Protein AF-A0A9X0BGB7-F1 (afdb_monomer_lite)

Sequence (458 aa):
MNRNYLAHVEEQLHEDITVPLLVNDNLVMGYFAPGSGRGAVDIYAIDAYPLRYDCEVSSNVSRCPTTPFAIAEFQGVSVSPAYLTATPHLGANGTYGAPSSIAVTAFLGNGTSTNFYVIGHADFTSIDNTQYTLVLPTSIGDIKIPHLGGHLTLNGRDSKFHVTDYDVGGINLIYSSAEIFTQARGSGSTRVLILYGGAAETHEFGLPSHLGKPTVIIGDHIEIKQRGCSWVYLLWRNDAYNYWVTEWPVLGPIGNYSSPSKDVVFVKAGYRIRTMYLINNQLLLTGDVNATTEIEVISTPATRLKGITLNGEVLQTSTTSNGNVWGAVRYNPPKLDIPDLSNLEWKFIDSLTESQVSYDDSVWTPCILDSTNNPRQLDTPNTLYSMGYGYHTRSLLYRGHFNSNSREPNVWLNDTFLGSWVGSSANSTLVHNMSLSSVLPQGSPYVSSVLICSHGPR

Secondary structure (DSSP, 8-state):
--HHHHHHHHHHHTTT--SPPEEEETT---TT-TTSSTT--SEEEEE--TT-S-SSS--------SS--EEEE-S-----HHHHHPEE---EET-TT--TTEEEEEEE-SSSS-EEEEEEESSTT---EEEE-EEEEETTEEEEESTTSS-EEEESS-EEEEEEEEEETTEEEEEESSEEEEEEE-STT-EEEEEE--TT--EEEEEEGGG------S-S---EEEETTEEEEEE----GGGEEEEEPP-STTTTTS--TTS-EEEEE-SSEEEEEEEETTEEEEEEE-SS-EEEEEEE-S-SS--EEEETTEEP-EEE-TTS-EEEEE-----------GGGS------S-GGGSTT---TTSPP------SSSSPPSSSS---GGGGT--SSEEEEEEEEE--TT-----BTTB--------TT-S--------SSPPPTT-EEEEEEEEE-----

Radius of gyration: 33.63 Å; chains: 1; bounding box: 83×66×89 Å

InterPro domains:
  IPR008979 Galactose-binding-like domain superfamily [SSF49785] (334-443)
  IPR018954 Beta-galactosidase, domain 2 [PF10435] (86-243)
  IPR018954 Beta-galactosidase, domain 2 [SM01029] (83-243)
  IPR025300 Beta-galactosidase jelly roll domain [PF13364] (359-433)
  IPR025972 Beta-galactosidase, domain 3 [PF13363] (259-325)
  IPR036833 Beta-galactosidase, domain 3 superfamily [G3DSA:2.60.390.10] (244-331)
  IPR036833 Beta-galactosidase, domain 3 superfamily [SSF117100] (237-331)
  IPR037110 Beta-galactosidase, domain 2 superfamily [G3DSA:2.102.20.10] (83-243)

Organism: NCBI:txid1303715

Foldseek 3Di:
DDLVVLLVVVVVCVVPDDDWDEDAAAPPPCCQDVPNDRNHTPDYAYADDQQPDDPPDGGDDDDDDDDQYHHPHDPDDDDDPQQSQWAKDDWAACPQQWHSQKIWIKTQGDVARKIKIKMAGPPLQFQAKDWTWGFDQFPVGTAIPVNVDDTFIDGGNDMFIKMAQDDQPNWGFRIKRFHWPDKFDFADRDIDTDTADDAPGKMKTKGFCVVDFDDDQDDDPWDWDDDDRIIMIIDHDDQSVQKDKAFEADDPPCGRPDDPPTGIWMKRKPDWWDDWYADPQEIETEIDDPAKMKIKTPGDNDPHHPFYHYPNRTFDWDADSVGIIMGIDHDDDDDDDDDDPVPDDDDDDDPPCVLAPPDDCVVPDDQDAQDDPPPDDDPDRGDPPCVVVPHFAFKDKDKDKDFDAPDDFDADFRNDDQDDDPDDPVDPDDDDDTGDPDHDDGRDMTMGMDIDTDPGDD

Structure (mmCIF, N/CA/C/O backbone):
data_AF-A0A9X0BGB7-F1
#
_entry.id   AF-A0A9X0BGB7-F1
#
loop_
_atom_site.group_PDB
_atom_site.id
_atom_site.type_symbol
_atom_site.label_atom_id
_atom_site.label_alt_id
_atom_site.label_comp_id
_atom_site.label_asym_id
_atom_site.label_entity_id
_atom_site.label_seq_id
_atom_site.pdbx_PDB_ins_code
_atom_site.Cartn_x
_atom_site.Cartn_y
_atom_site.Cartn_z
_atom_site.occupancy
_atom_site.B_iso_or_equiv
_atom_site.auth_seq_id
_atom_site.auth_comp_id
_atom_site.auth_asym_id
_atom_site.auth_atom_id
_atom_site.pdbx_PDB_model_num
ATOM 1 N N . MET A 1 1 ? 12.941 28.242 -9.688 1.00 76.94 1 MET A N 1
ATOM 2 C CA . MET A 1 1 ? 11.890 27.600 -10.506 1.00 76.94 1 MET A CA 1
ATOM 3 C C . MET A 1 1 ? 11.307 28.610 -11.486 1.00 76.94 1 MET A C 1
ATOM 5 O O . MET A 1 1 ? 11.218 29.782 -11.136 1.00 76.94 1 MET A O 1
ATOM 9 N N . ASN A 1 2 ? 10.971 28.194 -12.710 1.00 88.56 2 ASN A N 1
ATOM 10 C CA . ASN A 1 2 ? 10.475 29.093 -13.756 1.00 88.56 2 ASN A CA 1
ATOM 11 C C . ASN A 1 2 ? 8.942 29.225 -13.675 1.00 88.56 2 ASN A C 1
ATOM 13 O O . ASN A 1 2 ? 8.214 28.351 -14.132 1.00 88.56 2 ASN A O 1
ATOM 17 N N . ARG A 1 3 ? 8.460 30.327 -13.095 1.00 90.56 3 ARG A N 1
ATOM 18 C CA . ARG A 1 3 ? 7.023 30.594 -12.894 1.00 90.56 3 ARG A CA 1
ATOM 19 C C . ARG A 1 3 ? 6.247 30.851 -14.184 1.00 90.56 3 ARG A C 1
ATOM 21 O O . ARG A 1 3 ? 5.066 30.542 -14.251 1.00 90.56 3 ARG A O 1
ATOM 28 N N . ASN A 1 4 ? 6.902 31.402 -15.207 1.00 93.56 4 ASN A N 1
ATOM 29 C CA . ASN A 1 4 ? 6.263 31.602 -16.509 1.00 93.56 4 ASN A CA 1
ATOM 30 C C . ASN A 1 4 ? 6.032 30.264 -17.212 1.00 93.56 4 ASN A C 1
ATOM 32 O O . ASN A 1 4 ? 4.999 30.089 -17.841 1.00 93.56 4 ASN A O 1
ATOM 36 N N . TYR A 1 5 ? 6.975 29.326 -17.069 1.00 94.19 5 TYR A N 1
ATOM 37 C CA . TYR A 1 5 ? 6.797 27.964 -17.563 1.00 94.19 5 TYR A CA 1
ATOM 38 C C . TYR A 1 5 ? 5.620 27.275 -16.871 1.00 94.19 5 TYR A C 1
ATOM 40 O O . TYR A 1 5 ? 4.756 26.753 -17.561 1.00 94.19 5 TYR A O 1
ATOM 48 N N . LEU A 1 6 ? 5.543 27.318 -15.535 1.00 93.12 6 LEU A N 1
ATOM 49 C CA . LEU A 1 6 ? 4.442 26.638 -14.851 1.00 93.12 6 LEU A CA 1
ATOM 50 C C . LEU A 1 6 ? 3.081 27.263 -15.176 1.00 93.12 6 LEU A C 1
ATOM 52 O O . LEU A 1 6 ? 2.151 26.529 -15.469 1.00 93.12 6 LEU A O 1
ATOM 56 N N . ALA A 1 7 ? 2.983 28.593 -15.233 1.00 92.44 7 ALA A N 1
ATOM 57 C CA . ALA A 1 7 ? 1.747 29.242 -15.668 1.00 92.44 7 ALA A CA 1
ATOM 58 C C . ALA A 1 7 ? 1.348 28.856 -17.101 1.00 92.44 7 ALA A C 1
ATOM 60 O O . ALA A 1 7 ? 0.170 28.706 -17.384 1.00 92.44 7 ALA A O 1
ATOM 61 N N . HIS A 1 8 ? 2.316 28.656 -17.999 1.00 94.25 8 HIS A N 1
ATOM 62 C CA . HIS A 1 8 ? 2.024 28.157 -19.342 1.00 94.25 8 HIS A CA 1
ATOM 63 C C . HIS A 1 8 ? 1.486 26.716 -19.325 1.00 94.25 8 HIS A C 1
ATOM 65 O O . HIS A 1 8 ? 0.589 26.392 -20.094 1.00 94.25 8 HIS A O 1
ATOM 71 N N . VAL A 1 9 ? 1.999 25.859 -18.437 1.00 93.38 9 VAL A N 1
ATOM 72 C CA . VAL A 1 9 ? 1.467 24.499 -18.232 1.00 93.38 9 VAL A CA 1
ATOM 73 C C . VAL A 1 9 ? 0.050 24.547 -17.648 1.00 93.38 9 VAL A C 1
ATOM 75 O O . VAL A 1 9 ? -0.822 23.820 -18.111 1.00 93.38 9 VAL A O 1
ATOM 78 N N . GLU A 1 10 ? -0.202 25.417 -16.669 1.00 91.06 10 GLU A N 1
ATOM 79 C CA . GLU A 1 10 ? -1.541 25.638 -16.103 1.00 91.06 10 GLU A CA 1
ATOM 80 C C . GLU A 1 10 ? -2.532 26.114 -17.175 1.00 91.06 10 GLU A C 1
ATOM 82 O O . GLU A 1 10 ? -3.633 25.576 -17.266 1.00 91.06 10 GLU A O 1
ATOM 87 N N . GLU A 1 11 ? -2.131 27.069 -18.023 1.00 91.12 11 GLU A N 1
ATOM 88 C CA . GLU A 1 11 ? -2.934 27.558 -19.153 1.00 91.12 11 GLU A CA 1
ATOM 89 C C . GLU A 1 11 ? -3.326 26.413 -20.100 1.00 91.12 11 GLU A C 1
ATOM 91 O O . GLU A 1 11 ? -4.493 26.315 -20.465 1.00 91.12 11 GLU A O 1
ATOM 96 N N . GLN A 1 12 ? -2.389 25.518 -20.438 1.00 92.62 12 GLN A N 1
ATOM 97 C CA . GLN A 1 12 ? -2.665 24.346 -21.281 1.00 92.62 12 GLN A CA 1
ATOM 98 C C . GLN A 1 12 ? -3.647 23.362 -20.631 1.00 92.62 12 GLN A C 1
ATOM 100 O O . GLN A 1 12 ? -4.475 22.772 -21.316 1.00 92.62 12 GLN A O 1
ATOM 105 N N . LEU A 1 13 ? -3.562 23.157 -19.313 1.00 90.94 13 LEU A N 1
ATOM 106 C CA . LEU A 1 13 ? -4.453 22.234 -18.605 1.00 90.94 13 LEU A CA 1
ATOM 107 C C . LEU A 1 13 ? -5.867 22.802 -18.469 1.00 90.94 13 LEU A C 1
ATOM 109 O O . LEU A 1 13 ? -6.841 22.076 -18.655 1.00 90.94 13 LEU A O 1
ATOM 113 N N . HIS A 1 14 ? -5.996 24.094 -18.176 1.00 88.38 14 HIS A N 1
ATOM 114 C CA . HIS A 1 14 ? -7.290 24.743 -17.971 1.00 88.38 14 HIS A CA 1
ATOM 115 C C . HIS A 1 14 ? -8.128 24.924 -19.244 1.00 88.38 14 HIS A C 1
ATOM 117 O O . HIS A 1 14 ? -9.275 25.360 -19.138 1.00 88.38 14 HIS A O 1
ATOM 123 N N . GLU A 1 15 ? -7.612 24.554 -20.421 1.00 85.69 15 GLU A N 1
ATOM 124 C CA . GLU A 1 15 ? -8.434 24.435 -21.631 1.00 85.69 15 GLU A CA 1
ATOM 125 C C . GLU A 1 15 ? -9.576 23.420 -21.431 1.00 85.69 15 GLU A C 1
ATOM 127 O O . GLU A 1 15 ? -10.703 23.698 -21.836 1.00 85.69 15 GLU A O 1
ATOM 132 N N . ASP A 1 16 ? -9.318 22.314 -20.715 1.00 90.00 16 ASP A N 1
ATOM 133 C CA . ASP A 1 16 ? -10.283 21.218 -20.519 1.00 90.00 16 ASP A CA 1
ATOM 134 C C . ASP A 1 16 ? -10.389 20.705 -19.063 1.00 90.00 16 ASP A C 1
ATOM 136 O O . ASP A 1 16 ? -11.321 19.969 -18.722 1.00 90.00 16 ASP A O 1
ATOM 140 N N . ILE A 1 17 ? -9.456 21.071 -18.174 1.00 92.56 17 ILE A N 1
ATOM 141 C CA . ILE A 1 17 ? -9.400 20.597 -16.783 1.00 92.56 17 ILE A CA 1
ATOM 142 C C . ILE A 1 17 ? -9.916 21.668 -15.815 1.00 92.56 17 ILE A C 1
ATOM 144 O O . ILE A 1 17 ? -9.331 22.740 -15.652 1.00 92.56 17 ILE A O 1
ATOM 148 N N . THR A 1 18 ? -11.003 21.341 -15.110 1.00 91.75 18 THR A N 1
ATOM 149 C CA . THR A 1 18 ? -11.656 22.231 -14.129 1.00 91.75 18 THR A CA 1
ATOM 150 C C . THR A 1 18 ? -11.513 21.769 -12.677 1.00 91.75 18 THR A C 1
ATOM 152 O O . THR A 1 18 ? -12.056 22.406 -11.776 1.00 91.75 18 THR A O 1
ATOM 155 N N . VAL A 1 19 ? -10.870 20.623 -12.437 1.00 92.31 19 VAL A N 1
ATOM 156 C CA . VAL A 1 19 ? -10.590 20.134 -11.077 1.00 92.31 19 VAL A CA 1
ATOM 157 C C . VAL A 1 19 ? -9.362 20.844 -10.494 1.00 92.31 19 VAL A C 1
ATOM 159 O O . VAL A 1 19 ? -8.535 21.316 -11.275 1.00 92.31 19 VAL A O 1
ATOM 162 N N . PRO A 1 20 ? -9.215 20.908 -9.154 1.00 92.25 20 PRO A N 1
ATOM 163 C CA . PRO A 1 20 ? -8.067 21.553 -8.528 1.00 92.25 20 PRO A CA 1
ATOM 164 C C . PRO A 1 20 ? -6.737 20.959 -8.993 1.00 92.25 20 PRO A C 1
ATOM 166 O O . PRO A 1 20 ? -6.568 19.736 -9.008 1.00 92.25 20 PRO A O 1
ATOM 169 N N . LEU A 1 21 ? -5.789 21.828 -9.325 1.00 90.75 21 LEU A N 1
ATOM 170 C CA . LEU A 1 21 ? -4.427 21.448 -9.666 1.00 90.75 21 LEU A CA 1
ATOM 171 C C . LEU A 1 21 ? -3.576 21.341 -8.402 1.00 90.75 21 LEU A C 1
ATOM 173 O O . LEU A 1 21 ? -3.717 22.117 -7.452 1.00 90.75 21 LEU A O 1
ATOM 177 N N . LEU A 1 22 ? -2.659 20.378 -8.402 1.00 90.94 22 LEU A N 1
ATOM 178 C CA . LEU A 1 22 ? -1.693 20.195 -7.329 1.00 90.94 22 LEU A CA 1
ATOM 179 C C . LEU A 1 22 ? -0.290 20.000 -7.892 1.00 90.94 22 LEU A C 1
ATOM 181 O O . LEU A 1 22 ? -0.121 19.475 -8.991 1.00 90.94 22 LEU A O 1
ATOM 185 N N . VAL A 1 23 ? 0.711 20.408 -7.115 1.00 89.44 23 VAL A N 1
ATOM 186 C CA . VAL A 1 23 ? 2.127 20.129 -7.387 1.00 89.44 23 VAL A CA 1
ATOM 187 C C . VAL A 1 23 ? 2.663 19.166 -6.342 1.00 89.44 23 VAL A C 1
ATOM 189 O O . VAL A 1 23 ? 2.197 19.192 -5.206 1.00 89.44 23 VAL A O 1
ATOM 192 N N . ASN A 1 24 ? 3.661 18.368 -6.703 1.00 88.38 24 ASN A N 1
ATOM 193 C CA . ASN A 1 24 ? 4.369 17.481 -5.796 1.00 88.38 24 ASN A CA 1
ATOM 194 C C . ASN A 1 24 ? 5.824 17.964 -5.602 1.00 88.38 24 ASN A C 1
ATOM 196 O O . ASN A 1 24 ? 6.744 17.622 -6.336 1.00 88.38 24 ASN A O 1
ATOM 200 N N . ASP A 1 25 ? 6.025 18.892 -4.662 1.00 85.06 25 ASP A N 1
ATOM 201 C CA . ASP A 1 25 ? 7.330 19.524 -4.421 1.00 85.06 25 ASP A CA 1
ATOM 202 C C . ASP A 1 25 ? 8.280 18.566 -3.679 1.00 85.06 25 ASP A C 1
ATOM 204 O O . ASP A 1 25 ? 8.021 18.154 -2.545 1.00 85.06 25 ASP A O 1
ATOM 208 N N . ASN A 1 26 ? 9.418 18.248 -4.297 1.00 79.25 26 ASN A N 1
ATOM 209 C CA . ASN A 1 26 ? 10.377 17.276 -3.778 1.00 79.25 26 ASN A CA 1
ATOM 210 C C . ASN A 1 26 ? 11.235 17.783 -2.603 1.00 79.25 26 ASN A C 1
ATOM 212 O O . ASN A 1 26 ? 11.890 16.979 -1.934 1.00 79.25 26 ASN A O 1
ATOM 216 N N . LEU A 1 27 ? 11.285 19.100 -2.364 1.00 73.44 27 LEU A N 1
ATOM 217 C CA . LEU A 1 27 ? 12.147 19.718 -1.343 1.00 73.44 27 LEU A CA 1
ATOM 218 C C . LEU A 1 27 ? 11.381 20.536 -0.294 1.00 73.44 27 LEU A C 1
ATOM 220 O O . LEU A 1 27 ? 12.008 21.132 0.582 1.00 73.44 27 LEU A O 1
ATOM 224 N N . VAL A 1 28 ? 10.046 20.544 -0.342 1.00 79.38 28 VAL A N 1
ATOM 225 C CA . VAL A 1 28 ? 9.188 21.310 0.583 1.00 79.38 28 VAL A CA 1
ATOM 226 C C . VAL A 1 28 ? 9.532 22.811 0.566 1.00 79.38 28 VAL A C 1
ATOM 228 O O . VAL A 1 28 ? 9.647 23.460 1.606 1.00 79.38 28 VAL A O 1
ATOM 231 N N . MET A 1 29 ? 9.739 23.382 -0.620 1.00 83.69 29 MET A N 1
ATOM 232 C CA . MET A 1 29 ? 10.227 24.758 -0.771 1.00 83.69 29 MET A CA 1
ATOM 233 C C . MET A 1 29 ? 9.105 25.779 -0.977 1.00 83.69 29 MET A C 1
ATOM 235 O O . MET A 1 29 ? 9.357 26.985 -0.928 1.00 83.69 29 MET A O 1
ATOM 239 N N . GLY A 1 30 ? 7.869 25.323 -1.200 1.00 84.00 30 GLY A N 1
ATOM 240 C CA . GLY A 1 30 ? 6.707 26.192 -1.378 1.00 84.00 30 GLY A CA 1
ATOM 241 C C . GLY A 1 30 ? 6.715 26.916 -2.721 1.00 84.00 30 GLY A C 1
ATOM 242 O O . GLY A 1 30 ? 6.115 27.984 -2.842 1.00 84.00 30 GLY A O 1
ATOM 243 N N . TYR A 1 31 ? 7.416 26.376 -3.727 1.00 83.69 31 TYR A N 1
ATOM 244 C CA . TYR A 1 31 ? 7.729 27.103 -4.961 1.00 83.69 31 TYR A CA 1
ATOM 245 C C . TYR A 1 31 ? 6.501 27.639 -5.707 1.00 83.69 31 TYR A C 1
ATOM 247 O O . TYR A 1 31 ? 6.588 28.711 -6.318 1.00 83.69 31 TYR A O 1
ATOM 255 N N . PHE A 1 32 ? 5.387 26.914 -5.612 1.00 90.06 32 PHE A N 1
ATOM 256 C CA . PHE A 1 32 ? 4.134 27.161 -6.326 1.00 90.06 32 PHE A CA 1
ATOM 257 C C . PHE A 1 32 ? 2.915 27.066 -5.409 1.00 90.06 32 PHE A C 1
ATOM 259 O O . PHE A 1 32 ? 1.801 26.825 -5.859 1.00 90.06 32 PHE A O 1
ATOM 266 N N . ALA A 1 33 ? 3.118 27.233 -4.101 1.00 89.88 33 ALA A N 1
ATOM 267 C CA . ALA A 1 33 ? 2.026 27.155 -3.144 1.00 89.88 33 ALA A CA 1
ATOM 268 C C . ALA A 1 33 ? 0.965 28.248 -3.390 1.00 89.88 33 ALA A C 1
ATOM 270 O O . ALA A 1 33 ? 1.300 29.301 -3.955 1.00 89.88 33 ALA A O 1
ATOM 271 N N . PRO A 1 34 ? -0.286 28.054 -2.931 1.00 91.00 34 PRO A N 1
ATOM 272 C CA . PRO A 1 34 ? -1.300 29.101 -2.950 1.00 91.00 34 PRO A CA 1
ATOM 273 C C . PRO A 1 34 ? -0.758 30.419 -2.380 1.00 91.00 34 PRO A C 1
ATOM 275 O O . PRO A 1 34 ? -0.182 30.459 -1.293 1.00 91.00 34 PRO A O 1
ATOM 278 N N . GLY A 1 35 ? -0.906 31.506 -3.142 1.00 88.94 35 GLY A N 1
ATOM 279 C CA . GLY A 1 35 ? -0.391 32.832 -2.774 1.00 88.94 35 GLY A CA 1
ATOM 280 C C . GLY A 1 35 ? 1.064 33.113 -3.181 1.00 88.94 35 GLY A C 1
ATOM 281 O O . GLY A 1 35 ? 1.541 34.229 -2.986 1.00 88.94 35 GLY A O 1
ATOM 282 N N . SER A 1 36 ? 1.767 32.158 -3.799 1.00 89.44 36 SER A N 1
ATOM 283 C CA . SER A 1 36 ? 3.150 32.336 -4.275 1.00 89.44 36 SER A CA 1
ATOM 284 C C . SER A 1 36 ? 3.283 33.255 -5.504 1.00 89.44 36 SER A C 1
ATOM 286 O O . SER A 1 36 ? 4.388 33.723 -5.808 1.00 89.44 36 SER A O 1
ATOM 288 N N . GLY A 1 37 ? 2.172 33.575 -6.177 1.00 90.06 37 GLY A N 1
ATOM 289 C CA . GLY A 1 37 ? 2.091 34.428 -7.367 1.00 90.06 37 GLY A CA 1
ATOM 290 C C . GLY A 1 37 ? 1.780 33.632 -8.638 1.00 90.06 37 GLY A C 1
ATOM 291 O O . GLY A 1 37 ? 1.061 32.646 -8.587 1.00 90.06 37 GLY A O 1
ATOM 292 N N . ARG A 1 38 ? 2.290 34.081 -9.792 1.00 91.81 38 ARG A N 1
ATOM 293 C CA . ARG A 1 38 ? 2.091 33.408 -11.089 1.00 91.81 38 ARG A CA 1
ATOM 294 C C . ARG A 1 38 ? 2.602 31.959 -11.057 1.00 91.81 38 ARG A C 1
ATOM 296 O O . ARG A 1 38 ? 3.735 31.747 -10.618 1.00 91.81 38 ARG A O 1
ATOM 303 N N . GLY A 1 39 ? 1.812 31.024 -11.590 1.00 89.75 39 GLY A N 1
ATOM 304 C CA . GLY A 1 39 ? 2.108 29.592 -11.534 1.00 89.75 39 GLY A CA 1
ATOM 305 C C . GLY A 1 39 ? 1.819 28.995 -10.155 1.00 89.75 39 GLY A C 1
ATOM 306 O O . GLY A 1 39 ? 2.615 28.199 -9.675 1.00 89.75 39 GLY A O 1
ATOM 307 N N . ALA A 1 40 ? 0.822 29.505 -9.431 1.00 92.31 40 ALA A N 1
ATOM 308 C CA . ALA A 1 40 ? 0.438 28.942 -8.142 1.00 92.31 40 ALA A CA 1
ATOM 309 C C . ALA A 1 40 ? -0.688 27.935 -8.358 1.00 92.31 40 ALA A C 1
ATOM 311 O O . ALA A 1 40 ? -1.702 28.272 -8.964 1.00 92.31 40 ALA A O 1
ATOM 312 N N . VAL A 1 41 ? -0.523 26.744 -7.788 1.00 90.75 41 VAL A N 1
ATOM 313 C CA . VAL A 1 41 ? -1.531 25.682 -7.843 1.00 90.75 41 VAL A CA 1
ATOM 314 C C . VAL A 1 41 ? -2.593 25.860 -6.755 1.00 90.75 41 VAL A C 1
ATOM 316 O O . VAL A 1 41 ? -2.379 26.580 -5.775 1.00 90.75 41 VAL A O 1
ATOM 319 N N . ASP A 1 42 ? -3.721 25.160 -6.891 1.00 90.00 42 ASP A N 1
ATOM 320 C CA . ASP A 1 42 ? -4.815 25.189 -5.913 1.00 90.00 42 ASP A CA 1
ATOM 321 C C . ASP A 1 42 ? -4.442 24.470 -4.609 1.00 90.00 42 ASP A C 1
ATOM 323 O O . ASP A 1 42 ? -4.801 24.910 -3.514 1.00 90.00 42 ASP A O 1
ATOM 327 N N . ILE A 1 43 ? -3.705 23.359 -4.720 1.00 86.19 43 ILE A N 1
ATOM 328 C CA . ILE A 1 43 ? -3.279 22.531 -3.590 1.00 86.19 43 ILE A CA 1
ATOM 329 C C . ILE A 1 43 ? -1.765 22.334 -3.648 1.00 86.19 43 ILE A C 1
ATOM 331 O O . ILE A 1 43 ? -1.226 21.690 -4.543 1.00 86.19 43 ILE A O 1
ATOM 335 N N . TYR A 1 44 ? -1.059 22.858 -2.650 1.00 85.25 44 TYR A N 1
ATOM 336 C CA . TYR A 1 44 ? 0.361 22.570 -2.486 1.00 85.25 44 TYR A CA 1
ATOM 337 C C . TYR A 1 44 ? 0.547 21.207 -1.824 1.00 85.25 44 TYR A C 1
ATOM 339 O O . TYR A 1 44 ? 0.084 21.006 -0.699 1.00 85.25 44 TYR A O 1
ATOM 347 N N . ALA A 1 45 ? 1.246 20.299 -2.499 1.00 81.88 45 ALA A N 1
ATOM 348 C CA . ALA A 1 45 ? 1.634 19.018 -1.940 1.00 81.88 45 ALA A CA 1
ATOM 349 C C . ALA A 1 45 ? 3.146 18.799 -2.065 1.00 81.88 45 ALA A C 1
ATOM 351 O O . ALA A 1 45 ? 3.855 19.497 -2.796 1.00 81.88 45 ALA A O 1
ATOM 352 N N . ILE A 1 46 ? 3.641 17.839 -1.292 1.00 80.62 46 ILE A N 1
ATOM 353 C CA . ILE A 1 46 ? 5.055 17.468 -1.251 1.00 80.62 46 ILE A CA 1
ATOM 354 C C . ILE A 1 46 ? 5.239 16.004 -1.640 1.00 80.62 46 ILE A C 1
ATOM 356 O O . ILE A 1 46 ? 4.302 15.210 -1.519 1.00 80.62 46 ILE A O 1
ATOM 360 N N . ASP A 1 47 ? 6.463 15.652 -2.015 1.00 72.06 47 ASP A N 1
ATOM 361 C CA . ASP A 1 47 ? 6.922 14.264 -2.015 1.00 72.06 47 ASP A CA 1
ATOM 362 C C . ASP A 1 47 ? 7.619 13.944 -0.693 1.00 72.06 47 ASP A C 1
ATOM 364 O O . ASP A 1 47 ? 8.358 14.769 -0.143 1.00 72.06 47 ASP A O 1
ATOM 368 N N . ALA A 1 48 ? 7.440 12.722 -0.190 1.00 68.75 48 ALA A N 1
ATOM 369 C CA . ALA A 1 48 ? 8.156 12.265 0.997 1.00 68.75 48 ALA A CA 1
ATOM 370 C C . ALA A 1 48 ? 8.655 10.821 0.835 1.00 68.75 48 ALA A C 1
ATOM 372 O O . ALA A 1 48 ? 7.900 9.861 0.969 1.00 68.75 48 ALA A O 1
ATOM 373 N N . TYR A 1 49 ? 9.972 10.678 0.650 1.00 65.62 49 TYR A N 1
ATOM 374 C CA . TYR A 1 49 ? 10.683 9.394 0.563 1.00 65.62 49 TYR A CA 1
ATOM 375 C C . TYR A 1 49 ? 11.674 9.225 1.733 1.00 65.62 49 TYR A C 1
ATOM 377 O O . TYR A 1 49 ? 12.892 9.228 1.519 1.00 65.62 49 TYR A O 1
ATOM 385 N N . PRO A 1 50 ? 11.195 9.128 2.991 1.00 61.19 50 PRO A N 1
ATOM 386 C CA . PRO A 1 50 ? 12.043 9.202 4.188 1.00 61.19 50 PRO A CA 1
ATOM 387 C C . PRO A 1 50 ? 12.981 7.999 4.367 1.00 61.19 50 PRO A C 1
ATOM 389 O O . PRO A 1 50 ? 13.992 8.116 5.055 1.00 61.19 50 PRO A O 1
ATOM 392 N N . LEU A 1 51 ? 12.667 6.856 3.744 1.00 52.31 51 LEU A N 1
ATOM 393 C CA . LEU A 1 51 ? 13.522 5.662 3.725 1.00 52.31 51 LEU A CA 1
ATOM 394 C C . LEU A 1 51 ? 14.514 5.645 2.553 1.00 52.31 51 LEU A C 1
ATOM 396 O O . LEU A 1 51 ? 15.358 4.758 2.497 1.00 52.31 51 LEU A O 1
ATOM 400 N N . ARG A 1 52 ? 14.451 6.646 1.659 1.00 64.25 52 ARG A N 1
ATOM 401 C CA . ARG A 1 52 ? 15.254 6.732 0.429 1.00 64.25 52 ARG A CA 1
ATOM 402 C C . ARG A 1 52 ? 15.108 5.466 -0.432 1.00 64.25 52 ARG A C 1
ATOM 404 O O . ARG A 1 52 ? 14.106 4.765 -0.345 1.00 64.25 52 ARG A O 1
ATOM 411 N N . TYR A 1 53 ? 16.062 5.245 -1.330 1.00 56.78 53 TYR A N 1
ATOM 412 C CA . TYR A 1 53 ? 16.016 4.197 -2.357 1.00 56.78 53 TYR A CA 1
ATOM 413 C C . TYR A 1 53 ? 17.084 3.120 -2.148 1.00 56.78 53 TYR A C 1
ATOM 415 O O . TYR A 1 53 ? 17.278 2.268 -3.011 1.00 56.78 53 TYR A O 1
ATOM 423 N N . ASP A 1 54 ? 17.795 3.184 -1.022 1.00 51.56 54 ASP A N 1
ATOM 424 C CA . ASP A 1 54 ? 18.793 2.193 -0.658 1.00 51.56 54 ASP A CA 1
ATOM 425 C C . ASP A 1 54 ? 18.111 1.054 0.107 1.00 51.56 54 ASP A C 1
ATOM 427 O O . ASP A 1 54 ? 17.755 1.178 1.279 1.00 51.56 54 ASP A O 1
ATOM 431 N N . CYS A 1 55 ? 17.883 -0.060 -0.586 1.00 52.62 55 CYS A N 1
ATOM 432 C CA . CYS A 1 55 ? 17.327 -1.266 0.019 1.00 52.62 55 CYS A CA 1
ATOM 433 C C . CYS A 1 55 ? 18.358 -2.033 0.869 1.00 52.62 55 CYS A C 1
ATOM 435 O O . CYS A 1 55 ? 17.979 -3.014 1.510 1.00 52.62 55 CYS A O 1
ATOM 437 N N . GLU A 1 56 ? 19.629 -1.610 0.885 1.00 46.44 56 GLU A N 1
ATOM 438 C CA . GLU A 1 56 ? 20.703 -2.218 1.674 1.00 46.44 56 GLU A CA 1
ATOM 439 C C . GLU A 1 56 ? 20.857 -1.558 3.060 1.00 46.44 56 GLU A C 1
ATOM 441 O O . GLU A 1 56 ? 21.299 -2.230 3.994 1.00 46.44 56 GLU A O 1
ATOM 446 N N . VAL A 1 57 ? 20.426 -0.297 3.258 1.00 47.91 57 VAL A N 1
ATOM 447 C CA . VAL A 1 57 ? 20.467 0.384 4.572 1.00 47.91 57 VAL A CA 1
ATOM 448 C C . VAL A 1 57 ? 19.333 1.411 4.754 1.00 47.91 57 VAL A C 1
ATOM 450 O O . VAL A 1 57 ? 19.193 2.359 3.990 1.00 47.91 57 VAL A O 1
ATOM 453 N N . SER A 1 58 ? 18.548 1.291 5.834 1.00 41.28 58 SER A N 1
ATOM 454 C CA . SER A 1 58 ? 17.444 2.213 6.156 1.00 41.28 58 SER A CA 1
ATOM 455 C C . SER A 1 58 ? 17.870 3.353 7.100 1.00 41.28 58 SER A C 1
ATOM 457 O O . SER A 1 58 ? 18.251 3.050 8.232 1.00 41.28 58 SER A O 1
ATOM 459 N N . SER A 1 59 ? 17.742 4.638 6.717 1.00 43.84 59 SER A N 1
ATOM 460 C CA . SER A 1 59 ? 17.183 5.714 7.586 1.00 43.84 59 SER A CA 1
ATOM 461 C C . SER A 1 59 ? 17.321 7.173 7.078 1.00 43.84 59 SER A C 1
ATOM 463 O O . SER A 1 59 ? 18.324 7.558 6.483 1.00 43.84 59 SER A O 1
ATOM 465 N N . ASN A 1 60 ? 16.333 7.980 7.516 1.00 39.41 60 ASN A N 1
ATOM 466 C CA . ASN A 1 60 ? 16.301 9.424 7.844 1.00 39.41 60 ASN A CA 1
ATOM 467 C C . ASN A 1 60 ? 15.781 10.468 6.816 1.00 39.41 60 ASN A C 1
ATOM 469 O O . ASN A 1 60 ? 16.393 10.711 5.775 1.00 39.41 60 ASN A O 1
ATOM 473 N N . VAL A 1 61 ? 14.712 11.206 7.203 1.00 44.03 61 VAL A N 1
ATOM 474 C CA . VAL A 1 61 ? 14.676 12.644 7.636 1.00 44.03 61 VAL A CA 1
ATOM 475 C C . VAL A 1 61 ? 13.219 13.202 7.647 1.00 44.03 61 VAL A C 1
ATOM 477 O O . VAL A 1 61 ? 12.390 12.792 6.841 1.00 44.03 61 VAL A O 1
ATOM 480 N N . SER A 1 62 ? 12.920 14.164 8.543 1.00 34.72 62 SER A N 1
ATOM 481 C CA . SER A 1 62 ? 11.628 14.848 8.801 1.00 34.72 62 SER A CA 1
ATOM 482 C C . SER A 1 62 ? 11.679 16.388 8.631 1.00 34.72 62 SER A C 1
ATOM 484 O O . SER A 1 62 ? 12.712 16.955 8.981 1.00 34.72 62 SER A O 1
ATOM 486 N N . ARG A 1 63 ? 10.579 17.058 8.176 1.00 37.38 63 ARG A N 1
ATOM 487 C CA . ARG A 1 63 ? 10.133 18.479 8.433 1.00 37.38 63 ARG A CA 1
ATOM 488 C C . ARG A 1 63 ? 8.649 18.726 8.023 1.00 37.38 63 ARG A C 1
ATOM 490 O O . ARG A 1 63 ? 8.142 17.998 7.181 1.00 37.38 63 ARG A O 1
ATOM 497 N N . CYS A 1 64 ? 7.979 19.751 8.592 1.00 31.84 64 CYS A N 1
ATOM 498 C CA . CYS A 1 64 ? 6.531 20.072 8.462 1.00 31.84 64 CYS A CA 1
ATOM 499 C C . CYS A 1 64 ? 6.248 21.576 8.140 1.00 31.84 64 CYS A C 1
ATOM 501 O O . CYS A 1 64 ? 6.873 22.425 8.783 1.00 31.84 64 CYS A O 1
ATOM 503 N N . PRO A 1 65 ? 5.330 21.921 7.199 1.00 37.28 65 PRO A N 1
ATOM 504 C CA . PRO A 1 65 ? 4.848 23.295 6.926 1.00 37.28 65 PRO A CA 1
ATOM 505 C C . PRO A 1 65 ? 3.349 23.570 7.256 1.00 37.28 65 PRO A C 1
ATOM 507 O O . PRO A 1 65 ? 2.609 22.685 7.667 1.00 37.28 65 PRO A O 1
ATOM 510 N N . THR A 1 66 ? 2.909 24.830 7.079 1.00 37.06 66 THR A N 1
ATOM 511 C CA . THR A 1 66 ? 1.689 25.475 7.637 1.00 37.06 66 THR A CA 1
ATOM 512 C C . THR A 1 66 ? 0.449 25.548 6.715 1.00 37.06 66 THR A C 1
ATOM 514 O O . THR A 1 66 ? -0.400 26.422 6.893 1.00 37.06 66 THR A O 1
ATOM 517 N N . THR A 1 67 ? 0.330 24.675 5.717 1.00 39.09 67 THR A N 1
ATOM 518 C CA . THR A 1 67 ? -0.897 24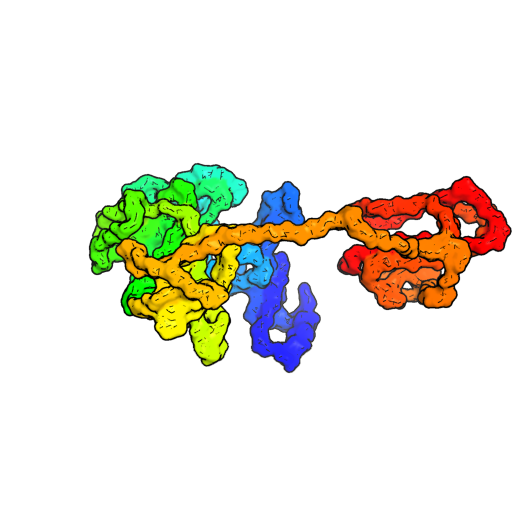.479 4.905 1.00 39.09 67 THR A CA 1
ATOM 519 C C . THR A 1 67 ? -1.515 23.113 5.238 1.00 39.09 67 THR A C 1
ATOM 521 O O . THR A 1 67 ? -0.836 22.318 5.889 1.00 39.09 67 THR A O 1
ATOM 524 N N . PRO A 1 68 ? -2.761 22.783 4.825 1.00 44.25 68 PRO A N 1
ATOM 525 C CA . PRO A 1 68 ? -3.259 21.412 4.946 1.00 44.25 68 PRO A CA 1
ATOM 526 C C . PRO A 1 68 ? -2.226 20.438 4.372 1.00 44.25 68 PRO A C 1
ATOM 528 O O . PRO A 1 68 ? -1.726 20.642 3.265 1.00 44.25 68 PRO A O 1
ATOM 531 N N . PHE A 1 69 ? -1.839 19.441 5.164 1.00 54.78 69 PHE A N 1
ATOM 532 C CA . PHE A 1 69 ? -0.738 18.548 4.830 1.00 54.78 69 PHE A CA 1
ATOM 533 C C . PHE A 1 69 ? -1.182 17.559 3.748 1.00 54.78 69 PHE A C 1
ATOM 535 O O . PHE A 1 69 ? -1.807 16.542 4.041 1.00 54.78 69 PHE A O 1
ATOM 542 N N . ALA A 1 70 ? -0.885 17.887 2.493 1.00 54.59 70 ALA A N 1
ATOM 543 C CA . ALA A 1 70 ? -1.048 16.995 1.357 1.00 54.59 70 ALA A CA 1
ATOM 544 C C . ALA A 1 70 ? 0.321 16.429 0.969 1.00 54.59 70 ALA A C 1
ATOM 546 O O . ALA A 1 70 ? 1.269 17.173 0.710 1.00 54.59 70 ALA A O 1
ATOM 547 N N . ILE A 1 71 ? 0.423 15.105 0.916 1.00 65.00 71 ILE A N 1
ATOM 548 C CA . ILE A 1 71 ? 1.559 14.423 0.309 1.00 65.00 71 ILE A CA 1
ATOM 549 C C . ILE A 1 71 ? 1.023 13.765 -0.960 1.00 65.00 71 ILE A C 1
ATOM 551 O O . ILE A 1 71 ? 0.165 12.886 -0.876 1.00 65.00 71 ILE A O 1
ATOM 555 N N . ALA A 1 72 ? 1.476 14.231 -2.123 1.00 68.12 72 ALA A N 1
ATOM 556 C CA . ALA A 1 72 ? 1.033 13.689 -3.408 1.00 68.12 72 ALA A CA 1
ATOM 557 C C . ALA A 1 72 ? 1.569 12.266 -3.605 1.00 68.12 72 ALA A C 1
ATOM 559 O O . ALA A 1 72 ? 0.865 11.388 -4.099 1.00 68.12 72 ALA A O 1
ATOM 560 N N . GLU A 1 73 ? 2.792 12.036 -3.127 1.00 66.06 73 GLU A N 1
ATOM 561 C CA . GLU A 1 73 ? 3.467 10.747 -3.145 1.00 66.06 73 GLU A CA 1
ATOM 562 C C . GLU A 1 73 ? 3.903 10.392 -1.722 1.00 66.06 73 GLU A C 1
ATOM 564 O O . GLU A 1 73 ? 4.926 10.857 -1.210 1.00 66.06 73 GLU A O 1
ATOM 569 N N . PHE A 1 74 ? 3.079 9.587 -1.051 1.00 58.56 74 PHE A N 1
ATOM 570 C CA . PHE A 1 74 ? 3.373 9.060 0.276 1.00 58.56 74 PHE A CA 1
ATOM 571 C C . PHE A 1 74 ? 3.286 7.548 0.294 1.00 58.56 74 PHE A C 1
ATOM 573 O O . PHE A 1 74 ? 2.439 6.944 -0.365 1.00 58.56 74 PHE A O 1
ATOM 580 N N . GLN A 1 75 ? 4.062 6.941 1.182 1.00 46.84 75 GLN A N 1
ATOM 581 C CA . GLN A 1 75 ? 3.910 5.541 1.542 1.00 46.84 75 GLN A CA 1
ATOM 582 C C . GLN A 1 75 ? 2.719 5.346 2.509 1.00 46.84 75 GLN A C 1
ATOM 584 O O . GLN A 1 75 ? 2.899 4.912 3.636 1.00 46.84 75 GLN A O 1
ATOM 589 N N . GLY A 1 76 ? 1.515 5.697 2.027 1.00 38.00 76 GLY A N 1
ATOM 590 C CA . GLY A 1 76 ? 0.169 5.344 2.511 1.00 38.00 76 GLY A CA 1
ATOM 591 C C . GLY A 1 76 ? -0.268 5.775 3.922 1.00 38.00 76 GLY A C 1
ATOM 592 O O . GLY A 1 76 ? 0.378 5.423 4.895 1.00 38.00 76 GLY A O 1
ATOM 593 N N . VAL A 1 77 ? -1.452 6.406 4.048 1.00 41.34 77 VAL A N 1
ATOM 594 C CA . VAL A 1 77 ? -2.354 6.293 5.226 1.00 41.34 77 VAL A CA 1
ATOM 595 C C . VAL A 1 77 ? -3.811 6.563 4.800 1.00 41.34 77 VAL A C 1
ATOM 597 O O . VAL A 1 77 ? -4.060 7.433 3.970 1.00 41.34 77 VAL A O 1
ATOM 600 N N . SER A 1 78 ? -4.776 5.862 5.404 1.00 44.16 78 SER A N 1
ATOM 601 C CA . SER A 1 78 ? -6.198 6.247 5.458 1.00 44.16 78 SER A CA 1
ATOM 602 C C . SER A 1 78 ? -6.555 6.565 6.913 1.00 44.16 78 SER A C 1
ATOM 604 O O . SER A 1 78 ? -6.149 5.822 7.804 1.00 44.16 78 SER A O 1
ATOM 606 N N . VAL A 1 79 ? -7.283 7.653 7.178 1.00 59.88 79 VAL A N 1
ATOM 607 C CA . VAL A 1 79 ? -7.450 8.208 8.538 1.00 59.88 79 VAL A CA 1
ATOM 608 C C . VAL A 1 79 ? -8.905 8.539 8.879 1.00 59.88 79 VAL A C 1
ATOM 610 O O . VAL A 1 79 ? -9.734 8.771 8.002 1.00 59.88 79 VAL A O 1
ATOM 613 N N . SER A 1 80 ? -9.210 8.583 10.180 1.00 72.19 80 SER A N 1
ATOM 614 C CA . SER A 1 80 ? -10.498 9.047 10.719 1.00 72.19 80 SER A CA 1
ATOM 615 C C . SER A 1 80 ? -10.829 10.479 10.251 1.00 72.19 80 SER A C 1
ATOM 617 O O . SER A 1 80 ? -9.924 11.314 10.239 1.00 72.19 80 SER A O 1
ATOM 619 N N . PRO A 1 81 ? -12.099 10.836 9.960 1.00 77.81 81 PRO A N 1
ATOM 620 C CA . PRO A 1 81 ? -12.466 12.199 9.558 1.00 77.81 81 PRO A CA 1
ATOM 621 C C . PRO A 1 81 ? -12.030 13.292 10.544 1.00 77.81 81 PRO A C 1
ATOM 623 O O . PRO A 1 81 ? -11.604 14.360 10.119 1.00 77.81 81 PRO A O 1
ATOM 626 N N . ALA A 1 82 ? -12.073 13.022 11.855 1.00 83.50 82 ALA A N 1
ATOM 627 C CA . ALA A 1 82 ? -11.628 13.981 12.872 1.00 83.50 82 ALA A CA 1
ATOM 628 C C . ALA A 1 82 ? -10.114 14.252 12.817 1.00 83.50 82 ALA A C 1
ATOM 630 O O . ALA A 1 82 ? -9.672 15.327 13.210 1.00 83.50 82 ALA A O 1
ATOM 631 N N . TYR A 1 83 ? -9.318 13.309 12.301 1.00 82.38 83 TYR A N 1
ATOM 632 C CA . TYR A 1 83 ? -7.883 13.508 12.101 1.00 82.38 83 TYR A CA 1
ATOM 633 C C . TYR A 1 83 ? -7.607 14.509 10.970 1.00 82.38 83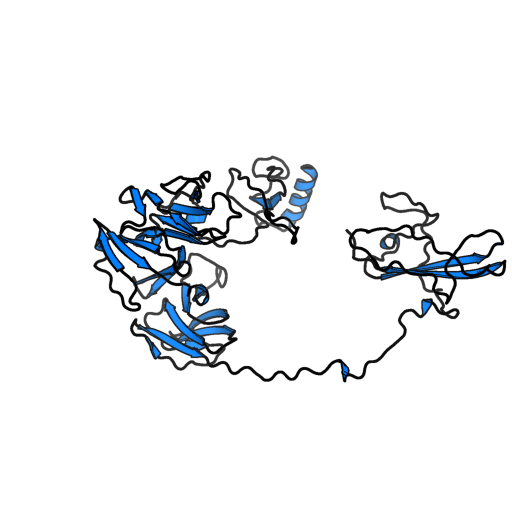 TYR A C 1
ATOM 635 O O . TYR A 1 83 ? -6.652 15.272 11.057 1.00 82.38 83 TYR A O 1
ATOM 643 N N . LEU A 1 84 ? -8.469 14.561 9.943 1.00 77.50 84 LEU A N 1
ATOM 644 C CA . LEU A 1 84 ? -8.318 15.480 8.805 1.00 77.50 84 LEU A CA 1
ATOM 645 C C . LEU A 1 84 ? -8.425 16.953 9.208 1.00 77.50 84 LEU A C 1
ATOM 647 O O . LEU A 1 84 ? -7.847 17.809 8.544 1.00 77.50 84 LEU A O 1
ATOM 651 N N . THR A 1 85 ? -9.180 17.254 10.267 1.00 81.81 85 THR A N 1
ATOM 652 C CA . THR A 1 85 ? -9.321 18.624 10.771 1.00 81.81 85 THR A CA 1
ATOM 653 C C . THR A 1 85 ? -8.460 18.896 11.996 1.00 81.81 85 THR A C 1
ATOM 655 O O . THR A 1 85 ? -8.333 20.056 12.369 1.00 81.81 85 THR A O 1
ATOM 658 N N . ALA A 1 86 ? -7.865 17.878 12.624 1.00 84.75 86 ALA A N 1
ATOM 659 C CA . ALA A 1 86 ? -7.056 18.046 13.825 1.00 84.75 86 ALA A CA 1
ATOM 660 C C . ALA A 1 86 ? -5.805 18.902 13.567 1.00 84.75 86 ALA A C 1
ATOM 662 O O . ALA A 1 86 ? -5.183 18.853 12.507 1.00 84.75 86 ALA A O 1
ATOM 663 N N . THR A 1 87 ? -5.420 19.692 14.567 1.00 85.31 87 THR A N 1
ATOM 664 C CA . THR A 1 87 ? -4.237 20.554 14.512 1.00 85.31 87 THR A CA 1
ATOM 665 C C . THR A 1 87 ? -3.020 19.787 15.026 1.00 85.31 87 THR A C 1
ATOM 667 O O . THR A 1 87 ? -3.015 19.403 16.199 1.00 85.31 87 THR A O 1
ATOM 670 N N . PRO A 1 88 ? -1.988 19.549 14.195 1.00 84.19 88 PRO A N 1
ATOM 671 C CA . PRO A 1 88 ? -0.777 18.867 14.631 1.00 84.19 88 PRO A CA 1
ATOM 672 C C . PRO A 1 88 ? 0.072 19.768 15.535 1.00 84.19 88 PRO A C 1
ATOM 674 O O . PRO A 1 88 ? 0.292 20.943 15.241 1.00 84.19 88 PRO A O 1
ATOM 677 N N . HIS A 1 89 ? 0.606 19.196 16.608 1.00 83.88 89 HIS A N 1
ATOM 678 C CA . HIS A 1 89 ? 1.608 19.814 17.473 1.00 83.88 89 HIS A CA 1
ATOM 679 C C . HIS A 1 89 ? 2.985 19.192 17.237 1.00 83.88 89 HIS A C 1
ATOM 681 O O . HIS A 1 89 ? 3.111 18.100 16.686 1.00 83.88 89 HIS A O 1
ATOM 687 N N . LEU A 1 90 ? 4.041 19.890 17.662 1.00 83.50 90 LEU A N 1
ATOM 688 C CA . LEU A 1 90 ? 5.402 19.367 17.567 1.00 83.50 90 LEU A CA 1
ATOM 689 C C . LEU A 1 90 ? 5.560 18.124 18.449 1.00 83.50 90 LEU A C 1
ATOM 691 O O . LEU A 1 90 ? 5.277 18.168 19.646 1.00 83.50 90 LEU A O 1
ATOM 695 N N . GLY A 1 91 ? 6.041 17.037 17.844 1.00 86.31 91 GLY A N 1
ATOM 696 C CA . GLY A 1 91 ? 6.391 15.820 18.562 1.00 86.31 91 GLY A CA 1
ATOM 697 C C . GLY A 1 91 ? 7.556 16.052 19.522 1.00 86.31 91 GLY A C 1
ATOM 698 O O . GLY A 1 91 ? 8.532 16.716 19.168 1.00 86.31 91 GLY A O 1
ATOM 699 N N . ALA A 1 92 ? 7.455 15.513 20.737 1.00 89.88 92 ALA A N 1
ATOM 700 C CA . ALA A 1 92 ? 8.475 15.691 21.763 1.00 89.88 92 ALA A CA 1
ATOM 701 C C . ALA A 1 92 ? 8.637 14.454 22.658 1.00 89.88 92 ALA A C 1
ATOM 703 O O . ALA A 1 92 ? 7.665 13.800 23.049 1.00 89.88 92 ALA A O 1
ATOM 704 N N . ASN A 1 93 ? 9.891 14.167 23.008 1.00 95.56 93 ASN A N 1
ATOM 705 C CA . ASN A 1 93 ? 10.285 13.012 23.812 1.00 95.56 93 ASN A CA 1
ATOM 706 C C . ASN A 1 93 ? 9.915 13.212 25.285 1.00 95.56 93 ASN A C 1
ATOM 708 O O . ASN A 1 93 ? 10.124 14.294 25.834 1.00 95.56 93 ASN A O 1
ATOM 712 N N . GLY A 1 94 ? 9.413 12.163 25.939 1.00 94.31 94 GLY A N 1
ATOM 713 C CA . GLY A 1 94 ? 9.096 12.191 27.371 1.00 94.31 94 GLY A CA 1
ATOM 714 C C . GLY A 1 94 ? 7.963 13.145 27.760 1.00 94.31 94 GLY A C 1
ATOM 715 O O . GLY A 1 94 ? 7.908 13.624 28.892 1.00 94.31 94 GLY A O 1
ATOM 716 N N . THR A 1 95 ? 7.079 13.469 26.816 1.00 95.44 95 THR A N 1
ATOM 717 C CA . THR A 1 95 ? 5.909 14.320 27.063 1.00 95.44 95 THR A CA 1
ATOM 718 C C . THR A 1 95 ? 4.687 13.495 27.458 1.00 95.44 95 THR A C 1
ATOM 720 O O . THR A 1 95 ? 4.692 12.269 27.363 1.00 95.44 95 THR A O 1
ATOM 723 N N . TYR A 1 96 ? 3.644 14.161 27.969 1.00 95.62 96 TYR A N 1
ATOM 724 C CA . TYR A 1 96 ? 2.402 13.512 28.413 1.00 95.62 96 TYR A CA 1
ATOM 725 C C . TYR A 1 96 ? 2.632 12.355 29.402 1.00 95.62 96 TYR A C 1
ATOM 727 O O . TYR A 1 96 ? 1.932 11.354 29.364 1.00 95.62 96 TYR A O 1
ATOM 735 N N . GLY A 1 97 ? 3.634 12.456 30.281 1.00 93.75 97 GLY A N 1
ATOM 736 C CA . GLY A 1 97 ? 3.939 11.423 31.281 1.00 93.75 97 GLY A CA 1
ATOM 737 C C . GLY A 1 97 ? 4.633 10.161 30.748 1.00 93.75 97 GLY A C 1
ATOM 738 O O . GLY A 1 97 ? 4.836 9.226 31.526 1.00 93.75 97 GLY A O 1
ATOM 739 N N . ALA A 1 98 ? 5.011 10.132 29.466 1.00 96.69 98 ALA A N 1
ATOM 740 C CA . ALA A 1 98 ? 5.820 9.071 28.875 1.00 96.69 98 ALA A CA 1
ATOM 741 C C . ALA A 1 98 ? 7.306 9.186 29.293 1.00 96.69 98 ALA A C 1
ATOM 743 O O . ALA A 1 98 ? 7.765 10.275 29.648 1.00 96.69 98 ALA A O 1
ATOM 744 N N . PRO A 1 99 ? 8.093 8.094 29.245 1.00 97.00 99 PRO A N 1
ATOM 745 C CA . PRO A 1 99 ? 9.545 8.166 29.416 1.00 97.00 99 PRO A CA 1
ATOM 746 C C . PRO A 1 99 ? 10.217 8.857 28.218 1.00 97.00 99 PRO A C 1
ATOM 748 O O . PRO A 1 99 ? 9.666 8.902 27.121 1.00 97.00 99 PRO A O 1
ATOM 751 N N . SER A 1 100 ? 11.447 9.352 28.394 1.00 96.75 100 SER A N 1
ATOM 752 C CA . SER A 1 100 ? 12.215 10.024 27.327 1.00 96.75 100 SER A CA 1
ATOM 753 C C . SER A 1 100 ? 12.548 9.129 26.126 1.00 96.75 100 SER A C 1
ATOM 755 O O . SER A 1 100 ? 12.896 9.646 25.068 1.00 96.75 100 SER A O 1
ATOM 757 N N . SER A 1 101 ? 12.428 7.806 26.274 1.00 96.19 101 SER A N 1
ATOM 758 C CA . SER A 1 101 ? 12.546 6.825 25.191 1.00 96.19 101 SER A CA 1
ATOM 759 C C . SER A 1 101 ? 11.319 6.765 24.276 1.00 96.19 101 SER A C 1
ATOM 761 O O . SER A 1 101 ? 11.380 6.110 23.239 1.00 96.19 101 SER A O 1
ATOM 763 N N . ILE A 1 102 ? 10.224 7.449 24.621 1.00 97.38 102 ILE A N 1
ATOM 764 C CA . ILE A 1 102 ? 9.002 7.541 23.819 1.00 97.38 102 ILE A CA 1
ATOM 765 C C . ILE A 1 102 ? 8.801 8.988 23.363 1.00 97.38 102 ILE A C 1
ATOM 767 O O . ILE A 1 102 ? 8.831 9.925 24.167 1.00 97.38 102 ILE A O 1
ATOM 771 N N . ALA A 1 103 ? 8.576 9.163 22.065 1.00 95.94 103 ALA A N 1
ATOM 772 C CA . ALA A 1 103 ? 8.131 10.412 21.467 1.00 95.94 103 ALA A CA 1
ATOM 773 C C . ALA A 1 103 ? 6.607 10.415 21.350 1.00 95.94 103 ALA A C 1
ATOM 775 O O . ALA A 1 103 ? 6.009 9.408 20.969 1.00 95.94 103 ALA A O 1
ATOM 776 N N . VAL A 1 104 ? 5.985 11.556 21.648 1.00 95.81 104 VAL A N 1
ATOM 777 C CA . VAL A 1 104 ? 4.538 11.755 21.494 1.00 95.81 104 VAL A CA 1
ATOM 778 C C . VAL A 1 104 ? 4.298 12.963 20.600 1.00 95.81 104 VAL A C 1
ATOM 780 O O . VAL A 1 104 ? 4.838 14.038 20.855 1.00 95.81 104 VAL A O 1
ATOM 783 N N . THR A 1 105 ? 3.474 12.789 19.569 1.00 94.31 105 THR A N 1
ATOM 784 C CA . THR A 1 105 ? 2.971 13.860 18.700 1.00 94.31 105 THR A CA 1
ATOM 785 C C . THR A 1 105 ? 1.465 13.975 18.892 1.00 94.31 105 THR A C 1
ATOM 787 O O . THR A 1 105 ? 0.726 13.037 18.593 1.00 94.31 105 THR A O 1
ATOM 790 N N . ALA A 1 106 ? 1.007 15.111 19.415 1.00 93.38 106 ALA A N 1
ATOM 791 C CA . ALA A 1 106 ? -0.411 15.355 19.645 1.00 93.38 106 ALA A CA 1
ATOM 792 C C . ALA A 1 106 ? -1.067 16.012 18.424 1.00 93.38 106 ALA A C 1
ATOM 794 O O . ALA A 1 106 ? -0.509 16.928 17.823 1.00 93.38 106 ALA A O 1
ATOM 795 N N . PHE A 1 107 ? -2.278 15.576 18.106 1.00 92.25 107 PHE A N 1
ATOM 796 C CA . PHE A 1 107 ? -3.164 16.181 17.123 1.00 92.25 107 PHE A CA 1
ATOM 797 C C . PHE A 1 107 ? -4.444 16.558 17.857 1.00 92.25 107 PHE A C 1
ATOM 799 O O . PHE A 1 107 ? -5.226 15.686 18.240 1.00 92.25 107 PHE A O 1
ATOM 806 N N . LEU A 1 108 ? -4.623 17.850 18.115 1.00 93.12 108 LEU A N 1
ATOM 807 C CA . LEU A 1 108 ? -5.740 18.337 18.920 1.00 93.12 108 LEU A CA 1
ATOM 808 C C . LEU A 1 108 ? -6.938 18.659 18.034 1.00 93.12 108 LEU A C 1
ATOM 810 O O . LEU A 1 108 ? -6.782 19.228 16.951 1.00 93.12 108 LEU A O 1
ATOM 814 N N . GLY A 1 109 ? -8.131 18.296 18.495 1.00 88.81 109 GLY A N 1
ATOM 815 C CA . GLY A 1 109 ? -9.364 18.503 17.750 1.00 88.81 109 GLY A CA 1
ATOM 816 C C . GLY A 1 109 ? -9.567 19.974 17.386 1.00 88.81 109 GLY A C 1
ATOM 817 O O . GLY A 1 109 ? -9.512 20.861 18.237 1.00 88.81 109 GLY A O 1
ATOM 818 N N . ASN A 1 110 ? -9.817 20.243 16.105 1.00 88.25 110 ASN A N 1
ATOM 819 C CA . ASN A 1 110 ? -10.248 21.550 15.620 1.00 88.25 110 ASN A CA 1
ATOM 820 C C . ASN A 1 110 ? -11.579 21.360 14.883 1.00 88.25 110 ASN A C 1
ATOM 822 O O . ASN A 1 110 ? -11.675 20.618 13.902 1.00 88.25 110 ASN A O 1
ATOM 826 N N . GLY A 1 111 ? -12.636 21.937 15.457 1.00 86.25 111 GLY A N 1
ATOM 827 C CA . GLY A 1 111 ? -14.027 21.657 15.089 1.00 86.25 111 GLY A CA 1
ATOM 828 C C . GLY A 1 111 ? -14.590 20.339 15.643 1.00 86.25 111 GLY A C 1
ATOM 829 O O . GLY A 1 111 ? -15.771 20.066 15.446 1.00 86.25 111 GLY A O 1
ATOM 830 N N . THR A 1 112 ? -13.790 19.539 16.357 1.00 89.81 112 THR A N 1
ATOM 831 C CA . THR A 1 112 ? -14.217 18.313 17.055 1.00 89.81 112 THR A CA 1
ATOM 832 C C . THR A 1 112 ? -13.600 18.259 18.456 1.00 89.81 112 THR A C 1
ATOM 834 O O . THR A 1 112 ? -12.618 18.949 18.722 1.00 89.81 112 THR A O 1
ATOM 837 N N . SER A 1 113 ? -14.169 17.455 19.359 1.00 93.12 113 SER A N 1
ATOM 838 C CA . SER A 1 113 ? -13.587 17.211 20.692 1.00 93.12 113 SER A CA 1
ATOM 839 C C . SER A 1 113 ? -12.488 16.146 20.687 1.00 93.12 113 SER A C 1
ATOM 841 O O . SER A 1 113 ? -11.784 15.999 21.678 1.00 93.12 113 SER A O 1
ATOM 843 N N . THR A 1 114 ? -12.343 15.412 19.584 1.00 94.75 114 THR A N 1
ATOM 844 C CA . THR A 1 114 ? -11.448 14.262 19.478 1.00 94.75 114 THR A CA 1
ATOM 845 C C . THR A 1 114 ? -9.997 14.692 19.346 1.00 94.75 114 THR A C 1
ATOM 847 O O . THR A 1 114 ? -9.653 15.464 18.452 1.00 94.75 114 THR A O 1
ATOM 850 N N . ASN A 1 115 ? -9.136 14.121 20.185 1.00 95.50 115 ASN A N 1
ATOM 851 C CA . ASN A 1 115 ? -7.691 14.303 20.115 1.00 95.50 115 ASN A CA 1
ATOM 852 C C . ASN A 1 115 ? -7.007 12.971 19.809 1.00 95.50 115 ASN A C 1
ATOM 854 O O . ASN A 1 115 ? -7.453 11.915 20.264 1.00 95.50 115 ASN A O 1
ATOM 858 N N . PHE A 1 116 ? -5.900 13.030 19.073 1.00 95.19 116 PHE A N 1
ATOM 859 C CA . PHE A 1 116 ? -5.052 11.880 18.771 1.00 95.19 116 PHE A CA 1
ATOM 860 C C . PHE A 1 116 ? -3.650 12.104 19.331 1.00 95.19 116 PHE A C 1
ATOM 862 O O . PHE A 1 116 ? -3.122 13.214 19.295 1.00 95.19 116 PHE A O 1
ATOM 869 N N . TYR A 1 117 ? -3.026 11.037 19.807 1.00 96.25 117 TYR A N 1
ATOM 870 C CA . TYR A 1 117 ? -1.660 11.037 20.311 1.00 96.25 117 TYR A CA 1
ATOM 871 C C . TYR A 1 117 ? -0.911 9.913 19.616 1.00 96.25 117 TYR A C 1
ATOM 873 O O . TYR A 1 117 ? -1.094 8.739 19.937 1.00 96.25 117 TYR A O 1
ATOM 881 N N . VAL A 1 118 ? -0.091 10.289 18.638 1.00 95.31 118 VAL A N 1
ATOM 882 C CA . VAL A 1 118 ? 0.758 9.354 17.904 1.00 95.31 118 VAL A CA 1
ATOM 883 C C . VAL A 1 118 ? 2.027 9.159 18.700 1.00 95.31 118 VAL A C 1
ATOM 885 O O . VAL A 1 118 ? 2.766 10.118 18.942 1.00 95.31 118 VAL A O 1
ATOM 888 N N . ILE A 1 119 ? 2.273 7.925 19.115 1.00 95.12 119 ILE A N 1
ATOM 889 C CA . ILE A 1 119 ? 3.474 7.573 19.863 1.00 95.12 119 ILE A CA 1
ATOM 890 C C . ILE A 1 119 ? 4.417 6.719 19.029 1.00 95.12 119 ILE A C 1
ATOM 892 O O . ILE A 1 119 ? 3.985 5.958 18.169 1.00 95.12 119 ILE A O 1
ATOM 896 N N . GLY A 1 120 ? 5.704 6.807 19.324 1.00 94.75 120 GLY A N 1
ATOM 897 C CA . GLY A 1 120 ? 6.731 5.927 18.780 1.00 94.75 120 GLY A CA 1
ATOM 898 C C . GLY A 1 120 ? 7.961 5.946 19.676 1.00 94.75 120 GLY A C 1
ATOM 899 O O . GLY A 1 120 ? 8.061 6.774 20.587 1.00 94.75 120 GLY A O 1
ATOM 900 N N . HIS A 1 121 ? 8.918 5.060 19.418 1.00 93.69 121 HIS A N 1
ATOM 901 C CA . HIS A 1 121 ? 10.226 5.180 20.052 1.00 93.69 121 HIS A CA 1
ATOM 902 C C . HIS A 1 121 ? 10.877 6.515 19.658 1.00 93.69 121 HIS A C 1
ATOM 904 O O . HIS A 1 121 ? 10.855 6.915 18.494 1.00 93.69 121 HIS A O 1
ATOM 910 N N . ALA A 1 122 ? 11.446 7.215 20.643 1.00 92.31 122 ALA A N 1
ATOM 911 C CA . ALA A 1 122 ? 12.174 8.466 20.438 1.00 92.31 122 ALA A CA 1
ATOM 912 C C . ALA A 1 122 ? 13.361 8.276 19.480 1.00 92.31 122 ALA A C 1
ATOM 914 O O . ALA A 1 122 ? 13.628 9.130 18.637 1.00 92.31 122 ALA A O 1
ATOM 915 N N . ASP A 1 123 ? 14.029 7.126 19.587 1.00 87.69 123 ASP A N 1
ATOM 916 C CA . ASP A 1 123 ? 14.824 6.560 18.505 1.00 87.69 123 ASP A CA 1
ATOM 917 C C . ASP A 1 123 ? 13.917 5.668 17.648 1.00 87.69 123 ASP A C 1
ATOM 919 O O . ASP A 1 123 ? 13.639 4.522 17.999 1.00 87.69 123 ASP A O 1
ATOM 923 N N . PHE A 1 124 ? 13.458 6.190 16.511 1.00 83.75 124 PHE A N 1
ATOM 924 C CA . PHE A 1 124 ? 12.546 5.481 15.607 1.00 83.75 124 PHE A CA 1
ATOM 925 C C . PHE A 1 124 ? 13.153 4.198 14.998 1.00 83.75 124 PHE A C 1
ATOM 927 O O . PHE A 1 124 ? 12.430 3.418 14.378 1.00 83.75 124 PHE A O 1
ATOM 934 N N . THR A 1 125 ? 14.467 3.971 15.135 1.00 81.75 125 THR A N 1
ATOM 935 C CA . THR A 1 125 ? 15.129 2.740 14.671 1.00 81.75 125 THR A CA 1
ATOM 936 C C . THR A 1 125 ? 15.085 1.608 15.695 1.00 81.75 125 THR A C 1
ATOM 938 O O . THR A 1 125 ? 15.367 0.460 15.323 1.00 81.75 125 THR A O 1
ATOM 941 N N . SER A 1 126 ? 14.708 1.921 16.942 1.00 85.00 126 SER A N 1
ATOM 942 C CA . SER A 1 126 ? 14.695 0.987 18.065 1.00 85.00 126 SER A CA 1
ATOM 943 C C . SER A 1 126 ? 13.842 -0.252 17.783 1.00 85.00 126 SER A C 1
ATOM 945 O O . SER A 1 126 ? 12.805 -0.207 17.118 1.00 85.00 126 SER A O 1
ATOM 947 N N . ILE A 1 127 ? 14.321 -1.376 18.312 1.00 89.81 127 ILE A N 1
ATOM 948 C CA . ILE A 1 127 ? 13.643 -2.674 18.319 1.00 89.81 127 ILE A CA 1
ATOM 949 C C . ILE A 1 127 ? 13.320 -3.132 19.752 1.00 89.81 127 ILE A C 1
ATOM 951 O O . ILE A 1 127 ? 12.967 -4.292 19.958 1.00 89.81 127 ILE A O 1
ATOM 955 N N . ASP A 1 128 ? 13.457 -2.236 20.731 1.00 93.94 128 ASP A N 1
ATOM 956 C CA . ASP A 1 128 ? 13.240 -2.542 22.142 1.00 93.94 128 ASP A CA 1
ATOM 957 C C . ASP A 1 128 ? 11.750 -2.662 22.477 1.00 93.94 128 ASP A C 1
ATOM 959 O O . ASP A 1 128 ? 10.880 -2.153 21.771 1.00 93.94 128 ASP A O 1
ATOM 963 N N . ASN A 1 129 ? 11.457 -3.305 23.607 1.00 94.88 129 ASN A N 1
ATOM 964 C CA . ASN A 1 129 ? 10.119 -3.317 24.190 1.00 94.88 129 ASN A CA 1
ATOM 965 C C . ASN A 1 129 ? 10.075 -2.310 25.339 1.00 94.88 129 ASN A C 1
ATOM 967 O O . ASN A 1 129 ? 10.663 -2.542 26.399 1.00 94.88 129 ASN A O 1
ATOM 971 N N . THR A 1 130 ? 9.367 -1.200 25.143 1.00 96.38 130 THR A N 1
ATOM 972 C CA . THR A 1 130 ? 9.320 -0.105 26.117 1.00 96.38 130 THR A CA 1
ATOM 973 C C . THR A 1 130 ? 7.978 -0.069 26.836 1.00 96.38 130 THR A C 1
ATOM 975 O O . THR A 1 130 ? 6.925 0.055 26.212 1.00 96.38 130 THR A O 1
ATOM 978 N N . GLN A 1 131 ? 8.012 -0.119 28.169 1.00 97.31 131 GLN A N 1
ATOM 979 C CA . GLN A 1 131 ? 6.839 0.127 29.006 1.00 97.31 131 GLN A CA 1
ATOM 980 C C . GLN A 1 131 ? 6.655 1.622 29.271 1.00 97.31 131 GLN A C 1
ATOM 982 O O . GLN A 1 131 ? 7.617 2.336 29.554 1.00 97.31 131 GLN A O 1
ATOM 987 N N . TYR A 1 132 ? 5.414 2.101 29.220 1.00 97.38 132 TYR A N 1
ATOM 988 C CA . TYR A 1 132 ? 5.104 3.512 29.436 1.00 97.38 132 TYR A CA 1
ATOM 989 C C . TYR A 1 132 ? 3.716 3.721 30.053 1.00 97.38 132 TYR A C 1
ATOM 991 O O . TYR A 1 132 ? 2.884 2.818 30.135 1.00 97.38 132 TYR A O 1
ATOM 999 N N . THR A 1 133 ? 3.483 4.944 30.519 1.00 97.75 133 THR A N 1
ATOM 1000 C CA . THR A 1 133 ? 2.160 5.463 30.884 1.00 97.75 133 THR A CA 1
ATOM 1001 C C . THR A 1 133 ? 1.947 6.784 30.168 1.00 97.75 133 THR A C 1
ATOM 1003 O O . THR A 1 133 ? 2.921 7.421 29.772 1.00 97.75 133 THR A O 1
ATOM 1006 N N . LEU A 1 134 ? 0.697 7.215 30.048 1.00 97.56 134 LEU A N 1
ATOM 1007 C CA . LEU A 1 134 ? 0.357 8.535 29.527 1.00 97.56 134 LEU A CA 1
ATOM 1008 C C . LEU A 1 134 ? -0.496 9.300 30.531 1.00 97.56 134 LEU A C 1
ATOM 1010 O O . LEU A 1 134 ? -1.210 8.696 31.320 1.00 97.56 134 LEU A O 1
ATOM 1014 N N . VAL A 1 135 ? -0.424 10.622 30.501 1.00 98.00 135 VAL A N 1
ATOM 1015 C CA . VAL A 1 135 ? -1.310 11.548 31.202 1.00 98.00 135 VAL A CA 1
ATOM 1016 C C . VAL A 1 135 ? -1.905 12.445 30.132 1.00 98.00 135 VAL A C 1
ATOM 1018 O O . VAL A 1 135 ? -1.210 13.311 29.599 1.00 98.00 135 VAL A O 1
ATOM 1021 N N . LEU A 1 136 ? -3.156 12.173 29.763 1.00 97.06 136 LEU A N 1
ATOM 1022 C CA . LEU A 1 136 ? -3.817 12.815 28.630 1.00 97.06 136 LEU A CA 1
ATOM 1023 C C . LEU A 1 136 ? -5.011 13.654 29.100 1.00 97.06 136 LEU A C 1
ATOM 1025 O O . LEU A 1 136 ? -5.764 13.187 29.961 1.00 97.06 136 LEU A O 1
ATOM 1029 N N . PRO A 1 137 ? -5.214 14.856 28.531 1.00 96.50 137 PRO A N 1
ATOM 1030 C CA . PRO A 1 137 ? -6.406 15.648 28.786 1.00 96.50 137 PRO A CA 1
ATOM 1031 C C . PRO A 1 137 ? -7.637 14.995 28.147 1.00 96.50 137 PRO A C 1
ATOM 1033 O O . PRO A 1 137 ? -7.595 14.524 27.006 1.00 96.50 137 PRO A O 1
ATOM 1036 N N . THR A 1 138 ? -8.739 14.990 28.894 1.00 95.94 138 THR A N 1
ATOM 1037 C CA . THR A 1 138 ? -10.046 14.482 28.457 1.00 95.94 138 THR A CA 1
ATOM 1038 C C . THR A 1 138 ? -11.168 15.416 28.915 1.00 95.94 138 THR A C 1
ATOM 1040 O O . THR A 1 138 ? -10.964 16.285 29.767 1.00 95.94 138 THR A O 1
ATOM 1043 N N . SER A 1 139 ? -12.390 15.187 28.436 1.00 93.44 139 SER A N 1
ATOM 1044 C CA . SER A 1 139 ? -13.602 15.883 28.889 1.00 93.44 139 SER A CA 1
ATOM 1045 C C . SER A 1 139 ? -13.894 15.758 30.389 1.00 93.44 139 SER A C 1
ATOM 1047 O O . SER A 1 139 ? -14.655 16.565 30.925 1.00 93.44 139 SER A O 1
ATOM 1049 N N . ILE A 1 140 ? -13.294 14.785 31.086 1.00 93.75 140 ILE A N 1
ATOM 1050 C CA . ILE A 1 140 ? -13.437 14.604 32.539 1.00 93.75 140 ILE A CA 1
ATOM 1051 C C . ILE A 1 140 ? -12.161 14.957 33.322 1.00 93.75 140 ILE A C 1
ATOM 1053 O O . ILE A 1 140 ? -12.035 14.594 34.492 1.00 93.75 140 ILE A O 1
ATOM 1057 N N . GLY A 1 141 ? -11.237 15.688 32.692 1.00 94.38 141 GLY A N 1
ATOM 1058 C CA . GLY A 1 141 ? -9.949 16.091 33.256 1.00 94.38 141 GLY A CA 1
ATOM 1059 C C . GLY A 1 141 ? -8.789 15.215 32.786 1.00 94.38 141 GLY A C 1
ATOM 1060 O O . GLY A 1 141 ? -8.950 14.338 31.935 1.00 94.38 141 GLY A O 1
ATOM 1061 N N . ASP A 1 142 ? -7.605 15.466 33.336 1.00 96.12 142 ASP A N 1
ATOM 1062 C CA . ASP A 1 142 ? -6.401 14.719 32.980 1.00 96.12 142 ASP A CA 1
ATOM 1063 C C . ASP A 1 142 ? -6.450 13.305 33.569 1.00 96.12 142 ASP A C 1
ATOM 1065 O O . ASP A 1 142 ? -6.599 13.117 34.781 1.00 96.12 142 ASP A O 1
ATOM 1069 N N . ILE A 1 143 ? -6.292 12.296 32.712 1.00 94.88 143 ILE A N 1
ATOM 1070 C CA . ILE A 1 143 ? -6.312 10.886 33.109 1.00 94.88 143 ILE A CA 1
ATOM 1071 C C . ILE A 1 143 ? -4.935 10.278 32.885 1.00 94.88 143 ILE A C 1
ATOM 1073 O O . ILE A 1 143 ? -4.386 10.329 31.785 1.00 94.88 143 ILE A O 1
ATOM 1077 N N . LYS A 1 144 ? -4.400 9.640 33.933 1.00 96.56 144 LYS A N 1
ATOM 1078 C CA . LYS A 1 144 ? -3.260 8.733 33.803 1.00 96.56 144 LYS A CA 1
ATOM 1079 C C . LYS A 1 144 ? -3.733 7.382 33.262 1.00 96.56 144 LYS A C 1
ATOM 1081 O O . LYS A 1 144 ? -4.583 6.757 33.889 1.00 96.56 144 LYS A O 1
ATOM 1086 N N . ILE A 1 145 ? -3.149 6.933 32.157 1.00 95.94 145 ILE A N 1
ATOM 1087 C CA . ILE A 1 145 ? -3.451 5.686 31.452 1.00 95.94 145 ILE A CA 1
ATOM 1088 C C . ILE A 1 145 ? -2.223 4.754 31.546 1.00 95.94 145 ILE A C 1
ATOM 1090 O O . ILE A 1 145 ? -1.117 5.189 31.200 1.00 95.94 145 ILE A O 1
ATOM 1094 N N . PRO A 1 146 ? -2.376 3.492 31.996 1.00 95.44 146 PRO A N 1
ATOM 1095 C CA . PRO A 1 146 ? -3.629 2.856 32.419 1.00 95.44 146 PRO A CA 1
ATOM 1096 C C . PRO A 1 146 ? -4.147 3.390 33.764 1.00 95.44 146 PRO A C 1
ATOM 1098 O O . PRO A 1 146 ? -3.404 3.498 34.744 1.00 95.44 146 PRO A O 1
ATOM 1101 N N . HIS A 1 147 ? -5.437 3.699 33.819 1.00 91.81 147 HIS A N 1
ATOM 1102 C CA . HIS A 1 147 ? -6.133 4.220 34.989 1.00 91.81 147 HIS A CA 1
ATOM 1103 C C . HIS A 1 147 ? -6.349 3.145 36.065 1.00 91.81 147 HIS A C 1
ATOM 1105 O O . HIS A 1 147 ? -6.438 3.455 37.256 1.00 91.81 147 HIS A O 1
ATOM 1111 N N . LEU A 1 148 ? -6.387 1.866 35.676 1.00 89.94 148 LEU A N 1
ATOM 1112 C CA . LEU A 1 148 ? -6.450 0.724 36.594 1.00 89.94 148 LEU A CA 1
ATOM 1113 C C . LEU A 1 148 ? -5.081 0.294 37.145 1.00 89.94 148 LEU A C 1
ATOM 1115 O O . LEU A 1 148 ? -5.030 -0.586 38.007 1.00 89.94 148 LEU A O 1
ATOM 1119 N N . GLY A 1 149 ? -4.000 0.955 36.724 1.00 89.00 149 GLY A N 1
ATOM 1120 C CA . GLY A 1 149 ? -2.625 0.618 37.084 1.00 89.00 149 GLY A CA 1
ATOM 1121 C C . GLY A 1 149 ? -1.955 -0.321 36.077 1.00 89.00 149 GLY A C 1
ATOM 1122 O O . GLY A 1 149 ? -2.599 -0.880 35.195 1.00 89.00 149 GLY A O 1
ATOM 1123 N N . GLY A 1 150 ? -0.637 -0.476 36.205 1.00 92.38 150 GLY A N 1
ATOM 1124 C CA . GLY A 1 150 ? 0.195 -1.178 35.224 1.00 92.38 150 GLY A CA 1
ATOM 1125 C C . GLY A 1 150 ? 0.799 -0.234 34.183 1.00 92.38 150 GLY A C 1
ATOM 1126 O O . GLY A 1 150 ? 0.922 0.970 34.419 1.00 92.38 150 GLY A O 1
ATOM 1127 N N . HIS A 1 151 ? 1.199 -0.800 33.045 1.00 94.81 151 HIS A N 1
ATOM 1128 C CA . HIS A 1 151 ? 1.890 -0.094 31.968 1.00 94.81 151 HIS A CA 1
ATOM 1129 C C . HIS A 1 151 ? 1.332 -0.502 30.604 1.00 94.81 151 HIS A C 1
ATOM 1131 O O . HIS A 1 151 ? 0.956 -1.655 30.398 1.00 94.81 151 HIS A O 1
ATOM 1137 N N . LEU A 1 152 ? 1.328 0.446 29.669 1.00 95.88 152 LEU A N 1
ATOM 1138 C CA . LEU A 1 152 ? 1.234 0.155 28.242 1.00 95.88 152 LEU A CA 1
ATOM 1139 C C . LEU A 1 152 ? 2.603 -0.329 27.748 1.00 95.88 152 LEU A C 1
ATOM 1141 O O . LEU A 1 152 ? 3.621 -0.063 28.389 1.00 95.88 152 LEU A O 1
ATOM 1145 N N . THR A 1 153 ? 2.640 -1.026 26.614 1.00 95.44 153 THR A N 1
ATOM 1146 C CA . THR A 1 153 ? 3.889 -1.508 26.001 1.00 95.44 153 THR A CA 1
ATOM 1147 C C . THR A 1 153 ? 3.946 -1.077 24.541 1.00 95.44 153 THR A C 1
ATOM 1149 O O . THR A 1 153 ? 2.921 -1.077 23.867 1.00 95.44 153 THR A O 1
ATOM 1152 N N . LEU A 1 154 ? 5.124 -0.659 24.078 1.00 95.19 154 LEU A N 1
ATOM 1153 C CA . LEU A 1 154 ? 5.428 -0.423 22.670 1.00 95.19 154 LEU A CA 1
ATOM 1154 C C . LEU A 1 154 ? 6.521 -1.413 22.263 1.00 95.19 154 LEU A C 1
ATOM 1156 O O . LEU A 1 154 ? 7.630 -1.339 22.795 1.00 95.19 154 LEU A O 1
ATOM 1160 N N . ASN A 1 155 ? 6.194 -2.361 21.383 1.00 92.56 155 ASN A N 1
ATOM 1161 C CA . ASN A 1 155 ? 7.086 -3.464 21.030 1.00 92.56 155 ASN A CA 1
ATOM 1162 C C . ASN A 1 155 ? 7.806 -3.209 19.703 1.00 92.56 155 ASN A C 1
ATOM 1164 O O . ASN A 1 155 ? 7.192 -3.203 18.641 1.00 92.56 155 ASN A O 1
ATOM 1168 N N . GLY A 1 156 ? 9.126 -3.065 19.744 1.00 90.25 156 GLY A N 1
ATOM 1169 C CA . GLY A 1 156 ? 9.956 -2.938 18.556 1.00 90.25 156 GLY A CA 1
ATOM 1170 C C . GLY A 1 156 ? 9.641 -1.713 17.691 1.00 90.25 156 GLY A C 1
ATOM 1171 O O . GLY A 1 156 ? 9.417 -0.607 18.188 1.00 90.25 156 GLY A O 1
ATOM 1172 N N . ARG A 1 157 ? 9.641 -1.910 16.367 1.00 87.81 157 ARG A N 1
ATOM 1173 C CA . ARG A 1 157 ? 9.342 -0.862 15.377 1.00 87.81 157 ARG A CA 1
ATOM 1174 C C . ARG A 1 157 ? 7.842 -0.690 15.205 1.00 87.81 157 ARG A C 1
ATOM 1176 O O . ARG A 1 157 ? 7.270 -1.083 14.191 1.00 87.81 157 ARG A O 1
ATOM 1183 N N . ASP A 1 158 ? 7.236 -0.109 16.222 1.00 90.19 158 ASP A N 1
ATOM 1184 C CA . ASP A 1 158 ? 5.802 0.097 16.294 1.00 90.19 158 ASP A CA 1
ATOM 1185 C C . ASP A 1 158 ? 5.481 1.556 16.632 1.00 90.19 158 ASP A C 1
ATOM 1187 O O . ASP A 1 158 ? 6.291 2.296 17.201 1.00 90.19 158 ASP A O 1
ATOM 1191 N N . SER A 1 159 ? 4.282 1.971 16.253 1.00 92.50 159 SER A N 1
ATOM 1192 C CA . SER A 1 159 ? 3.704 3.273 16.546 1.00 92.50 159 SER A CA 1
ATOM 1193 C C . SER A 1 159 ? 2.217 3.078 16.800 1.00 92.50 159 SER A C 1
ATOM 1195 O O . SER A 1 159 ? 1.596 2.207 16.197 1.00 92.50 159 SER A O 1
ATOM 1197 N N . LYS A 1 160 ? 1.649 3.859 17.719 1.00 93.12 160 LYS A N 1
ATOM 1198 C CA . LYS A 1 160 ? 0.239 3.730 18.108 1.00 93.12 160 LYS A CA 1
ATOM 1199 C C . LYS A 1 160 ? -0.470 5.065 18.031 1.00 93.12 160 LYS A C 1
ATOM 1201 O O . LYS A 1 160 ? 0.087 6.081 18.453 1.00 93.12 160 LYS A O 1
ATOM 1206 N N . PHE A 1 161 ? -1.718 5.033 17.579 1.00 93.00 161 PHE A N 1
ATOM 1207 C CA . PHE A 1 161 ? -2.663 6.134 17.736 1.00 93.00 161 PHE A CA 1
ATOM 1208 C C . PHE A 1 161 ? -3.510 5.927 18.992 1.00 93.00 161 PHE A C 1
ATOM 1210 O O . PHE A 1 161 ? -4.472 5.159 18.987 1.00 93.00 161 PHE A O 1
ATOM 1217 N N . HIS A 1 162 ? -3.192 6.667 20.053 1.00 96.19 162 HIS A N 1
ATOM 1218 C CA . HIS A 1 162 ? -4.077 6.785 21.214 1.00 96.19 162 HIS A CA 1
ATOM 1219 C C . HIS A 1 162 ? -5.068 7.918 20.994 1.00 96.19 162 HIS A C 1
ATOM 1221 O O . HIS A 1 162 ? -4.751 8.897 20.317 1.00 96.19 162 HIS A O 1
ATOM 1227 N N . VAL A 1 163 ? -6.255 7.816 21.581 1.00 96.56 163 VAL A N 1
ATOM 1228 C CA . VAL A 1 163 ? -7.302 8.830 21.405 1.00 96.56 163 VAL A CA 1
ATOM 1229 C C . VAL A 1 163 ? -7.897 9.278 22.727 1.00 96.56 163 VAL A C 1
ATOM 1231 O O . VAL A 1 163 ? -8.002 8.485 23.665 1.00 96.56 163 VAL A O 1
ATOM 1234 N N . THR A 1 164 ? -8.330 10.537 22.775 1.00 97.62 164 THR A N 1
ATOM 1235 C CA . THR A 1 164 ? -9.233 11.050 23.810 1.00 97.62 164 THR A CA 1
ATOM 1236 C C . THR A 1 164 ? -10.441 11.720 23.178 1.00 97.62 164 THR A C 1
ATOM 1238 O O . THR A 1 164 ? -10.365 12.261 22.074 1.00 97.62 164 THR A O 1
ATOM 1241 N N . ASP A 1 165 ? -11.567 11.625 23.876 1.00 96.75 165 ASP A N 1
ATOM 1242 C CA . ASP A 1 165 ? -12.867 12.163 23.479 1.00 96.75 165 ASP A CA 1
ATOM 1243 C C . ASP A 1 165 ? -13.269 11.837 22.026 1.00 96.75 165 ASP A C 1
ATOM 1245 O O . ASP A 1 165 ? -13.681 12.693 21.232 1.00 96.75 165 ASP A O 1
ATOM 1249 N N . TYR A 1 166 ? -13.087 10.570 21.648 1.00 94.62 166 TYR A N 1
ATOM 1250 C CA . TYR A 1 166 ? -13.382 10.081 20.306 1.00 94.62 166 TYR A CA 1
ATOM 1251 C C . TYR A 1 166 ? -14.886 9.832 20.136 1.00 94.62 166 TYR A C 1
ATOM 1253 O O . TYR A 1 166 ? -15.488 9.075 20.899 1.00 94.62 166 TYR A O 1
ATOM 1261 N N . ASP A 1 167 ? -15.499 10.440 19.118 1.00 91.62 167 ASP A N 1
ATOM 1262 C CA . ASP A 1 167 ? -16.931 10.272 18.857 1.00 91.62 167 ASP A CA 1
ATOM 1263 C C . ASP A 1 167 ? -17.243 8.933 18.166 1.00 91.62 167 ASP A C 1
ATOM 1265 O O . ASP A 1 167 ? -16.970 8.726 16.978 1.00 91.62 167 ASP A O 1
ATOM 1269 N N . VAL A 1 168 ? -17.879 8.029 18.912 1.00 89.81 168 VAL A N 1
ATOM 1270 C CA . VAL A 1 168 ? -18.381 6.738 18.431 1.00 89.81 168 VAL A CA 1
ATOM 1271 C C . VAL A 1 168 ? -19.867 6.864 18.085 1.00 89.81 168 VAL A C 1
ATOM 1273 O O . VAL A 1 168 ? -20.756 6.319 18.747 1.00 89.81 168 VAL A O 1
ATOM 1276 N N . GLY A 1 169 ? -20.165 7.655 17.054 1.00 84.06 169 GLY A N 1
ATOM 1277 C CA . GLY A 1 169 ? -21.526 7.861 16.556 1.00 84.06 169 GLY A CA 1
ATOM 1278 C C . GLY A 1 169 ? -22.496 8.460 17.585 1.00 84.06 169 GLY A C 1
ATOM 1279 O O . GLY A 1 169 ? -23.655 8.028 17.652 1.00 84.06 169 GLY A O 1
ATOM 1280 N N . GLY A 1 170 ? -22.034 9.433 18.366 1.00 88.12 170 GLY A N 1
ATOM 1281 C CA . GLY A 1 170 ? -22.737 10.129 19.446 1.00 88.12 170 GLY A CA 1
ATOM 1282 C C . GLY A 1 170 ? -22.351 9.658 20.851 1.00 88.12 170 GLY A C 1
ATOM 1283 O O . GLY A 1 170 ? -22.797 10.251 21.832 1.00 88.12 170 GLY A O 1
ATOM 1284 N N . ILE A 1 171 ? -21.558 8.588 20.968 1.00 90.31 171 ILE A N 1
ATOM 1285 C CA . ILE A 1 171 ? -21.048 8.088 22.248 1.00 90.31 171 ILE A CA 1
ATOM 1286 C C . ILE A 1 171 ? -19.609 8.562 22.412 1.00 90.31 171 ILE A C 1
ATOM 1288 O O . ILE A 1 171 ? -18.753 8.228 21.599 1.00 90.31 171 ILE A O 1
ATOM 1292 N N . ASN A 1 172 ? -19.336 9.291 23.492 1.00 93.94 172 ASN A N 1
ATOM 1293 C CA . ASN A 1 172 ? -17.980 9.731 23.788 1.00 93.94 172 ASN A CA 1
ATOM 1294 C C . ASN A 1 172 ? -17.115 8.562 24.291 1.00 93.94 172 ASN A C 1
ATOM 1296 O O . ASN A 1 172 ? -17.355 8.058 25.386 1.00 93.94 172 ASN A O 1
ATOM 1300 N N . LEU A 1 173 ? -16.097 8.159 23.535 1.00 94.81 173 LEU A N 1
ATOM 1301 C CA . LEU A 1 173 ? -15.005 7.322 24.026 1.00 94.81 173 LEU A CA 1
ATOM 1302 C C . LEU A 1 173 ? -13.972 8.232 24.696 1.00 94.81 173 LEU A C 1
ATOM 1304 O O . LEU A 1 173 ? -13.133 8.831 24.026 1.00 94.81 173 LEU A O 1
ATOM 1308 N N . ILE A 1 174 ? -14.059 8.335 26.026 1.00 96.50 174 ILE A N 1
ATOM 1309 C CA . ILE A 1 174 ? -13.299 9.297 26.843 1.00 96.50 174 ILE A CA 1
ATOM 1310 C C . ILE A 1 174 ? -11.799 9.158 26.572 1.00 96.50 174 ILE A C 1
ATOM 1312 O O . ILE A 1 174 ? -11.105 10.152 26.375 1.00 96.50 174 ILE A O 1
ATOM 1316 N N . TYR A 1 175 ? -11.312 7.919 26.531 1.00 96.62 175 TYR A N 1
ATOM 1317 C CA . TYR A 1 175 ? -9.972 7.594 26.064 1.00 96.62 175 TYR A CA 1
ATOM 1318 C C . TYR A 1 175 ? -9.906 6.152 25.565 1.00 96.62 175 TYR A C 1
ATOM 1320 O O . TYR A 1 175 ? -10.690 5.301 25.993 1.00 96.62 175 TYR A O 1
ATOM 1328 N N . SER A 1 176 ? -8.937 5.868 24.702 1.00 95.94 176 SER A N 1
ATOM 1329 C CA . SER A 1 176 ? -8.521 4.507 24.367 1.00 95.94 176 SER A CA 1
ATOM 1330 C C . SER A 1 176 ? -7.029 4.479 24.086 1.00 95.94 176 SER A C 1
ATOM 1332 O O . SER A 1 176 ? -6.537 5.275 23.284 1.00 95.94 176 SER A O 1
ATOM 1334 N N . SER A 1 177 ? -6.324 3.548 24.735 1.00 95.38 177 SER A N 1
ATOM 1335 C CA . SER A 1 177 ? -4.960 3.193 24.342 1.00 95.38 177 SER A CA 1
ATOM 1336 C C . SER A 1 177 ? -4.906 2.078 23.299 1.00 95.38 177 SER A C 1
ATOM 1338 O O . SER A 1 177 ? -3.840 1.805 22.757 1.00 95.38 177 SER A O 1
ATOM 1340 N N . ALA A 1 178 ? -6.020 1.379 23.057 1.00 92.25 178 ALA A N 1
ATOM 1341 C CA . ALA A 1 178 ? -6.156 0.478 21.918 1.00 92.25 178 ALA A CA 1
ATOM 1342 C C . ALA A 1 178 ? -6.453 1.297 20.661 1.00 92.25 178 ALA A C 1
ATOM 1344 O O . ALA A 1 178 ? -7.209 2.274 20.714 1.00 92.25 178 ALA A O 1
ATOM 1345 N N . GLU A 1 179 ? -5.900 0.869 19.535 1.00 90.69 179 GLU A N 1
ATOM 1346 C CA . GLU A 1 179 ? -6.104 1.530 18.255 1.00 90.69 179 GLU A CA 1
ATOM 1347 C C . GLU A 1 179 ? -7.494 1.209 17.701 1.00 90.69 179 GLU A C 1
ATOM 1349 O O . GLU A 1 179 ? -8.039 0.120 17.901 1.00 90.69 179 GLU A O 1
ATOM 1354 N N . ILE A 1 180 ? -8.086 2.170 16.996 1.00 88.88 180 ILE A N 1
ATOM 1355 C CA . ILE A 1 180 ? -9.405 2.011 16.385 1.00 88.88 180 ILE A CA 1
ATOM 1356 C C . ILE A 1 180 ? -9.218 1.459 14.976 1.00 88.88 180 ILE A C 1
ATOM 1358 O O . ILE A 1 180 ? -8.666 2.137 14.115 1.00 88.88 180 ILE A O 1
ATOM 1362 N N . PHE A 1 181 ? -9.728 0.253 14.722 1.00 84.50 181 PHE A N 1
ATOM 1363 C CA . PHE A 1 181 ? -9.779 -0.296 13.367 1.00 84.50 181 PHE A CA 1
ATOM 1364 C C . PHE A 1 181 ? -10.909 0.360 12.564 1.00 84.50 181 PHE A C 1
ATOM 1366 O O . PHE A 1 181 ? -10.704 0.849 11.457 1.00 84.50 181 PHE A O 1
ATOM 1373 N N . THR A 1 182 ? -12.123 0.378 13.125 1.00 84.00 182 THR A N 1
ATOM 1374 C CA . THR A 1 182 ? -13.303 0.966 12.476 1.00 84.00 182 THR A CA 1
ATOM 1375 C C . THR A 1 182 ? -14.463 1.173 13.459 1.00 84.00 182 THR A C 1
ATOM 1377 O O . THR A 1 182 ? -14.464 0.618 14.563 1.00 84.00 182 THR A O 1
ATOM 1380 N N . GLN A 1 183 ? -15.483 1.924 13.031 1.00 84.94 183 GLN A N 1
ATOM 1381 C CA . GLN A 1 183 ? -16.760 2.074 13.733 1.00 84.94 183 GLN A CA 1
ATOM 1382 C C . GLN A 1 183 ? -17.966 2.077 12.777 1.00 84.94 183 GLN A C 1
ATOM 1384 O O . GLN A 1 183 ? -17.890 2.623 11.679 1.00 84.94 183 GLN A O 1
ATOM 1389 N N . ALA A 1 184 ? -19.091 1.497 13.204 1.00 77.94 184 ALA A N 1
ATOM 1390 C CA . ALA A 1 184 ? -20.355 1.479 12.459 1.00 77.94 184 ALA A CA 1
ATOM 1391 C C . ALA A 1 184 ? -21.544 1.851 13.330 1.00 77.94 184 ALA A C 1
ATOM 1393 O O . ALA A 1 184 ? -21.590 1.589 14.536 1.00 77.94 184 ALA A O 1
ATOM 1394 N N . ARG A 1 185 ? -22.588 2.326 12.652 1.00 76.69 185 ARG A N 1
ATOM 1395 C CA . ARG A 1 185 ? -23.957 2.268 13.156 1.00 76.69 185 ARG A CA 1
ATOM 1396 C C . ARG A 1 185 ? -24.567 0.936 12.723 1.00 76.69 185 ARG A C 1
ATOM 1398 O O . ARG A 1 185 ? -24.594 0.621 11.539 1.00 76.69 185 ARG A O 1
ATOM 1405 N N . GLY A 1 186 ? -24.997 0.142 13.697 1.00 70.44 186 GLY A N 1
ATOM 1406 C CA . GLY A 1 186 ? -25.796 -1.053 13.435 1.00 70.44 186 GLY A CA 1
ATOM 1407 C C . GLY A 1 186 ? -27.272 -0.693 13.270 1.00 70.44 186 GLY A C 1
ATOM 1408 O O . GLY A 1 186 ? -27.648 0.481 13.277 1.00 70.44 186 GLY A O 1
ATOM 1409 N N . SER A 1 187 ? -28.136 -1.703 13.190 1.00 69.06 187 SER A N 1
ATOM 1410 C CA . SER A 1 187 ? -29.583 -1.482 13.172 1.00 69.06 187 SER A CA 1
ATOM 1411 C C . SER A 1 187 ? -30.065 -0.707 14.409 1.00 69.06 187 SER A C 1
ATOM 1413 O O . SER A 1 187 ? -29.738 -1.071 15.543 1.00 69.06 187 SER A O 1
ATOM 1415 N N . GLY A 1 188 ? -30.892 0.322 14.206 1.00 72.44 188 GLY A N 1
ATOM 1416 C CA . GLY A 1 188 ? -31.451 1.135 15.290 1.00 72.44 188 GLY A CA 1
ATOM 1417 C C . GLY A 1 188 ? -30.427 2.090 15.917 1.00 72.44 188 GLY A C 1
ATOM 1418 O O . GLY A 1 188 ? -29.771 2.862 15.221 1.00 72.44 188 GLY A O 1
ATOM 1419 N N . SER A 1 189 ? -30.311 2.078 17.248 1.00 71.81 189 SER A N 1
ATOM 1420 C CA . SER A 1 189 ? -29.354 2.911 17.996 1.00 71.81 189 SER A CA 1
ATOM 1421 C C . SER A 1 189 ? -28.027 2.204 18.299 1.00 71.81 189 SER A C 1
ATOM 1423 O O . SER A 1 189 ? -27.162 2.795 18.942 1.00 71.81 189 SER A O 1
ATOM 1425 N N . THR A 1 190 ? -27.833 0.971 17.820 1.00 81.25 190 THR A N 1
ATOM 1426 C CA . THR A 1 190 ? -26.614 0.194 18.072 1.00 81.25 190 THR A CA 1
ATOM 1427 C C . THR A 1 190 ? -25.389 0.867 17.449 1.00 81.25 190 THR A C 1
ATOM 1429 O O . THR A 1 190 ? -25.441 1.414 16.341 1.00 81.25 190 THR A O 1
ATOM 1432 N N . ARG A 1 191 ? -24.269 0.824 18.172 1.00 85.62 191 ARG A N 1
ATOM 1433 C CA . ARG A 1 191 ? -22.945 1.253 17.713 1.00 85.62 191 ARG A CA 1
ATOM 1434 C C . ARG A 1 191 ? -21.981 0.090 17.857 1.00 85.62 191 ARG A C 1
ATOM 1436 O O . ARG A 1 191 ? -22.026 -0.616 18.860 1.00 85.62 191 ARG A O 1
ATOM 1443 N N . VAL A 1 192 ? -21.128 -0.095 16.860 1.00 85.25 192 VAL A N 1
ATOM 1444 C CA . VAL A 1 192 ? -20.075 -1.110 16.868 1.00 85.25 192 VAL A CA 1
ATOM 1445 C C . VAL A 1 192 ? -18.745 -0.393 16.727 1.00 85.25 192 VAL A C 1
ATOM 1447 O O . VAL A 1 192 ? -18.566 0.380 15.790 1.00 85.25 192 VAL A O 1
ATOM 1450 N N . LEU A 1 193 ? -17.829 -0.655 17.654 1.00 87.81 193 LEU A N 1
ATOM 1451 C CA . LEU A 1 193 ? -16.460 -0.151 17.652 1.00 87.81 193 LEU A CA 1
ATOM 1452 C C . LEU A 1 193 ? -15.517 -1.349 17.707 1.00 87.81 193 LEU A C 1
ATOM 1454 O O . LEU A 1 193 ? -15.680 -2.210 18.573 1.00 87.81 193 LEU A O 1
ATOM 1458 N N . ILE A 1 194 ? -14.542 -1.400 16.800 1.00 85.38 194 ILE A N 1
ATOM 1459 C CA . ILE A 1 194 ? -13.498 -2.425 16.815 1.00 85.38 194 ILE A CA 1
ATOM 1460 C C . ILE A 1 194 ? -12.195 -1.773 17.258 1.00 85.38 194 ILE A C 1
ATOM 1462 O O . ILE A 1 194 ? -11.638 -0.930 16.554 1.00 85.38 194 ILE A O 1
ATOM 1466 N N . LEU A 1 195 ? -11.733 -2.194 18.432 1.00 88.69 195 LEU A N 1
ATOM 1467 C CA . LEU A 1 195 ? -10.442 -1.831 18.998 1.00 88.69 195 LEU A CA 1
ATOM 1468 C C . LEU A 1 195 ? -9.457 -2.985 18.809 1.00 88.69 195 LEU A C 1
ATOM 1470 O O . LEU A 1 195 ? -9.849 -4.151 18.906 1.00 88.69 195 LEU A O 1
ATOM 1474 N N . TYR A 1 196 ? -8.189 -2.670 18.567 1.00 88.06 196 TYR A N 1
ATOM 1475 C CA . TYR A 1 196 ? -7.127 -3.663 18.437 1.00 88.06 196 TYR A CA 1
ATOM 1476 C C . TYR A 1 196 ? -5.832 -3.213 19.118 1.00 88.06 196 TYR A C 1
ATOM 1478 O O . TYR A 1 196 ? -5.645 -2.041 19.446 1.00 88.06 196 TYR A O 1
ATOM 1486 N N . GLY A 1 197 ? -4.954 -4.181 19.355 1.00 88.94 197 GLY A N 1
ATOM 1487 C CA . GLY A 1 197 ? -3.654 -3.990 19.983 1.00 88.94 197 GLY A CA 1
ATOM 1488 C C . GLY A 1 197 ? -2.710 -5.128 19.619 1.00 88.94 197 GLY A C 1
ATOM 1489 O O . GLY A 1 197 ? -3.165 -6.170 19.140 1.00 88.94 197 GLY A O 1
ATOM 1490 N N . GLY A 1 198 ? -1.411 -4.937 19.838 1.00 86.62 198 GLY A N 1
ATOM 1491 C CA . GLY A 1 198 ? -0.417 -5.969 19.572 1.00 86.62 198 GLY A CA 1
ATOM 1492 C C . GLY A 1 198 ? -0.586 -7.189 20.481 1.00 86.62 198 GLY A C 1
ATOM 1493 O O . GLY A 1 198 ? -1.136 -7.125 21.587 1.00 86.62 198 GLY A O 1
ATOM 1494 N N . ALA A 1 199 ? -0.092 -8.344 20.034 1.00 84.38 199 ALA A N 1
ATOM 1495 C CA . ALA A 1 199 ? -0.061 -9.532 20.877 1.00 84.38 199 ALA A CA 1
ATOM 1496 C C . ALA A 1 199 ? 0.752 -9.262 22.152 1.00 84.38 199 ALA A C 1
ATOM 1498 O O . ALA A 1 199 ? 1.868 -8.759 22.102 1.00 84.38 199 ALA A O 1
ATOM 1499 N N . ALA A 1 200 ? 0.175 -9.657 23.286 1.00 83.44 200 ALA A N 1
ATOM 1500 C CA . ALA A 1 200 ? 0.719 -9.463 24.637 1.00 83.44 200 ALA A CA 1
ATOM 1501 C C . ALA A 1 200 ? 0.780 -7.999 25.117 1.00 83.44 200 ALA A C 1
ATOM 1503 O O . ALA A 1 200 ? 1.321 -7.736 26.190 1.00 83.44 200 ALA A O 1
ATOM 1504 N N . GLU A 1 201 ? 0.161 -7.063 24.395 1.00 89.31 201 GLU A N 1
ATOM 1505 C CA . GLU A 1 201 ? -0.053 -5.704 24.886 1.00 89.31 201 GLU A CA 1
ATOM 1506 C C . GLU A 1 201 ? -1.290 -5.645 25.784 1.00 89.31 201 GLU A C 1
ATOM 1508 O O . GLU A 1 201 ? -2.302 -6.308 25.543 1.00 89.31 201 GLU A O 1
ATOM 1513 N N . THR A 1 202 ? -1.194 -4.842 26.842 1.00 90.00 202 THR A N 1
ATOM 1514 C CA . THR A 1 202 ? -2.340 -4.474 27.673 1.00 90.00 202 THR A CA 1
ATOM 1515 C C . THR A 1 202 ? -2.842 -3.118 27.205 1.00 90.00 202 THR A C 1
ATOM 1517 O O . THR A 1 202 ? -2.083 -2.148 27.224 1.00 90.00 202 THR A O 1
ATOM 1520 N N . HIS A 1 203 ? -4.117 -3.037 26.835 1.00 92.88 203 HIS A N 1
ATOM 1521 C CA . HIS A 1 203 ? -4.765 -1.770 26.500 1.00 92.88 203 HIS A CA 1
ATOM 1522 C C . HIS A 1 203 ? -5.906 -1.460 27.439 1.00 92.88 203 HIS A C 1
ATOM 1524 O O . HIS A 1 203 ? -6.514 -2.375 27.982 1.00 92.88 203 HIS A O 1
ATOM 1530 N N . GLU A 1 204 ? -6.218 -0.175 27.570 1.00 94.50 204 GLU A N 1
ATOM 1531 C CA . GLU A 1 204 ? -7.293 0.326 28.402 1.00 94.50 204 GLU A CA 1
ATOM 1532 C C . GLU A 1 204 ? -8.134 1.355 27.643 1.00 94.50 204 GLU A C 1
ATOM 1534 O O . GLU A 1 204 ? -7.592 2.217 26.948 1.00 94.50 204 GLU A O 1
ATOM 1539 N N . PHE A 1 205 ? -9.455 1.294 27.798 1.00 94.44 205 PHE A N 1
ATOM 1540 C CA . PHE A 1 205 ? -10.354 2.331 27.298 1.00 94.44 205 PHE A CA 1
ATOM 1541 C C . PHE A 1 205 ? -11.442 2.690 28.311 1.00 94.44 205 PHE A C 1
ATOM 1543 O O . PHE A 1 205 ? -11.791 1.885 29.181 1.00 94.44 205 PHE A O 1
ATOM 1550 N N . GLY A 1 206 ? -11.968 3.909 28.186 1.00 93.62 206 GLY A N 1
ATOM 1551 C CA . GLY A 1 206 ? -12.947 4.497 29.096 1.00 93.62 206 GLY A CA 1
ATOM 1552 C C . GLY A 1 206 ? -14.236 4.931 28.396 1.00 93.62 206 GLY A C 1
ATOM 1553 O O . GLY A 1 206 ? -14.194 5.681 27.422 1.00 93.62 206 GLY A O 1
ATOM 1554 N N . LEU A 1 207 ? -15.391 4.518 28.927 1.00 93.00 207 LEU A N 1
ATOM 1555 C CA . LEU A 1 207 ? -16.722 4.947 28.473 1.00 93.00 207 LEU A CA 1
ATOM 1556 C C . LEU A 1 207 ? -17.510 5.648 29.592 1.00 93.00 207 LEU A C 1
ATOM 1558 O O . LEU A 1 207 ? -17.305 5.332 30.762 1.00 93.00 207 LEU A O 1
ATOM 1562 N N . PRO A 1 208 ? -18.453 6.554 29.281 1.00 91.06 208 PRO A N 1
ATOM 1563 C CA . PRO A 1 208 ? -19.274 7.228 30.280 1.00 91.06 208 PRO A CA 1
ATOM 1564 C C . PRO A 1 208 ? -20.106 6.258 31.128 1.00 91.06 208 PRO A C 1
ATOM 1566 O O . PRO A 1 208 ? -20.775 5.362 30.613 1.00 91.06 208 PRO A O 1
ATOM 1569 N N . SER A 1 209 ? -20.131 6.464 32.447 1.00 88.00 209 SER A N 1
ATOM 1570 C CA . SER A 1 209 ? -20.808 5.560 33.388 1.00 88.00 209 SER A CA 1
ATOM 1571 C C . SER A 1 209 ? -22.329 5.511 33.224 1.00 88.00 209 SER A C 1
ATOM 1573 O O . SER A 1 209 ? -22.946 4.488 33.533 1.00 88.00 209 SER A O 1
ATOM 1575 N N . HIS A 1 210 ? -22.933 6.585 32.703 1.00 88.19 210 HIS A N 1
ATOM 1576 C CA . HIS A 1 210 ? -24.377 6.690 32.475 1.00 88.19 210 HIS A CA 1
ATOM 1577 C C . HIS A 1 210 ? -24.904 5.725 31.398 1.00 88.19 210 HIS A C 1
ATOM 1579 O O . HIS A 1 210 ? -26.113 5.542 31.296 1.00 88.19 210 HIS A O 1
ATOM 1585 N N . LEU A 1 211 ? -24.019 5.079 30.628 1.00 87.31 211 LEU A N 1
ATOM 1586 C CA . LEU A 1 211 ? -24.376 4.036 29.659 1.00 87.31 211 LEU A CA 1
ATOM 1587 C C . LEU A 1 211 ? -24.746 2.694 30.320 1.00 87.31 211 LEU A C 1
ATOM 1589 O O . LEU A 1 211 ? -25.211 1.781 29.642 1.00 87.31 211 LEU A O 1
ATOM 1593 N N . GLY A 1 212 ? -24.575 2.574 31.641 1.00 86.00 212 GLY A N 1
ATOM 1594 C CA . GLY A 1 212 ? -24.856 1.353 32.396 1.00 86.00 212 GLY A CA 1
ATOM 1595 C C . GLY A 1 212 ? -23.664 0.396 32.463 1.00 86.00 212 GLY A C 1
ATOM 1596 O O . GLY A 1 212 ? -22.651 0.586 31.793 1.00 86.00 212 GLY A O 1
ATOM 1597 N N . LYS A 1 213 ? -23.761 -0.623 33.333 1.00 84.44 213 LYS A N 1
ATOM 1598 C CA . LYS A 1 213 ? -22.671 -1.586 33.532 1.00 84.44 213 LYS A CA 1
ATOM 1599 C C . LYS A 1 213 ? -22.494 -2.455 32.276 1.00 84.44 213 LYS A C 1
ATOM 1601 O O . LYS A 1 213 ? -23.465 -3.077 31.842 1.00 84.44 213 LYS A O 1
ATOM 1606 N N . PRO A 1 214 ? -21.272 -2.576 31.746 1.00 85.50 214 PRO A N 1
ATOM 1607 C CA . PRO A 1 214 ? -21.009 -3.390 30.568 1.00 85.50 214 PRO A CA 1
ATOM 1608 C C . PRO A 1 214 ? -21.163 -4.886 30.837 1.00 85.50 214 PRO A C 1
ATOM 1610 O O . PRO A 1 214 ? -20.950 -5.357 31.958 1.00 85.50 214 PRO A O 1
ATOM 1613 N N . THR A 1 215 ? -21.478 -5.641 29.786 1.00 85.19 215 THR A N 1
ATOM 1614 C CA . THR A 1 215 ? -21.558 -7.105 29.822 1.00 85.19 215 THR A CA 1
ATOM 1615 C C . THR A 1 215 ? -20.521 -7.706 28.879 1.00 85.19 215 THR A C 1
ATOM 1617 O O . THR A 1 215 ? -20.360 -7.253 27.748 1.00 85.19 215 THR A O 1
ATOM 1620 N N . VAL A 1 216 ? -19.791 -8.716 29.357 1.00 85.31 216 VAL A N 1
ATOM 1621 C CA . VAL A 1 216 ? -18.866 -9.493 28.524 1.00 85.31 216 VAL A CA 1
ATOM 1622 C C . VAL A 1 216 ? -19.648 -10.652 27.930 1.00 85.31 216 VAL A C 1
ATOM 1624 O O . VAL A 1 216 ? -20.170 -11.483 28.670 1.00 85.31 216 VAL A O 1
ATOM 1627 N N . ILE A 1 217 ? -19.753 -10.687 26.602 1.00 81.44 217 ILE A N 1
ATOM 1628 C CA . ILE A 1 217 ? -20.457 -11.764 25.892 1.00 81.44 217 ILE A CA 1
ATOM 1629 C C . ILE A 1 217 ? -19.480 -12.875 25.488 1.00 81.44 217 ILE A C 1
ATOM 1631 O O . ILE A 1 217 ? -19.815 -14.054 25.573 1.00 81.44 217 ILE A O 1
ATOM 1635 N N . ILE A 1 218 ? -18.272 -12.503 25.047 1.00 78.31 218 ILE A N 1
ATOM 1636 C CA . ILE A 1 218 ? -17.236 -13.422 24.559 1.00 78.31 218 ILE A CA 1
ATOM 1637 C C . ILE A 1 218 ? -15.877 -12.989 25.117 1.00 78.31 218 ILE A C 1
ATOM 1639 O O . ILE A 1 218 ? -15.548 -11.804 25.100 1.00 78.31 218 ILE A O 1
ATOM 1643 N N . GLY A 1 219 ? -15.082 -13.973 25.543 1.00 76.81 219 GLY A N 1
ATOM 1644 C CA . GLY A 1 219 ? -13.757 -13.777 26.129 1.00 76.81 219 GLY A CA 1
ATOM 1645 C C . GLY A 1 219 ? -13.788 -13.740 27.656 1.00 76.81 219 GLY A C 1
ATOM 1646 O O . GLY A 1 219 ? -14.782 -13.376 28.273 1.00 76.81 219 GLY A O 1
ATOM 1647 N N . ASP A 1 220 ? -12.680 -14.142 28.257 1.00 73.81 220 ASP A N 1
ATOM 1648 C CA . ASP A 1 220 ? -12.461 -14.266 29.701 1.00 73.81 220 ASP A CA 1
ATOM 1649 C C . ASP A 1 220 ? -11.354 -13.328 30.217 1.00 73.81 220 ASP A C 1
ATOM 1651 O O . ASP A 1 220 ? -11.189 -13.159 31.423 1.00 73.81 220 ASP A O 1
ATOM 1655 N N . HIS A 1 221 ? -10.639 -12.656 29.313 1.00 76.44 221 HIS A N 1
ATOM 1656 C CA . HIS A 1 221 ? -9.520 -11.758 29.621 1.00 76.44 221 HIS A CA 1
ATOM 1657 C C . HIS A 1 221 ? -9.888 -10.264 29.570 1.00 76.44 221 HIS A C 1
ATOM 1659 O O . HIS A 1 221 ? -9.045 -9.433 29.243 1.00 76.44 221 HIS A O 1
ATOM 1665 N N . ILE A 1 222 ? -11.145 -9.916 29.873 1.00 82.62 222 ILE A N 1
ATOM 1666 C CA . ILE A 1 222 ? -11.606 -8.521 29.967 1.00 82.62 222 ILE A CA 1
ATOM 1667 C C . ILE A 1 222 ? -11.910 -8.193 31.426 1.00 82.62 222 ILE A C 1
ATOM 1669 O O . ILE A 1 222 ? -12.811 -8.774 32.033 1.00 82.62 222 ILE A O 1
ATOM 1673 N N . GLU A 1 223 ? -11.195 -7.217 31.979 1.00 81.81 223 GLU A N 1
ATOM 1674 C CA . GLU A 1 223 ? -11.485 -6.667 33.301 1.00 81.81 223 GLU A CA 1
ATOM 1675 C C . GLU A 1 223 ? -12.325 -5.391 33.171 1.00 81.81 223 GLU A C 1
ATOM 1677 O O . GLU A 1 223 ? -11.949 -4.480 32.438 1.00 81.81 223 GLU A O 1
ATOM 1682 N N . ILE A 1 224 ? -13.454 -5.320 33.889 1.00 84.31 224 ILE A N 1
ATOM 1683 C CA . ILE A 1 224 ? -14.353 -4.155 33.899 1.00 84.31 224 ILE A CA 1
ATOM 1684 C C . ILE A 1 224 ? -14.399 -3.560 35.305 1.00 84.31 224 ILE A C 1
ATOM 1686 O O . ILE A 1 224 ? -14.864 -4.207 36.249 1.00 84.31 224 ILE A O 1
ATOM 1690 N N . LYS A 1 225 ? -13.988 -2.296 35.444 1.00 80.94 225 LYS A N 1
ATOM 1691 C CA . LYS A 1 225 ? -14.032 -1.548 36.711 1.00 80.94 225 LYS A CA 1
ATOM 1692 C C . LYS A 1 225 ? -14.642 -0.163 36.510 1.00 80.94 225 LYS A C 1
ATOM 1694 O O . LYS A 1 225 ? -14.380 0.499 35.514 1.00 80.94 225 LYS A O 1
ATOM 1699 N N . GLN A 1 226 ? -15.440 0.296 37.475 1.00 79.19 226 GLN A N 1
ATOM 1700 C CA . GLN A 1 226 ? -15.943 1.672 37.486 1.00 79.19 226 GLN A CA 1
ATOM 1701 C C . GLN A 1 226 ? -14.956 2.591 38.211 1.00 79.19 226 GLN A C 1
ATOM 1703 O O . GLN A 1 226 ? -14.503 2.277 39.319 1.00 79.19 226 GLN A O 1
ATOM 1708 N N . ARG A 1 227 ? -14.657 3.747 37.617 1.00 74.75 227 ARG A N 1
ATOM 1709 C CA . ARG A 1 227 ? -13.853 4.812 38.226 1.00 74.75 227 ARG A CA 1
ATOM 1710 C C . ARG A 1 227 ? -14.511 6.164 37.965 1.00 74.75 227 ARG A C 1
ATOM 1712 O O . ARG A 1 227 ? -14.611 6.615 36.825 1.00 74.75 227 ARG A O 1
ATOM 1719 N N . GLY A 1 228 ? -15.009 6.786 39.036 1.00 76.69 228 GLY A N 1
ATOM 1720 C CA . GLY A 1 228 ? -15.770 8.033 38.952 1.00 76.69 228 GLY A CA 1
ATOM 1721 C C . GLY A 1 228 ? -16.948 7.917 37.977 1.00 76.69 228 GLY A C 1
ATOM 1722 O O . GLY A 1 228 ? -17.798 7.033 38.110 1.00 76.69 228 GLY A O 1
ATOM 1723 N N . CYS A 1 229 ? -16.961 8.794 36.973 1.00 69.12 229 CYS A N 1
ATOM 1724 C CA . CYS A 1 229 ? -17.992 8.862 35.937 1.00 69.12 229 CYS A CA 1
ATOM 1725 C C . CYS A 1 229 ? -17.689 8.002 34.694 1.00 69.12 229 CYS A C 1
ATOM 1727 O O . CYS A 1 229 ? -18.287 8.237 33.646 1.00 69.12 229 CYS A O 1
ATOM 1729 N N . SER A 1 230 ? -16.786 7.018 34.787 1.00 52.94 230 SER A N 1
ATOM 1730 C CA . SER A 1 230 ? -16.411 6.158 33.658 1.00 52.94 230 SER A CA 1
ATOM 1731 C C . SER A 1 230 ? -16.359 4.662 34.000 1.00 52.94 230 SER A C 1
ATOM 1733 O O . SER A 1 230 ? -16.071 4.270 35.137 1.00 52.94 230 SER A O 1
ATOM 1735 N N . TRP A 1 231 ? -16.654 3.829 33.003 1.00 63.97 231 TRP A N 1
ATOM 1736 C CA . TRP A 1 231 ? -16.342 2.402 32.962 1.00 63.97 231 TRP A CA 1
ATOM 1737 C C . TRP A 1 231 ? -15.025 2.196 32.231 1.00 63.97 231 TRP A C 1
ATOM 1739 O O . TRP A 1 231 ? -14.856 2.717 31.132 1.00 63.97 231 TRP A O 1
ATOM 1749 N N . VAL A 1 232 ? -14.130 1.418 32.833 1.00 55.69 232 VAL A N 1
ATOM 1750 C CA . VAL A 1 232 ? -12.784 1.148 32.331 1.00 55.69 232 VAL A CA 1
ATOM 1751 C C . VAL A 1 232 ? -12.647 -0.329 31.974 1.00 55.69 232 VAL A C 1
ATOM 1753 O O . VAL A 1 232 ? -13.098 -1.183 32.744 1.00 55.69 232 VAL A O 1
ATOM 1756 N N . TYR A 1 233 ? -12.027 -0.613 30.828 1.00 69.94 233 TYR A N 1
ATOM 1757 C CA . TYR A 1 233 ? -11.932 -1.948 30.235 1.00 69.94 233 TYR A CA 1
ATOM 1758 C C . TYR A 1 233 ? -10.510 -2.273 29.795 1.00 69.94 233 TYR A C 1
ATOM 1760 O O . TYR A 1 233 ? -9.894 -1.444 29.129 1.00 69.94 233 TYR A O 1
ATOM 1768 N N . LEU A 1 234 ? -10.043 -3.495 30.071 1.00 53.59 234 LEU A N 1
ATOM 1769 C CA . LEU A 1 234 ? -8.772 -4.019 29.557 1.00 53.59 234 LEU A CA 1
ATOM 1770 C C . LEU A 1 234 ? -8.980 -5.015 28.403 1.00 53.59 234 LEU A C 1
ATOM 1772 O O . LEU A 1 234 ? -9.854 -5.876 28.498 1.00 53.59 234 LEU A O 1
ATOM 1776 N N . LEU A 1 235 ? -8.194 -4.902 27.324 1.00 57.81 235 LEU A N 1
ATOM 1777 C CA . LEU A 1 235 ? -8.317 -5.730 26.109 1.00 57.81 235 LEU A CA 1
ATOM 1778 C C . LEU A 1 235 ? -6.996 -6.387 25.679 1.00 57.81 235 LEU A C 1
ATOM 1780 O O . LEU A 1 235 ? -5.921 -5.833 25.901 1.00 57.81 235 LEU A O 1
ATOM 1784 N N . TRP A 1 236 ? -7.116 -7.522 24.972 1.00 56.78 236 TRP A N 1
ATOM 1785 C CA . TRP A 1 236 ? -6.020 -8.264 24.331 1.00 56.78 236 TRP A CA 1
ATOM 1786 C C . TRP A 1 236 ? -6.502 -8.947 23.036 1.00 56.78 236 TRP A C 1
ATOM 1788 O O . TRP A 1 236 ? -7.316 -9.871 23.138 1.00 56.78 236 TRP A O 1
ATOM 1798 N N . ARG A 1 237 ? -6.041 -8.535 21.830 1.00 56.41 237 ARG A N 1
ATOM 1799 C CA . ARG A 1 237 ? -6.163 -9.365 20.600 1.00 56.41 237 ARG A CA 1
ATOM 1800 C C . ARG A 1 237 ? -5.477 -8.844 19.316 1.00 56.41 237 ARG A C 1
ATOM 1802 O O . ARG A 1 237 ? -5.704 -7.712 18.910 1.00 56.41 237 ARG A O 1
ATOM 1809 N N . ASN A 1 238 ? -4.873 -9.788 18.577 1.00 62.16 238 ASN A N 1
ATOM 1810 C CA . ASN A 1 238 ? -4.249 -9.671 17.242 1.00 62.16 238 ASN A CA 1
ATOM 1811 C C . ASN A 1 238 ? -5.147 -10.131 16.047 1.00 62.16 238 ASN A C 1
ATOM 1813 O O . ASN A 1 238 ? -4.647 -10.662 15.059 1.00 62.16 238 ASN A O 1
ATOM 1817 N N . ASP A 1 239 ? -6.479 -10.009 16.122 1.00 77.56 239 ASP A N 1
ATOM 1818 C CA . ASP A 1 239 ? -7.420 -10.632 15.147 1.00 77.56 239 ASP A CA 1
ATOM 1819 C C . ASP A 1 239 ? -7.976 -9.648 14.093 1.00 77.56 239 ASP A C 1
ATOM 1821 O O . ASP A 1 239 ? -8.751 -10.035 13.222 1.00 77.56 239 ASP A O 1
ATOM 1825 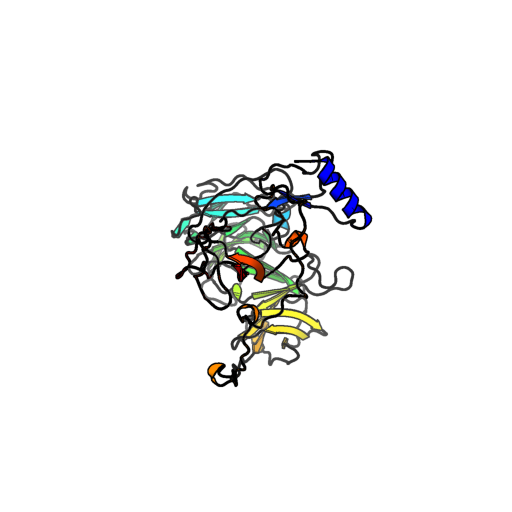N N . ALA A 1 240 ? -7.582 -8.369 14.148 1.00 81.75 240 ALA A N 1
ATOM 1826 C CA . ALA A 1 240 ? -8.131 -7.305 13.298 1.00 81.75 240 ALA A CA 1
ATOM 1827 C C . ALA A 1 240 ? -7.880 -7.515 11.791 1.00 81.75 240 ALA A C 1
ATOM 1829 O O . ALA A 1 240 ? -8.694 -7.092 10.976 1.00 81.75 240 ALA A O 1
ATOM 1830 N N . TYR A 1 241 ? -6.812 -8.222 11.408 1.00 84.88 241 TYR A N 1
ATOM 1831 C CA . TYR A 1 241 ? -6.462 -8.455 9.997 1.00 84.88 241 TYR A CA 1
ATOM 1832 C C . TYR A 1 241 ? -7.484 -9.285 9.215 1.00 84.88 241 TYR A C 1
ATOM 1834 O O . TYR A 1 241 ? -7.483 -9.260 7.989 1.00 84.88 241 TYR A O 1
ATOM 1842 N N . ASN A 1 242 ? -8.367 -9.996 9.914 1.00 88.88 242 ASN A N 1
ATOM 1843 C CA . ASN A 1 242 ? -9.421 -10.806 9.308 1.00 88.88 242 ASN A CA 1
ATOM 1844 C C . ASN A 1 242 ? -10.747 -10.040 9.157 1.00 88.88 242 ASN A C 1
ATOM 1846 O O . ASN A 1 242 ? -11.754 -10.625 8.757 1.00 88.88 242 ASN A O 1
ATOM 1850 N N . TYR A 1 243 ? -10.788 -8.752 9.505 1.00 88.56 243 TYR A N 1
ATOM 1851 C CA . TYR A 1 243 ? -11.991 -7.932 9.397 1.00 88.56 243 TYR A CA 1
ATOM 1852 C C . TYR A 1 243 ? -11.987 -7.122 8.106 1.00 88.56 243 TYR A C 1
ATOM 1854 O O . TYR A 1 243 ? -10.983 -6.541 7.703 1.00 88.56 243 TYR A O 1
ATOM 1862 N N . TRP A 1 244 ? -13.159 -7.046 7.487 1.00 91.06 244 TRP A N 1
ATOM 1863 C CA . TRP A 1 244 ? -13.401 -6.298 6.266 1.00 91.06 244 TRP A CA 1
ATOM 1864 C C . TRP A 1 244 ? -14.524 -5.299 6.485 1.00 91.06 244 TRP A C 1
ATOM 1866 O O . TRP A 1 244 ? -15.558 -5.601 7.090 1.00 91.06 244 TRP A O 1
ATOM 1876 N N . VAL A 1 245 ? -14.301 -4.103 5.954 1.00 88.19 245 VAL A N 1
ATOM 1877 C CA . VAL A 1 245 ? -15.240 -2.991 5.985 1.00 88.19 245 VAL A CA 1
ATOM 1878 C C . VAL A 1 245 ? -15.560 -2.614 4.556 1.00 88.19 245 VAL A C 1
ATOM 1880 O O . VAL A 1 245 ? -14.657 -2.310 3.779 1.00 88.19 245 VAL A O 1
ATOM 1883 N N . THR A 1 246 ? -16.843 -2.594 4.215 1.00 86.69 246 THR A N 1
ATOM 1884 C CA . THR A 1 246 ? -17.284 -2.026 2.942 1.00 86.69 246 THR A CA 1
ATOM 1885 C C . THR A 1 246 ? -18.411 -1.048 3.171 1.00 86.69 246 THR A C 1
ATOM 1887 O O . THR A 1 246 ? -19.332 -1.312 3.948 1.00 86.69 246 THR A O 1
ATOM 1890 N N . GLU A 1 247 ? -18.365 0.054 2.443 1.00 85.94 247 GLU A N 1
ATOM 1891 C CA . GLU A 1 247 ? -19.467 0.992 2.405 1.00 85.94 247 GLU A CA 1
ATOM 1892 C C . GLU A 1 247 ? -20.634 0.437 1.596 1.00 85.94 247 GLU A C 1
ATOM 1894 O O . GLU A 1 247 ? -20.476 -0.188 0.546 1.00 85.94 247 GLU A O 1
ATOM 1899 N N . TRP A 1 248 ? -21.821 0.725 2.095 1.00 80.19 248 TRP A N 1
ATOM 1900 C CA . TRP A 1 248 ? -23.083 0.427 1.469 1.00 80.19 248 TRP A CA 1
ATOM 1901 C C . TRP A 1 248 ? -23.269 1.270 0.196 1.00 80.19 248 TRP A C 1
ATOM 1903 O O . TRP A 1 248 ? -23.303 2.501 0.283 1.00 80.19 248 TRP A O 1
ATOM 1913 N N . PRO A 1 249 ? -23.417 0.663 -0.995 1.00 78.69 249 PRO A N 1
ATOM 1914 C CA . PRO A 1 249 ? -23.646 1.423 -2.217 1.00 78.69 249 PRO A CA 1
ATOM 1915 C C . PRO A 1 249 ? -24.970 2.192 -2.152 1.00 78.69 249 PRO A C 1
ATOM 1917 O O . PRO A 1 249 ? -26.011 1.641 -1.795 1.00 78.69 249 PRO A O 1
ATOM 1920 N N . VAL A 1 250 ? -24.938 3.466 -2.538 1.00 82.00 250 VAL A N 1
ATOM 1921 C CA . VAL A 1 250 ? -26.128 4.329 -2.622 1.00 82.00 250 VAL A CA 1
ATOM 1922 C C . VAL A 1 250 ? -26.378 4.729 -4.074 1.00 82.00 250 VAL A C 1
ATOM 1924 O O . VAL A 1 250 ? -25.545 4.487 -4.945 1.00 82.00 250 VAL A O 1
ATOM 1927 N N . LEU A 1 251 ? -27.536 5.324 -4.363 1.00 85.25 251 LEU A N 1
ATOM 1928 C CA . LEU A 1 251 ? -27.829 5.834 -5.704 1.00 85.25 251 LEU A CA 1
ATOM 1929 C C . LEU A 1 251 ? -26.875 6.981 -6.092 1.00 85.25 251 LEU A C 1
ATOM 1931 O O . LEU A 1 251 ? -26.181 7.565 -5.255 1.00 85.25 251 LEU A O 1
ATOM 1935 N N . GLY A 1 252 ? -26.822 7.290 -7.389 1.00 84.50 252 GLY A N 1
ATOM 1936 C CA . GLY A 1 252 ? -26.037 8.416 -7.898 1.00 84.50 252 GLY A CA 1
ATOM 1937 C C . GLY A 1 252 ? -26.426 9.746 -7.226 1.00 84.50 252 GLY A C 1
ATOM 1938 O O . GLY A 1 252 ? -27.575 9.901 -6.809 1.00 84.50 252 GLY A O 1
ATOM 1939 N N . PRO A 1 253 ? -25.493 10.709 -7.109 1.00 86.75 253 PRO A N 1
ATOM 1940 C CA . PRO A 1 253 ? -24.181 10.739 -7.766 1.00 86.75 253 PRO A CA 1
ATOM 1941 C C . PRO A 1 253 ? -23.058 10.000 -7.014 1.00 86.75 253 PRO A C 1
ATOM 1943 O O . PRO A 1 253 ? -22.023 9.732 -7.611 1.00 86.75 253 PRO A O 1
ATOM 1946 N N . ILE A 1 254 ? -23.247 9.639 -5.738 1.00 86.06 254 ILE A N 1
ATOM 1947 C CA . ILE A 1 254 ? -22.189 9.019 -4.917 1.00 86.06 254 ILE A CA 1
ATOM 1948 C C . ILE A 1 254 ? -21.920 7.571 -5.353 1.00 86.06 254 ILE A C 1
ATOM 1950 O O . ILE A 1 254 ? -20.767 7.154 -5.437 1.00 86.06 254 ILE A O 1
ATOM 1954 N N . GLY A 1 255 ? -22.961 6.785 -5.646 1.00 86.94 255 GLY A N 1
ATOM 1955 C CA . GLY A 1 255 ? -22.781 5.453 -6.229 1.00 86.94 255 GLY A CA 1
ATOM 1956 C C . GLY A 1 255 ? -21.861 4.545 -5.400 1.00 86.94 255 GLY A C 1
ATOM 1957 O O . GLY A 1 255 ? -22.094 4.283 -4.215 1.00 86.94 255 GLY A O 1
ATOM 1958 N N . ASN A 1 256 ? -20.779 4.089 -6.038 1.00 84.62 256 ASN A N 1
ATOM 1959 C CA . ASN A 1 256 ? -19.765 3.206 -5.454 1.00 84.62 256 ASN A CA 1
ATOM 1960 C C . ASN A 1 256 ? -18.526 3.943 -4.896 1.00 84.62 256 ASN A C 1
ATOM 1962 O O . ASN A 1 256 ? -17.592 3.291 -4.445 1.00 84.62 256 ASN A O 1
ATOM 1966 N N . TYR A 1 257 ? -18.490 5.279 -4.920 1.00 87.06 257 TYR A N 1
ATOM 1967 C CA . TYR A 1 257 ? -17.344 6.065 -4.437 1.00 87.06 257 TYR A CA 1
ATOM 1968 C C . TYR A 1 257 ? -17.353 6.238 -2.922 1.00 87.06 257 TYR A C 1
ATOM 1970 O O . TYR A 1 257 ? -18.433 6.371 -2.345 1.00 87.06 257 TYR A O 1
ATOM 1978 N N . SER A 1 258 ? -16.174 6.290 -2.297 1.00 85.38 258 SER A N 1
ATOM 1979 C CA . SER A 1 258 ? -16.068 6.441 -0.846 1.00 85.38 258 SER A CA 1
ATOM 1980 C C . SER A 1 258 ? -16.758 7.696 -0.325 1.00 85.38 258 SER A C 1
ATOM 1982 O O . SER A 1 258 ? -16.586 8.781 -0.882 1.00 85.38 258 SER A O 1
ATOM 1984 N N . SER A 1 259 ? -17.553 7.566 0.737 1.00 83.12 259 SER A N 1
ATOM 1985 C CA . SER A 1 259 ? -18.222 8.714 1.347 1.00 83.12 259 SER A CA 1
ATOM 1986 C C . SER A 1 259 ? -18.549 8.477 2.822 1.00 83.12 259 SER A C 1
ATOM 1988 O O . SER A 1 259 ? -19.239 7.507 3.134 1.00 83.12 259 SER A O 1
ATOM 1990 N N . PRO A 1 260 ? -18.220 9.432 3.717 1.00 77.06 260 PRO A N 1
ATOM 1991 C CA . PRO A 1 260 ? -18.618 9.377 5.128 1.00 77.06 260 PRO A CA 1
ATOM 1992 C C . PRO A 1 260 ? -20.136 9.334 5.360 1.00 77.06 260 PRO A C 1
ATOM 1994 O O . PRO A 1 260 ? -20.582 9.070 6.471 1.00 77.06 260 PRO A O 1
ATOM 1997 N N . SER A 1 261 ? -20.934 9.647 4.334 1.00 79.88 261 SER A N 1
ATOM 1998 C CA . SER A 1 261 ? -22.399 9.627 4.403 1.00 79.88 261 SER A CA 1
ATOM 1999 C C . SER A 1 261 ? -23.010 8.230 4.274 1.00 79.88 261 SER A C 1
ATOM 2001 O O . SER A 1 261 ? -24.206 8.072 4.520 1.00 79.88 261 SER A O 1
ATOM 2003 N N . LYS A 1 262 ? -22.227 7.227 3.866 1.00 83.12 262 LYS A N 1
ATOM 2004 C CA . LYS A 1 262 ? -22.724 5.871 3.654 1.00 83.12 262 LYS A CA 1
ATOM 2005 C C . LYS A 1 262 ? -22.701 5.062 4.938 1.00 83.12 262 LYS A C 1
ATOM 2007 O O . LYS A 1 262 ? -21.769 5.147 5.735 1.00 83.12 262 LYS A O 1
ATOM 2012 N N . ASP A 1 263 ? -23.701 4.202 5.074 1.00 81.12 263 ASP A N 1
ATOM 2013 C CA . ASP A 1 263 ? -23.634 3.117 6.039 1.00 81.12 263 ASP A CA 1
ATOM 2014 C C . ASP A 1 263 ? -22.508 2.153 5.663 1.00 81.12 263 ASP A C 1
ATOM 2016 O O . ASP A 1 263 ? -22.125 2.025 4.501 1.00 81.12 263 ASP A O 1
ATOM 2020 N N . VAL A 1 264 ? -21.982 1.445 6.650 1.00 83.31 264 VAL A N 1
ATOM 2021 C CA . VAL A 1 264 ? -20.904 0.476 6.463 1.00 83.31 264 VAL A CA 1
ATOM 2022 C C . VAL A 1 264 ? -21.357 -0.889 6.959 1.00 83.31 264 VAL A C 1
ATOM 2024 O O . VAL A 1 264 ? -22.081 -1.007 7.950 1.00 83.31 264 VAL A O 1
ATOM 2027 N N . VAL A 1 265 ? -20.941 -1.933 6.252 1.00 86.06 265 VAL A N 1
ATOM 2028 C CA . VAL A 1 265 ? -21.176 -3.322 6.642 1.00 86.06 265 VAL A CA 1
ATOM 2029 C C . VAL A 1 265 ? -19.843 -3.941 7.016 1.00 86.06 265 VAL A C 1
ATOM 2031 O O . VAL A 1 265 ? -18.849 -3.776 6.305 1.00 86.06 265 VAL A O 1
ATOM 2034 N N . PHE A 1 266 ? -19.838 -4.643 8.146 1.00 86.75 266 PHE A N 1
ATOM 2035 C CA . PHE A 1 266 ? -18.642 -5.225 8.735 1.00 86.75 266 PHE A CA 1
ATOM 2036 C C . PHE A 1 266 ? -18.759 -6.732 8.786 1.00 86.75 266 PHE A C 1
ATOM 2038 O O . PHE A 1 266 ? -19.725 -7.271 9.337 1.00 86.75 266 PHE A O 1
ATOM 2045 N N . VAL A 1 267 ? -17.742 -7.405 8.266 1.00 91.06 267 VAL A N 1
ATOM 2046 C CA . VAL A 1 267 ? -17.630 -8.857 8.348 1.00 91.06 267 VAL A CA 1
ATOM 2047 C C . VAL A 1 267 ? -16.253 -9.250 8.840 1.00 91.06 267 VAL A C 1
ATOM 2049 O O . VAL A 1 267 ? -15.251 -8.653 8.457 1.00 91.06 267 VAL A O 1
ATOM 2052 N N . LYS A 1 268 ? -16.203 -10.290 9.661 1.00 91.69 268 LYS A N 1
ATOM 2053 C CA . LYS A 1 268 ? -14.996 -11.084 9.845 1.00 91.69 268 LYS A CA 1
ATOM 2054 C C . LYS A 1 268 ? -14.994 -12.165 8.766 1.00 91.69 268 LYS A C 1
ATOM 2056 O O . LYS A 1 268 ? -16.018 -12.808 8.555 1.00 91.69 268 LYS A O 1
ATOM 2061 N N . ALA A 1 269 ? -13.885 -12.324 8.058 1.00 93.69 269 ALA A N 1
ATOM 2062 C CA . ALA A 1 269 ? -13.728 -13.295 6.982 1.00 93.69 269 ALA A CA 1
ATOM 2063 C C . ALA A 1 269 ? -12.265 -13.762 6.883 1.00 93.69 269 ALA A C 1
ATOM 2065 O O . ALA A 1 269 ? -11.483 -13.606 7.817 1.00 93.69 269 ALA A O 1
ATOM 2066 N N . GLY A 1 270 ? -11.900 -14.354 5.746 1.00 91.69 270 GLY A N 1
ATOM 2067 C CA . GLY A 1 270 ? -10.530 -14.747 5.431 1.00 91.69 270 GLY A CA 1
ATOM 2068 C C . GLY A 1 270 ? -9.840 -13.753 4.500 1.00 91.69 270 GLY A C 1
ATOM 2069 O O . GLY A 1 270 ? -9.798 -12.552 4.750 1.00 91.69 270 GLY A O 1
ATOM 2070 N N . TYR A 1 271 ? -9.308 -14.287 3.403 1.00 94.94 271 TYR A N 1
ATOM 2071 C CA . TYR A 1 271 ? -8.321 -13.631 2.547 1.00 94.94 271 TYR A CA 1
ATOM 2072 C C . TYR A 1 271 ? -8.743 -12.301 1.916 1.00 94.94 271 TYR A C 1
ATOM 2074 O O . TYR A 1 271 ? -7.939 -11.371 1.912 1.00 94.94 271 TYR A O 1
ATOM 2082 N N . ARG A 1 272 ? -9.949 -12.200 1.339 1.00 95.38 272 ARG A N 1
ATOM 2083 C CA . ARG A 1 272 ? -10.413 -10.939 0.746 1.00 95.38 272 ARG A CA 1
ATOM 2084 C C . ARG A 1 272 ? -11.921 -10.879 0.585 1.00 95.38 272 ARG A C 1
ATOM 2086 O O . ARG A 1 272 ? -12.509 -11.747 -0.052 1.00 95.38 272 ARG A O 1
ATOM 2093 N N . ILE A 1 273 ? -12.521 -9.778 1.025 1.00 94.62 273 ILE A N 1
ATOM 2094 C CA . ILE A 1 273 ? -13.863 -9.368 0.603 1.00 94.62 273 ILE A CA 1
ATOM 2095 C C . ILE A 1 273 ? -13.722 -8.191 -0.364 1.00 94.62 273 ILE A C 1
ATOM 2097 O O . ILE A 1 273 ? -12.952 -7.264 -0.127 1.00 94.62 273 ILE A O 1
ATOM 2101 N N . ARG A 1 274 ? -14.414 -8.266 -1.502 1.00 92.94 274 ARG A N 1
ATOM 2102 C CA . ARG A 1 274 ? -14.336 -7.290 -2.598 1.00 92.94 274 ARG A CA 1
ATOM 2103 C C . ARG A 1 274 ? -15.532 -6.351 -2.590 1.00 92.94 274 ARG A C 1
ATOM 2105 O O . ARG A 1 274 ? -15.350 -5.142 -2.660 1.00 92.94 274 ARG A O 1
ATOM 2112 N N . THR A 1 275 ? -16.742 -6.899 -2.508 1.00 90.44 275 THR A N 1
ATOM 2113 C CA . THR A 1 275 ? -17.985 -6.116 -2.485 1.00 90.44 275 THR A CA 1
ATOM 2114 C C . THR A 1 275 ? -18.996 -6.733 -1.535 1.00 90.44 275 THR A C 1
ATOM 2116 O O . THR A 1 275 ? -19.003 -7.951 -1.340 1.00 90.44 275 THR A O 1
ATOM 2119 N N . MET A 1 276 ? -19.903 -5.909 -1.008 1.00 89.44 276 MET A N 1
ATOM 2120 C CA . MET A 1 276 ? -20.999 -6.360 -0.155 1.00 89.44 276 MET A CA 1
ATOM 2121 C C . MET A 1 276 ? -22.290 -5.625 -0.525 1.00 89.44 276 MET A C 1
ATOM 2123 O O . MET A 1 276 ? -22.318 -4.401 -0.618 1.00 89.44 276 MET A O 1
ATOM 2127 N N . TYR A 1 277 ? -23.364 -6.385 -0.721 1.00 87.31 277 TYR A N 1
ATOM 2128 C CA . TYR A 1 277 ? -24.713 -5.890 -0.978 1.00 87.31 277 TYR A CA 1
ATOM 2129 C C . TYR A 1 277 ? -25.703 -6.587 -0.042 1.00 87.31 277 TYR A C 1
ATOM 2131 O O . TYR A 1 277 ? -25.490 -7.695 0.414 1.00 87.31 277 TYR A O 1
ATOM 2139 N N . LEU A 1 278 ? -26.818 -5.940 0.227 1.00 85.25 278 LEU A N 1
ATOM 2140 C CA . LEU A 1 278 ? -27.916 -6.342 1.105 1.00 85.25 278 LEU A CA 1
ATOM 2141 C C . LEU A 1 278 ? -29.205 -6.153 0.315 1.00 85.25 278 LEU A C 1
ATOM 2143 O O . LEU A 1 278 ? -29.747 -5.055 0.199 1.00 85.25 278 LEU A O 1
ATOM 2147 N N . ILE A 1 279 ? -29.704 -7.237 -0.251 1.00 86.56 279 ILE A N 1
ATOM 2148 C CA . ILE A 1 279 ? -30.922 -7.211 -1.053 1.00 86.56 279 ILE A CA 1
ATOM 2149 C C . ILE A 1 279 ? -31.965 -8.017 -0.299 1.00 86.56 279 ILE A C 1
ATOM 2151 O O . ILE A 1 279 ? -31.732 -9.173 0.038 1.00 86.56 279 ILE A O 1
ATOM 2155 N N . ASN A 1 280 ? -33.114 -7.410 0.009 1.00 87.31 280 ASN A N 1
ATOM 2156 C CA . ASN A 1 280 ? -34.212 -8.076 0.721 1.00 87.31 280 ASN A CA 1
ATOM 2157 C C . ASN A 1 280 ? -33.780 -8.764 2.036 1.00 87.31 280 ASN A C 1
ATOM 2159 O O . ASN A 1 280 ? -34.309 -9.830 2.374 1.00 87.31 280 ASN A O 1
ATOM 2163 N N . ASN A 1 281 ? -32.846 -8.148 2.772 1.00 88.44 281 ASN A N 1
ATOM 2164 C CA . ASN A 1 281 ? -32.193 -8.657 3.986 1.00 88.44 281 ASN A CA 1
ATOM 2165 C C . ASN A 1 281 ? -31.263 -9.874 3.796 1.00 88.44 281 ASN A C 1
ATOM 2167 O O . ASN A 1 281 ? -30.933 -10.549 4.769 1.00 88.44 281 ASN A O 1
ATOM 2171 N N . GLN A 1 282 ? -30.833 -10.176 2.575 1.00 91.25 282 GLN A N 1
ATOM 2172 C CA . GLN A 1 282 ? -29.802 -11.175 2.291 1.00 91.25 282 GLN A CA 1
ATOM 2173 C C . GLN A 1 282 ? -28.480 -10.472 1.997 1.00 91.25 282 GLN A C 1
ATOM 2175 O O . GLN A 1 282 ? -28.456 -9.561 1.171 1.00 91.25 282 GLN A O 1
ATOM 2180 N N . LEU A 1 283 ? -27.400 -10.877 2.669 1.00 93.00 283 LEU A N 1
ATOM 2181 C CA . LEU A 1 283 ? -26.073 -10.301 2.464 1.00 93.00 283 LEU A CA 1
ATOM 2182 C C . LEU A 1 283 ? -25.353 -11.044 1.332 1.00 93.00 283 LEU A C 1
ATOM 2184 O O . LEU A 1 283 ? -25.014 -12.214 1.469 1.00 93.00 283 LEU A O 1
ATOM 2188 N N . LEU A 1 284 ? -25.132 -10.366 0.215 1.00 94.31 284 LEU A N 1
ATOM 2189 C CA . LEU A 1 284 ? -24.434 -10.844 -0.969 1.00 94.31 284 LEU A CA 1
ATOM 2190 C C . LEU A 1 284 ? -23.004 -10.310 -0.944 1.00 94.31 284 LEU A C 1
ATOM 2192 O O . LEU A 1 284 ? -22.771 -9.109 -1.059 1.00 94.31 284 LEU A O 1
ATOM 2196 N N . LEU A 1 285 ? -22.051 -11.217 -0.818 1.00 94.94 285 LEU A N 1
ATOM 2197 C CA . LEU A 1 285 ? -20.626 -10.945 -0.778 1.00 94.94 285 LEU A CA 1
ATOM 2198 C C . LEU A 1 285 ? -19.986 -11.403 -2.086 1.00 94.94 285 LEU A C 1
ATOM 2200 O O . LEU A 1 285 ? -20.339 -12.452 -2.631 1.00 94.94 285 LEU A O 1
ATOM 2204 N N . THR A 1 286 ? -18.995 -10.652 -2.552 1.00 95.75 286 THR A N 1
ATOM 2205 C CA . THR A 1 286 ? -18.003 -11.170 -3.499 1.00 95.75 286 THR A CA 1
ATOM 2206 C C . THR A 1 286 ? -16.627 -11.105 -2.862 1.00 95.75 286 THR A C 1
ATOM 2208 O O . THR A 1 286 ? -16.337 -10.182 -2.096 1.00 95.75 286 THR A O 1
ATOM 2211 N N . GLY A 1 287 ? -15.780 -12.089 -3.133 1.00 95.50 287 GLY A N 1
ATOM 2212 C CA . GLY A 1 287 ? -14.491 -12.190 -2.463 1.00 95.50 287 GLY A CA 1
ATOM 2213 C C . GLY A 1 287 ? -13.676 -13.399 -2.884 1.00 95.50 287 GLY A C 1
ATOM 2214 O O . GLY A 1 287 ? -14.124 -14.232 -3.671 1.00 95.50 287 GLY A O 1
ATOM 2215 N N . ASP A 1 288 ? -12.484 -13.490 -2.313 1.00 96.50 288 ASP A N 1
ATOM 2216 C CA . ASP A 1 288 ? -11.529 -14.555 -2.578 1.00 96.50 288 ASP A CA 1
ATOM 2217 C C . ASP A 1 288 ? -11.270 -15.342 -1.295 1.00 96.50 288 ASP A C 1
ATOM 2219 O O . ASP A 1 288 ? -11.194 -14.788 -0.194 1.00 96.50 288 ASP A O 1
ATOM 2223 N N . VAL A 1 289 ? -11.081 -16.648 -1.453 1.00 95.31 289 VAL A N 1
ATOM 2224 C CA . VAL A 1 289 ? -10.816 -17.579 -0.358 1.00 95.31 289 VAL A CA 1
ATOM 2225 C C . VAL A 1 289 ? -9.588 -18.403 -0.725 1.00 95.31 289 VAL A C 1
ATOM 2227 O O . VAL A 1 289 ? -9.553 -19.013 -1.789 1.00 95.31 289 VAL A O 1
ATOM 2230 N N . ASN A 1 290 ? -8.582 -18.419 0.149 1.00 95.19 290 ASN A N 1
ATOM 2231 C CA . ASN A 1 290 ? -7.344 -19.191 -0.026 1.00 95.19 290 ASN A CA 1
ATOM 2232 C C . ASN A 1 290 ? -7.199 -20.348 0.985 1.00 95.19 290 ASN A C 1
ATOM 2234 O O . ASN A 1 290 ? -6.255 -21.130 0.900 1.00 95.19 290 ASN A O 1
ATOM 2238 N N . ALA A 1 291 ? -8.112 -20.436 1.951 1.00 95.12 291 ALA A N 1
ATOM 2239 C CA . ALA A 1 291 ? -8.184 -21.451 2.992 1.00 95.12 291 ALA A CA 1
ATOM 2240 C C . ALA A 1 291 ? -9.626 -21.537 3.502 1.00 95.12 291 ALA A C 1
ATOM 2242 O O . ALA A 1 291 ? -10.394 -20.589 3.355 1.00 95.12 291 ALA A O 1
ATOM 2243 N N . THR A 1 292 ? -10.004 -22.665 4.109 1.00 96.25 292 THR A N 1
ATOM 2244 C CA . THR A 1 292 ? -11.339 -22.789 4.712 1.00 96.25 292 THR A CA 1
ATOM 2245 C C . THR A 1 292 ? -11.503 -21.697 5.766 1.00 96.25 292 THR A C 1
ATOM 2247 O O . THR A 1 292 ? -10.636 -21.541 6.624 1.00 96.25 292 THR A O 1
ATOM 2250 N N . THR A 1 293 ? -12.581 -20.921 5.676 1.00 94.12 293 THR A N 1
ATOM 2251 C CA . THR A 1 293 ? -12.771 -19.715 6.487 1.00 94.12 293 THR A CA 1
ATOM 2252 C C . THR A 1 293 ? -14.216 -19.574 6.943 1.00 94.12 293 THR A C 1
ATOM 2254 O O . THR A 1 293 ? -15.135 -20.097 6.311 1.00 94.12 293 THR A O 1
ATOM 2257 N N . GLU A 1 294 ? -14.417 -18.865 8.044 1.00 95.00 294 GLU A N 1
ATOM 2258 C CA . GLU A 1 294 ? -15.734 -18.498 8.548 1.00 95.00 294 GLU A CA 1
ATOM 2259 C C . GLU A 1 294 ? -16.011 -17.045 8.186 1.00 95.00 294 GLU A C 1
ATOM 2261 O O . GLU A 1 294 ? -15.151 -16.180 8.345 1.00 95.00 294 GLU A O 1
ATOM 2266 N N . ILE A 1 295 ? -17.217 -16.786 7.689 1.00 95.88 295 ILE A N 1
ATOM 2267 C CA . ILE A 1 295 ? -17.717 -15.438 7.453 1.00 95.88 295 ILE A CA 1
ATOM 2268 C C . ILE A 1 295 ? -18.738 -15.136 8.537 1.00 95.88 295 ILE A C 1
ATOM 2270 O O . ILE A 1 295 ? -19.786 -15.776 8.581 1.00 95.88 295 ILE A O 1
ATOM 2274 N N . GLU A 1 296 ? -18.450 -14.151 9.381 1.00 93.38 296 GLU A N 1
ATOM 2275 C CA . GLU A 1 296 ? -19.333 -13.665 10.442 1.00 93.38 296 GLU A CA 1
ATOM 2276 C C . GLU A 1 296 ? -19.697 -12.202 10.180 1.00 93.38 296 GLU A C 1
ATOM 2278 O O . GLU A 1 296 ? -18.825 -11.359 9.971 1.00 93.38 296 GLU A O 1
ATOM 2283 N N . VAL A 1 297 ? -20.991 -11.885 10.201 1.00 91.75 297 VAL A N 1
ATOM 2284 C CA . VAL A 1 297 ? -21.482 -10.514 10.039 1.00 91.75 297 VAL A CA 1
ATOM 2285 C C . VAL A 1 297 ? -21.538 -9.831 11.393 1.00 91.75 297 VAL A C 1
ATOM 2287 O O . VAL A 1 297 ? -22.372 -10.166 12.229 1.00 91.75 297 VAL A O 1
ATOM 2290 N N . ILE A 1 298 ? -20.659 -8.852 11.580 1.00 87.50 298 ILE A N 1
ATOM 2291 C CA . ILE A 1 298 ? -20.467 -8.143 12.847 1.00 87.50 298 ILE A CA 1
ATOM 2292 C C . ILE A 1 298 ? -21.418 -6.950 12.956 1.00 87.50 298 ILE A C 1
ATOM 2294 O O . ILE A 1 298 ? -21.948 -6.665 14.025 1.00 87.50 298 ILE A O 1
ATOM 2298 N N . SER A 1 299 ? -21.634 -6.235 11.849 1.00 86.88 299 SER A N 1
ATOM 2299 C CA . SER A 1 299 ? -22.551 -5.096 11.798 1.00 86.88 299 SER A CA 1
ATOM 2300 C C . SER A 1 299 ? -23.176 -4.955 10.420 1.00 86.88 299 SER A C 1
ATOM 2302 O O . SER A 1 299 ? -22.509 -5.111 9.397 1.00 86.88 299 SER A O 1
ATOM 2304 N N . THR A 1 300 ? -24.463 -4.620 10.401 1.00 86.56 300 THR A N 1
ATOM 2305 C CA . THR A 1 300 ? -25.237 -4.326 9.196 1.00 86.56 300 THR A CA 1
ATOM 2306 C C . THR A 1 300 ? -26.354 -3.330 9.533 1.00 86.56 300 THR A C 1
ATOM 2308 O O . THR A 1 300 ? -26.865 -3.351 10.658 1.00 86.56 300 THR A O 1
ATOM 2311 N N . PRO A 1 301 ? -26.782 -2.481 8.579 1.00 81.00 301 PRO A N 1
ATOM 2312 C CA . PRO A 1 301 ? -27.980 -1.660 8.753 1.00 81.00 301 PRO A CA 1
ATOM 2313 C C . PRO A 1 301 ? -29.276 -2.495 8.795 1.00 81.00 301 PRO A C 1
ATOM 2315 O O . PRO A 1 301 ? -30.316 -2.000 9.232 1.00 81.00 301 PRO A O 1
ATOM 2318 N N . ALA A 1 302 ? -29.246 -3.767 8.372 1.00 83.12 302 ALA A N 1
ATOM 2319 C CA . ALA A 1 302 ? -30.409 -4.652 8.421 1.00 83.12 302 ALA A CA 1
ATOM 2320 C C . ALA A 1 302 ? -30.827 -4.957 9.868 1.00 83.12 302 ALA A C 1
ATOM 2322 O O . ALA A 1 302 ? -30.018 -5.415 10.667 1.00 83.12 302 ALA A O 1
ATOM 2323 N N . THR A 1 303 ? -32.117 -4.827 10.188 1.00 80.38 303 THR A N 1
ATOM 2324 C CA . THR A 1 303 ? -32.656 -5.236 11.502 1.00 80.38 303 THR A CA 1
ATOM 2325 C C . THR A 1 303 ? -32.615 -6.748 11.725 1.00 80.38 303 THR A C 1
ATOM 2327 O O . THR A 1 303 ? -32.545 -7.209 12.860 1.00 80.38 303 THR A O 1
ATOM 2330 N N . ARG A 1 304 ? -32.678 -7.536 10.645 1.00 85.69 304 ARG A N 1
ATOM 2331 C CA . ARG A 1 304 ? -32.536 -8.994 10.674 1.00 85.69 304 ARG A CA 1
ATOM 2332 C C . ARG A 1 304 ? -32.032 -9.497 9.333 1.00 85.69 304 ARG A C 1
ATOM 2334 O O . ARG A 1 304 ? -32.697 -9.275 8.323 1.00 85.69 304 ARG A O 1
ATOM 2341 N N . LEU A 1 305 ? -30.927 -10.237 9.339 1.00 90.25 305 LEU A N 1
ATOM 2342 C CA . LEU A 1 305 ? -30.412 -10.928 8.157 1.00 90.25 305 LEU A CA 1
ATOM 2343 C C . LEU A 1 305 ? -31.146 -12.253 7.921 1.00 90.25 305 LEU A C 1
ATOM 2345 O O . LEU A 1 305 ? -31.472 -12.977 8.862 1.00 90.25 305 LEU A O 1
ATOM 2349 N N . LYS A 1 306 ? -31.399 -12.568 6.650 1.00 91.56 306 LYS A N 1
ATOM 2350 C CA . LYS A 1 306 ? -31.979 -13.844 6.203 1.00 91.56 306 LYS A CA 1
ATOM 2351 C C . LYS A 1 306 ? -30.922 -14.898 5.880 1.00 91.56 306 LYS A C 1
ATOM 2353 O O . LYS A 1 306 ? -31.240 -16.079 5.899 1.00 91.56 306 LYS A O 1
ATOM 2358 N N . GLY A 1 307 ? -29.702 -14.475 5.564 1.00 93.56 307 GLY A N 1
ATOM 2359 C CA . GLY A 1 307 ? -28.610 -15.361 5.187 1.00 93.56 307 GLY A CA 1
ATOM 2360 C C . GLY A 1 307 ? -27.469 -14.606 4.517 1.00 93.56 307 GLY A C 1
ATOM 2361 O O . GLY A 1 307 ? -27.541 -13.387 4.321 1.00 93.56 307 GLY A O 1
ATOM 2362 N N . ILE A 1 308 ? -26.432 -15.360 4.167 1.00 96.19 308 ILE A N 1
ATOM 2363 C CA . ILE A 1 308 ? -25.216 -14.875 3.517 1.00 96.19 308 ILE A CA 1
ATOM 2364 C C . ILE A 1 308 ? -25.042 -15.639 2.203 1.00 96.19 308 ILE A C 1
ATOM 2366 O O . ILE A 1 308 ? -25.315 -16.836 2.119 1.00 96.19 308 ILE A O 1
ATOM 2370 N N . THR A 1 309 ? -24.574 -14.952 1.174 1.00 96.00 309 THR A N 1
ATOM 2371 C CA . THR A 1 309 ? -24.197 -15.524 -0.116 1.00 96.00 309 THR A CA 1
ATOM 2372 C C . THR A 1 309 ? -22.790 -15.055 -0.443 1.00 96.00 309 THR A C 1
ATOM 2374 O O . THR A 1 309 ? -22.504 -13.876 -0.270 1.00 96.00 309 THR A O 1
ATOM 2377 N N . LEU A 1 310 ? -21.918 -15.945 -0.911 1.00 96.75 310 LEU A N 1
ATOM 2378 C CA . LEU A 1 310 ? -20.572 -15.604 -1.371 1.00 96.75 310 LEU A CA 1
ATOM 2379 C C . LEU A 1 310 ? -20.414 -16.031 -2.830 1.00 96.75 310 LEU A C 1
ATOM 2381 O O . LEU A 1 310 ? -20.620 -17.195 -3.151 1.00 96.75 310 LEU A O 1
ATOM 2385 N N . ASN A 1 311 ? -20.034 -15.103 -3.710 1.00 96.25 311 ASN A N 1
ATOM 2386 C CA . ASN A 1 311 ? -19.810 -15.361 -5.141 1.00 96.25 311 ASN A CA 1
ATOM 2387 C C . ASN A 1 311 ? -21.005 -16.048 -5.839 1.00 96.25 311 ASN A C 1
ATOM 2389 O O . ASN A 1 311 ? -20.825 -16.853 -6.745 1.00 96.25 311 ASN A O 1
ATOM 2393 N N . GLY A 1 312 ? -22.231 -15.728 -5.407 1.00 94.88 312 GLY A N 1
ATOM 2394 C CA . GLY A 1 312 ? -23.473 -16.324 -5.915 1.00 94.88 312 GLY A CA 1
ATOM 2395 C C . GLY A 1 312 ? -23.944 -17.581 -5.171 1.00 94.88 312 GLY A C 1
ATOM 2396 O O . GLY A 1 312 ? -25.114 -17.933 -5.284 1.00 94.88 312 GLY A O 1
ATOM 2397 N N . GLU A 1 313 ? -23.097 -18.197 -4.343 1.00 94.44 313 GLU A N 1
ATOM 2398 C CA . GLU A 1 313 ? -23.419 -19.414 -3.589 1.00 94.44 313 GLU A CA 1
ATOM 2399 C C . GLU A 1 313 ? -23.990 -19.094 -2.203 1.00 94.44 313 GLU A C 1
ATOM 2401 O O . GLU A 1 313 ? -23.407 -18.329 -1.429 1.00 94.44 313 GLU A O 1
ATOM 2406 N N . VAL A 1 314 ? -25.147 -19.670 -1.864 1.00 95.62 314 VAL A N 1
ATOM 2407 C CA . VAL A 1 314 ? -25.804 -19.453 -0.564 1.00 95.62 314 VAL A CA 1
ATOM 2408 C C . VAL A 1 314 ? -25.099 -20.264 0.521 1.00 95.62 314 VAL A C 1
ATOM 2410 O O . VAL A 1 314 ? -24.969 -21.483 0.417 1.00 95.62 314 VAL A O 1
ATOM 2413 N N . LEU A 1 315 ? -24.681 -19.594 1.593 1.00 96.31 315 LEU A N 1
ATOM 2414 C CA . LEU A 1 315 ? -24.030 -20.244 2.723 1.00 96.31 315 LEU A CA 1
ATOM 2415 C C . LEU A 1 315 ? -25.062 -20.827 3.689 1.00 96.31 315 LEU A C 1
ATOM 2417 O O . LEU A 1 315 ? -26.108 -20.233 3.952 1.00 96.31 315 LEU A O 1
ATOM 2421 N N . GLN A 1 316 ? -24.724 -21.973 4.276 1.00 96.50 316 GLN A N 1
ATOM 2422 C CA . GLN A 1 316 ? -25.431 -22.483 5.447 1.00 96.50 316 GLN A CA 1
ATOM 2423 C C . GLN A 1 316 ? -25.042 -21.629 6.651 1.00 96.50 316 GLN A C 1
ATOM 2425 O O . GLN A 1 316 ? -23.881 -21.632 7.064 1.00 96.50 316 GLN A O 1
ATOM 2430 N N . THR A 1 317 ? -26.004 -20.877 7.186 1.00 96.19 317 THR A N 1
ATOM 2431 C CA . THR A 1 317 ? -25.748 -19.908 8.254 1.00 96.19 317 THR A CA 1
ATOM 2432 C C . THR A 1 317 ? -26.303 -20.348 9.598 1.00 96.19 317 THR A C 1
ATOM 2434 O O . THR A 1 317 ? -27.399 -20.899 9.675 1.00 96.19 317 THR A O 1
ATOM 2437 N N . SER A 1 318 ? -25.578 -20.026 10.662 1.00 95.19 318 SER A N 1
ATOM 2438 C CA . SER A 1 318 ? -26.007 -20.146 12.055 1.00 95.19 318 SER A CA 1
ATOM 2439 C C . SER A 1 318 ? -25.913 -18.791 12.755 1.00 95.19 318 SER A C 1
ATOM 2441 O O . SER A 1 318 ? -25.435 -17.809 12.184 1.00 95.19 318 SER A O 1
ATOM 2443 N N . THR A 1 319 ? -26.384 -18.730 13.997 1.00 91.88 319 THR A N 1
ATOM 2444 C CA . THR A 1 319 ? -26.276 -17.536 14.838 1.00 91.88 319 THR A CA 1
ATOM 2445 C C . THR A 1 319 ? -25.331 -17.822 15.997 1.00 91.88 319 THR A C 1
ATOM 2447 O O . THR A 1 319 ? -25.432 -18.866 16.641 1.00 91.88 319 THR A O 1
ATOM 2450 N N . THR A 1 320 ? -24.385 -16.925 16.240 1.00 85.56 320 THR A N 1
ATOM 2451 C CA . THR A 1 320 ? -23.481 -16.970 17.396 1.00 85.56 320 THR A CA 1
ATOM 2452 C C . THR A 1 320 ? -24.221 -16.600 18.691 1.00 85.56 320 THR A C 1
ATOM 2454 O O . THR A 1 320 ? -25.353 -16.113 18.678 1.00 85.56 320 THR A O 1
ATOM 2457 N N . SER A 1 321 ? -23.569 -16.777 19.844 1.00 82.62 321 SER A N 1
ATOM 2458 C CA . SER A 1 321 ? -24.132 -16.411 21.154 1.00 82.62 321 SER A CA 1
ATOM 2459 C C . SER A 1 321 ? -24.433 -14.915 21.312 1.00 82.62 321 SER A C 1
ATOM 2461 O O . SER A 1 321 ? -25.322 -14.555 22.080 1.00 82.62 321 SER A O 1
ATOM 2463 N N . ASN A 1 322 ? -23.725 -14.045 20.584 1.00 76.75 322 ASN A N 1
ATOM 2464 C CA . ASN A 1 322 ? -23.959 -12.597 20.554 1.00 76.75 322 ASN A CA 1
ATOM 2465 C C . ASN A 1 322 ? -24.969 -12.160 19.473 1.00 76.75 322 ASN A C 1
ATOM 2467 O O . ASN A 1 322 ? -25.208 -10.965 19.327 1.00 76.75 322 ASN A O 1
ATOM 2471 N N . GLY A 1 323 ? -25.585 -13.099 18.744 1.00 82.88 323 GLY A N 1
ATOM 2472 C CA . GLY A 1 323 ? -26.628 -12.801 17.758 1.00 82.88 323 GLY A CA 1
ATOM 2473 C C . GLY A 1 323 ? -26.131 -12.550 16.331 1.00 82.88 323 GLY A C 1
ATOM 2474 O O . GLY A 1 323 ? -26.953 -12.298 15.448 1.00 82.88 323 GLY A O 1
ATOM 2475 N N . ASN A 1 324 ? -24.825 -12.649 16.076 1.00 87.69 324 ASN A N 1
ATOM 2476 C CA . ASN A 1 324 ? -24.257 -12.466 14.743 1.00 87.69 324 ASN A CA 1
ATOM 2477 C C . ASN A 1 324 ? -24.584 -13.655 13.838 1.00 87.69 324 ASN A C 1
ATOM 2479 O O . ASN A 1 324 ? -24.556 -14.815 14.254 1.00 87.69 324 ASN A O 1
ATOM 2483 N N . VAL A 1 325 ? -24.880 -13.370 12.570 1.00 93.50 325 VAL A N 1
ATOM 2484 C CA . VAL A 1 325 ? -25.065 -14.412 11.554 1.00 93.50 325 VAL A CA 1
ATOM 2485 C C . VAL A 1 325 ? -23.705 -14.790 10.996 1.00 93.50 325 VAL A C 1
ATOM 2487 O O . VAL A 1 325 ? -22.948 -13.916 10.577 1.00 93.50 325 VAL A O 1
ATOM 2490 N N . TRP A 1 326 ? -23.412 -16.085 10.949 1.00 95.44 326 TRP A N 1
ATOM 2491 C CA . TRP A 1 326 ? -22.152 -16.589 10.419 1.00 95.44 326 TRP A CA 1
ATOM 2492 C C . TRP A 1 326 ? -22.343 -17.853 9.583 1.00 95.44 326 TRP A C 1
ATOM 2494 O O . TRP A 1 326 ? -23.344 -18.552 9.736 1.00 95.44 326 TRP A O 1
ATOM 2504 N N . GLY A 1 327 ? -21.390 -18.158 8.705 1.00 96.31 327 GLY A N 1
ATOM 2505 C CA . GLY A 1 327 ? -21.357 -19.391 7.921 1.00 96.31 327 GLY A CA 1
ATOM 2506 C C . GLY A 1 327 ? -19.940 -19.764 7.488 1.00 96.31 327 GLY A C 1
ATOM 2507 O O . GLY A 1 327 ? -19.086 -18.898 7.308 1.00 96.31 327 GLY A O 1
ATOM 2508 N N . ALA A 1 328 ? -19.686 -21.061 7.314 1.00 96.44 328 ALA A N 1
ATOM 2509 C CA . ALA A 1 328 ? -18.384 -21.570 6.892 1.00 96.44 328 ALA A CA 1
ATOM 2510 C C . ALA A 1 328 ? -18.291 -21.700 5.365 1.00 96.44 328 ALA A C 1
ATOM 2512 O O . ALA A 1 328 ? -19.198 -22.221 4.712 1.00 96.44 328 ALA A O 1
ATOM 2513 N N . VAL A 1 329 ? -17.151 -21.298 4.809 1.00 96.25 329 VAL A N 1
ATOM 2514 C CA . VAL A 1 329 ? -16.791 -21.473 3.403 1.00 96.25 329 VAL A CA 1
ATOM 2515 C C . VAL A 1 329 ? -15.652 -22.475 3.324 1.00 96.25 329 VAL A C 1
ATOM 2517 O O . VAL A 1 329 ? -14.530 -22.207 3.761 1.00 96.25 329 VAL A O 1
ATOM 2520 N N . ARG A 1 330 ? -15.941 -23.654 2.772 1.00 95.00 330 ARG A N 1
ATOM 2521 C CA . ARG A 1 330 ? -14.930 -24.696 2.579 1.00 95.00 330 ARG A CA 1
ATOM 2522 C C . ARG A 1 330 ? -14.075 -24.378 1.364 1.00 95.00 330 ARG A C 1
ATOM 2524 O O . ARG A 1 330 ? -14.599 -24.132 0.283 1.00 95.00 330 ARG A O 1
ATOM 2531 N N . TYR A 1 331 ? -12.765 -24.459 1.546 1.00 95.44 331 TYR A N 1
ATOM 2532 C CA . TYR A 1 331 ? -11.796 -24.350 0.468 1.00 95.44 331 TYR A CA 1
ATOM 2533 C C . TYR A 1 331 ? -11.117 -25.696 0.253 1.00 95.44 331 TYR A C 1
ATOM 2535 O O . TYR A 1 331 ? -10.476 -26.225 1.162 1.00 95.44 331 TYR A O 1
ATOM 2543 N N . ASN A 1 332 ? -11.245 -26.217 -0.963 1.00 94.81 332 ASN A N 1
ATOM 2544 C CA . ASN A 1 332 ? -10.528 -27.397 -1.421 1.00 94.81 332 ASN A CA 1
ATOM 2545 C C . ASN A 1 332 ? -9.513 -26.931 -2.473 1.00 94.81 332 ASN A C 1
ATOM 2547 O O . ASN A 1 332 ? -9.939 -26.579 -3.577 1.00 94.81 332 ASN A O 1
ATOM 2551 N N . PRO A 1 333 ? -8.206 -26.885 -2.152 1.00 93.75 333 PRO A N 1
ATOM 2552 C CA . PRO A 1 333 ? -7.193 -26.455 -3.107 1.00 93.75 333 PRO A CA 1
ATOM 2553 C C . PRO A 1 333 ? -7.265 -27.310 -4.384 1.00 93.75 333 PRO A C 1
ATOM 2555 O O . PRO A 1 333 ? -7.215 -28.541 -4.283 1.00 93.75 333 PRO A O 1
ATOM 2558 N N . PRO A 1 334 ? -7.395 -26.708 -5.581 1.00 93.75 334 PRO A N 1
ATOM 2559 C CA . PRO A 1 334 ? -7.405 -27.473 -6.817 1.00 93.75 334 PRO A CA 1
ATOM 2560 C C . PRO A 1 334 ? -6.019 -28.061 -7.085 1.00 93.75 334 PRO A C 1
ATOM 2562 O O . PRO A 1 334 ? -4.991 -27.470 -6.745 1.00 93.75 334 PRO A O 1
ATOM 2565 N N . LYS A 1 335 ? -5.979 -29.212 -7.759 1.00 95.31 335 LYS A N 1
ATOM 2566 C CA . LYS A 1 335 ? -4.736 -29.713 -8.343 1.00 95.31 335 LYS A CA 1
ATOM 2567 C C . LYS A 1 335 ? -4.451 -28.910 -9.613 1.00 95.31 335 LYS A C 1
ATOM 2569 O O . LYS A 1 335 ? -5.221 -28.992 -10.566 1.00 95.31 335 LYS A O 1
ATOM 2574 N N . LEU A 1 336 ? -3.367 -28.140 -9.614 1.00 94.94 336 LEU A N 1
ATOM 2575 C CA . LEU A 1 336 ? -2.892 -27.429 -10.799 1.00 94.94 336 LEU A CA 1
ATOM 2576 C C . LEU A 1 336 ? -1.990 -28.362 -11.612 1.00 94.94 336 LEU A C 1
ATOM 2578 O O . LEU A 1 336 ? -1.041 -28.925 -11.069 1.00 94.94 336 LEU A O 1
ATOM 2582 N N . ASP A 1 337 ? -2.302 -28.528 -12.893 1.00 94.31 337 ASP A N 1
ATOM 2583 C CA . ASP A 1 337 ? -1.480 -29.277 -13.844 1.00 94.31 337 ASP A CA 1
ATOM 2584 C C . ASP A 1 337 ? -0.678 -28.274 -14.682 1.00 94.31 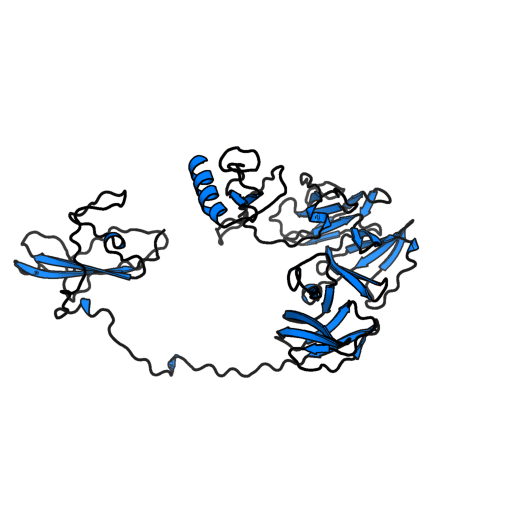337 ASP A C 1
ATOM 2586 O O . ASP A 1 337 ? -1.205 -27.650 -15.603 1.00 94.31 337 ASP A O 1
ATOM 2590 N N . ILE A 1 338 ? 0.566 -28.021 -14.271 1.00 95.62 338 ILE A N 1
ATOM 2591 C CA . ILE A 1 338 ? 1.460 -27.059 -14.923 1.00 95.62 338 ILE A CA 1
ATOM 2592 C C . ILE A 1 338 ? 2.410 -27.857 -15.825 1.00 95.62 338 ILE A C 1
ATOM 2594 O O . ILE A 1 338 ? 3.092 -28.748 -15.314 1.00 95.62 338 ILE A O 1
ATOM 2598 N N . PRO A 1 339 ? 2.479 -27.566 -17.139 1.00 94.69 339 PRO A N 1
ATOM 2599 C CA . PRO A 1 339 ? 3.333 -28.316 -18.048 1.00 94.69 339 PRO A CA 1
ATOM 2600 C C . PRO A 1 339 ? 4.808 -28.123 -17.697 1.00 94.69 339 PRO A C 1
ATOM 2602 O O . PRO A 1 339 ? 5.256 -27.019 -17.382 1.00 94.69 339 PRO A O 1
ATOM 2605 N N . ASP A 1 340 ? 5.576 -29.202 -17.806 1.00 95.38 340 ASP A N 1
ATOM 2606 C CA . ASP A 1 340 ? 7.027 -29.141 -17.702 1.00 95.38 340 ASP A CA 1
ATOM 2607 C C . ASP A 1 340 ? 7.596 -28.474 -18.959 1.00 95.38 340 ASP A C 1
ATOM 2609 O O . ASP A 1 340 ? 7.576 -29.047 -20.052 1.00 95.38 340 ASP A O 1
ATOM 2613 N N . LEU A 1 341 ? 8.107 -27.251 -18.793 1.00 96.88 341 LEU A N 1
ATOM 2614 C CA . LEU A 1 341 ? 8.669 -26.455 -19.882 1.00 96.88 341 LEU A CA 1
ATOM 2615 C C . LEU A 1 341 ? 9.839 -27.161 -20.588 1.00 96.88 341 LEU A C 1
ATOM 2617 O O . LEU A 1 341 ? 10.090 -26.883 -21.759 1.00 96.88 341 LEU A O 1
ATOM 2621 N N . SER A 1 342 ? 10.541 -28.081 -19.915 1.00 95.12 342 SER A N 1
ATOM 2622 C CA . SER A 1 342 ? 11.647 -28.840 -20.512 1.00 95.12 342 SER A CA 1
ATOM 2623 C C . SER A 1 342 ? 11.185 -29.909 -21.509 1.00 95.12 342 SER A C 1
ATOM 2625 O O . SER A 1 342 ? 11.937 -30.259 -22.415 1.00 95.12 342 SER A O 1
ATOM 2627 N N . ASN A 1 343 ? 9.934 -30.369 -21.395 1.00 95.88 343 ASN A N 1
ATOM 2628 C CA . ASN A 1 343 ? 9.340 -31.377 -22.279 1.00 95.88 343 ASN A CA 1
ATOM 2629 C C . ASN A 1 343 ? 8.623 -30.769 -23.492 1.00 95.88 343 ASN A C 1
ATOM 2631 O O . ASN A 1 343 ? 8.075 -31.501 -24.318 1.00 95.88 343 ASN A O 1
ATOM 2635 N N . LEU A 1 344 ? 8.586 -29.439 -23.597 1.00 96.56 344 LEU A N 1
ATOM 2636 C CA . LEU A 1 344 ? 8.018 -28.762 -24.755 1.00 96.56 344 LEU A CA 1
ATOM 2637 C C . LEU A 1 344 ? 8.934 -28.919 -25.974 1.00 96.56 344 LEU A C 1
ATOM 2639 O O . LEU A 1 344 ? 10.160 -28.948 -25.866 1.00 96.56 344 LEU A O 1
ATOM 2643 N N . GLU A 1 345 ? 8.335 -28.972 -27.161 1.00 97.19 345 GLU A N 1
ATOM 2644 C CA . GLU A 1 345 ? 9.088 -28.959 -28.412 1.00 97.19 345 GLU A CA 1
ATOM 2645 C C . GLU A 1 345 ? 9.564 -27.532 -28.725 1.00 97.19 345 GLU A C 1
ATOM 2647 O O . GLU A 1 345 ? 8.863 -26.737 -29.357 1.00 97.19 345 GLU A O 1
ATOM 2652 N N . TRP A 1 346 ? 10.770 -27.195 -28.271 1.00 97.12 346 TRP A N 1
ATOM 2653 C CA . TRP A 1 346 ? 11.382 -25.896 -28.537 1.00 97.12 346 TRP A CA 1
ATOM 2654 C C . TRP A 1 346 ? 11.818 -25.770 -30.000 1.00 97.12 346 TRP A C 1
ATOM 2656 O O . TRP A 1 346 ? 12.519 -26.625 -30.542 1.00 97.12 346 TRP A O 1
ATOM 2666 N N . LYS A 1 347 ? 11.430 -24.666 -30.643 1.00 96.94 347 LYS A N 1
ATOM 2667 C CA . LYS A 1 347 ? 11.936 -24.266 -31.962 1.00 96.94 347 LYS A CA 1
ATOM 2668 C C . LYS A 1 347 ? 13.027 -23.213 -31.796 1.00 96.94 347 LYS A C 1
ATOM 2670 O O . LYS A 1 347 ? 12.962 -22.387 -30.890 1.00 96.94 347 LYS A O 1
ATOM 2675 N N . PHE A 1 348 ? 14.006 -23.236 -32.693 1.00 96.12 348 PHE A N 1
ATOM 2676 C CA . PHE A 1 348 ? 15.137 -22.315 -32.696 1.00 96.12 348 PHE A CA 1
ATOM 2677 C C . PHE A 1 348 ? 15.345 -21.732 -34.095 1.00 96.12 348 PHE A C 1
ATOM 2679 O O . PHE A 1 348 ? 15.208 -22.439 -35.094 1.00 96.12 348 PHE A O 1
ATOM 2686 N N . ILE A 1 349 ? 15.698 -20.450 -34.141 1.00 96.00 349 ILE A N 1
ATOM 2687 C CA . ILE A 1 349 ? 16.195 -19.754 -35.325 1.00 96.00 349 ILE A CA 1
ATOM 2688 C C . ILE A 1 349 ? 17.336 -18.832 -34.888 1.00 96.00 349 ILE A C 1
ATOM 2690 O O . ILE A 1 349 ? 17.257 -18.215 -33.824 1.00 96.00 349 ILE A O 1
ATOM 2694 N N . ASP A 1 350 ? 18.394 -18.763 -35.694 1.00 91.25 350 ASP A N 1
ATOM 2695 C CA . ASP A 1 350 ? 19.476 -17.805 -35.478 1.00 91.25 350 ASP A CA 1
ATOM 2696 C C . ASP A 1 350 ? 18.941 -16.377 -35.658 1.00 91.25 350 ASP A C 1
ATOM 2698 O O . ASP A 1 350 ? 18.339 -16.053 -36.681 1.00 91.25 350 ASP A O 1
ATOM 2702 N N . SER A 1 351 ? 19.136 -15.539 -34.641 1.00 92.06 351 SER A N 1
ATOM 2703 C CA . SER A 1 351 ? 18.663 -14.153 -34.603 1.00 92.06 351 SER A CA 1
ATOM 2704 C C . SER A 1 351 ? 19.800 -13.137 -34.783 1.00 92.06 351 SER A C 1
ATOM 2706 O O . SER A 1 351 ? 19.597 -11.959 -34.490 1.00 92.06 351 SER A O 1
ATOM 2708 N N . LEU A 1 352 ? 20.985 -13.581 -35.226 1.00 90.06 352 LEU A N 1
ATOM 2709 C CA . LEU A 1 352 ? 22.122 -12.725 -35.582 1.00 90.06 352 LEU A CA 1
ATOM 2710 C C . LEU A 1 352 ? 22.693 -13.104 -36.960 1.00 90.06 352 LEU A C 1
ATOM 2712 O O . LEU A 1 352 ? 23.903 -13.278 -37.149 1.00 90.06 352 LEU A O 1
ATOM 2716 N N . THR A 1 353 ? 21.804 -13.219 -37.948 1.00 91.25 353 THR A N 1
ATOM 2717 C CA . THR A 1 353 ? 22.169 -13.522 -39.342 1.00 91.25 353 THR A CA 1
ATOM 2718 C C . THR A 1 353 ? 23.105 -12.478 -39.960 1.00 91.25 353 THR A C 1
ATOM 2720 O O . THR A 1 353 ? 23.845 -12.786 -40.887 1.00 91.25 353 THR A O 1
ATOM 2723 N N . GLU A 1 354 ? 23.142 -11.271 -39.397 1.00 89.50 354 GLU A N 1
ATOM 2724 C CA . GLU A 1 354 ? 24.009 -10.150 -39.760 1.00 89.50 354 GLU A CA 1
ATOM 2725 C C . GLU A 1 354 ? 25.501 -10.477 -39.664 1.00 89.50 354 GLU A C 1
ATOM 2727 O O . GLU A 1 354 ? 26.317 -9.870 -40.357 1.00 89.50 354 GLU A O 1
ATOM 2732 N N . SER A 1 355 ? 25.878 -11.431 -38.814 1.00 83.25 355 SER A N 1
ATOM 2733 C CA . SER A 1 355 ? 27.270 -11.878 -38.692 1.00 83.25 355 SER A CA 1
ATOM 2734 C C . SER A 1 355 ? 27.757 -12.680 -39.907 1.00 83.25 355 SER A C 1
ATOM 2736 O O . SER A 1 355 ? 28.960 -12.839 -40.104 1.00 83.25 355 SER A O 1
ATOM 2738 N N . GLN A 1 356 ? 26.845 -13.174 -40.747 1.00 87.19 356 GLN A N 1
ATOM 2739 C CA . GLN A 1 356 ? 27.192 -13.991 -41.903 1.00 87.19 356 GLN A CA 1
ATOM 2740 C C . GLN A 1 356 ? 27.727 -13.129 -43.052 1.00 87.19 356 GLN A C 1
ATOM 2742 O O . GLN A 1 356 ? 27.185 -12.073 -43.372 1.00 87.19 356 GLN A O 1
ATOM 2747 N N . VAL A 1 357 ? 28.755 -13.627 -43.747 1.00 85.06 357 VAL A N 1
ATOM 2748 C CA . VAL A 1 357 ? 29.371 -12.949 -44.907 1.00 85.06 357 VAL A CA 1
ATOM 2749 C C . VAL A 1 357 ? 28.365 -12.696 -46.038 1.00 85.06 357 VAL A C 1
ATOM 2751 O O . VAL A 1 357 ? 28.505 -11.734 -46.785 1.00 85.06 357 VAL A O 1
ATOM 2754 N N . SER A 1 358 ? 27.345 -13.547 -46.168 1.00 90.12 358 SER A N 1
ATOM 2755 C CA . SER A 1 358 ? 26.293 -13.432 -47.183 1.00 90.12 358 SER A CA 1
ATOM 2756 C C . SER A 1 358 ? 25.157 -12.472 -46.816 1.00 90.12 358 SER A C 1
ATOM 2758 O O . SER A 1 358 ? 24.209 -12.363 -47.590 1.00 90.12 358 SER A O 1
ATOM 2760 N N . TYR A 1 359 ? 25.193 -11.835 -45.642 1.00 93.50 359 TYR A N 1
ATOM 2761 C CA . TYR A 1 359 ? 24.121 -10.946 -45.206 1.00 93.50 359 TYR A CA 1
ATOM 2762 C C . TYR A 1 359 ? 24.086 -9.653 -46.031 1.00 93.50 359 TYR A C 1
ATOM 2764 O O . TYR A 1 359 ? 25.103 -8.972 -46.172 1.00 93.50 359 TYR A O 1
ATOM 2772 N N . ASP A 1 360 ? 22.901 -9.302 -46.529 1.00 95.25 360 ASP A N 1
ATOM 2773 C CA . ASP A 1 360 ? 22.651 -8.082 -47.297 1.00 95.25 360 ASP A CA 1
ATOM 2774 C C . ASP A 1 360 ? 21.969 -7.030 -46.409 1.00 95.25 360 ASP A C 1
ATOM 2776 O O . ASP A 1 360 ? 20.817 -7.186 -46.000 1.00 95.25 360 ASP A O 1
ATOM 2780 N N . ASP A 1 361 ? 22.694 -5.953 -46.106 1.00 96.19 361 ASP A N 1
ATOM 2781 C CA . ASP A 1 361 ? 22.209 -4.812 -45.332 1.00 96.19 361 ASP A CA 1
ATOM 2782 C C . ASP A 1 361 ? 21.781 -3.619 -46.208 1.00 96.19 361 ASP A C 1
ATOM 2784 O O . ASP A 1 361 ? 21.578 -2.523 -45.692 1.00 96.19 361 ASP A O 1
ATOM 2788 N N . SER A 1 362 ? 21.573 -3.808 -47.518 1.00 96.56 362 SER A N 1
ATOM 2789 C CA . SER A 1 362 ? 21.215 -2.730 -48.461 1.00 96.56 362 SER A CA 1
ATOM 2790 C C . SER A 1 362 ? 19.925 -1.975 -48.122 1.00 96.56 362 SER A C 1
ATOM 2792 O O . SER A 1 362 ? 19.751 -0.826 -48.528 1.00 96.56 362 SER A O 1
ATOM 2794 N N . VAL A 1 363 ? 19.023 -2.602 -47.366 1.00 97.38 363 VAL A N 1
ATOM 2795 C CA . VAL A 1 363 ? 17.760 -2.002 -46.905 1.00 97.38 363 VAL A CA 1
ATOM 2796 C C . VAL A 1 363 ? 17.882 -1.286 -45.555 1.00 97.38 363 VAL A C 1
ATOM 2798 O O . VAL A 1 363 ? 16.883 -0.785 -45.037 1.00 97.38 363 VAL A O 1
ATOM 2801 N N . TRP A 1 364 ? 19.072 -1.254 -44.950 1.00 97.69 364 TRP A N 1
ATOM 2802 C CA . TRP A 1 364 ? 19.287 -0.619 -43.652 1.00 97.69 364 TRP A CA 1
ATOM 2803 C C . TRP A 1 364 ? 19.321 0.901 -43.766 1.00 97.69 364 TRP A C 1
ATOM 2805 O O . TRP A 1 364 ? 19.758 1.470 -44.765 1.00 97.69 364 TRP A O 1
ATOM 2815 N N . THR A 1 365 ? 18.899 1.572 -42.695 1.00 97.69 365 THR A N 1
ATOM 2816 C CA . THR A 1 365 ? 18.966 3.031 -42.599 1.00 97.69 365 THR A CA 1
ATOM 2817 C C . THR A 1 365 ? 20.426 3.488 -42.571 1.00 97.69 365 THR A C 1
ATOM 2819 O O . THR A 1 365 ? 21.147 3.147 -41.629 1.00 97.69 365 THR A O 1
ATOM 2822 N N . PRO A 1 366 ? 20.885 4.278 -43.557 1.00 96.81 366 PRO A N 1
ATOM 2823 C CA . PRO A 1 366 ? 22.272 4.711 -43.607 1.00 96.81 366 PRO A CA 1
ATOM 2824 C C . PRO A 1 366 ? 22.546 5.818 -42.577 1.00 96.81 366 PRO A C 1
ATOM 2826 O O . PRO A 1 366 ? 21.814 6.807 -42.492 1.00 96.81 366 PRO A O 1
ATOM 2829 N N . CYS A 1 367 ? 23.640 5.690 -41.819 1.00 95.88 367 CYS A N 1
ATOM 2830 C CA . CYS A 1 367 ? 24.061 6.700 -40.843 1.00 95.88 367 CYS A CA 1
ATOM 2831 C C . CYS A 1 367 ? 24.847 7.854 -41.501 1.00 95.88 367 CYS A C 1
ATOM 2833 O O . CYS A 1 367 ? 26.073 7.932 -41.390 1.00 95.88 367 CYS A O 1
ATOM 2835 N N . ILE A 1 368 ? 24.137 8.730 -42.219 1.00 95.06 368 ILE A N 1
ATOM 2836 C CA . ILE A 1 368 ? 24.714 9.806 -43.054 1.00 95.06 368 ILE A CA 1
ATOM 2837 C C . ILE A 1 368 ? 24.447 11.230 -42.549 1.00 95.06 368 ILE A C 1
ATOM 2839 O O . ILE A 1 368 ? 24.847 12.185 -43.206 1.00 95.06 368 ILE A O 1
ATOM 2843 N N . LEU A 1 369 ? 23.749 11.397 -41.422 1.00 94.19 369 LEU A N 1
ATOM 2844 C CA . LEU A 1 369 ? 23.462 12.729 -40.885 1.00 94.19 369 LEU A CA 1
ATOM 2845 C C . LEU A 1 369 ? 24.738 13.321 -40.263 1.00 94.19 369 LEU A C 1
ATOM 2847 O O . LEU A 1 369 ? 25.286 12.753 -39.320 1.00 94.19 369 LEU A O 1
ATOM 2851 N N . ASP A 1 370 ? 25.188 14.467 -40.766 1.00 93.62 370 ASP A N 1
ATOM 2852 C CA . ASP A 1 370 ? 26.419 15.170 -40.356 1.00 93.62 370 ASP A CA 1
ATOM 2853 C C . ASP A 1 370 ? 26.221 16.131 -39.167 1.00 93.62 370 ASP A C 1
ATOM 2855 O O . ASP A 1 370 ? 27.152 16.781 -38.690 1.00 93.62 370 ASP A O 1
ATOM 2859 N N . SER A 1 371 ? 24.989 16.226 -38.670 1.00 92.25 371 SER A N 1
ATOM 2860 C CA . SER A 1 371 ? 24.581 17.133 -37.603 1.00 92.25 371 SER A CA 1
ATOM 2861 C C . SER A 1 371 ? 23.588 16.462 -36.652 1.00 92.25 371 SER A C 1
ATOM 2863 O O . SER A 1 371 ? 23.003 15.415 -36.942 1.00 92.25 371 SER A O 1
ATOM 2865 N N . THR A 1 372 ? 23.430 17.035 -35.457 1.00 91.88 372 THR A N 1
ATOM 2866 C CA . THR A 1 372 ? 22.544 16.512 -34.413 1.00 91.88 372 THR A CA 1
ATOM 2867 C C . THR A 1 372 ? 21.891 17.645 -33.631 1.00 91.88 372 THR A C 1
ATOM 2869 O O . THR A 1 372 ? 22.532 18.647 -33.326 1.00 91.88 372 THR A O 1
ATOM 2872 N N . ASN A 1 373 ? 20.626 17.452 -33.254 1.00 91.19 373 ASN A N 1
ATOM 2873 C CA . ASN A 1 373 ? 19.924 18.329 -32.310 1.00 91.19 373 ASN A CA 1
ATOM 2874 C C . ASN A 1 373 ? 20.266 18.002 -30.846 1.00 91.19 373 ASN A C 1
ATOM 2876 O O . ASN A 1 373 ? 19.798 18.678 -29.932 1.00 91.19 373 ASN A O 1
ATOM 2880 N N . ASN A 1 374 ? 21.050 16.946 -30.603 1.00 88.88 374 ASN A N 1
ATOM 2881 C CA . ASN A 1 374 ? 21.541 16.634 -29.269 1.00 88.88 374 ASN A CA 1
ATOM 2882 C C . ASN A 1 374 ? 22.552 17.717 -28.833 1.00 88.88 374 ASN A C 1
ATOM 2884 O O . ASN A 1 374 ? 23.493 17.979 -29.581 1.00 88.88 374 ASN A O 1
ATOM 2888 N N . PRO A 1 375 ? 22.423 18.308 -27.629 1.00 88.44 375 PRO A N 1
ATOM 2889 C CA . PRO A 1 375 ? 23.374 19.303 -27.125 1.00 88.44 375 PRO A CA 1
ATOM 2890 C C . PRO A 1 375 ? 24.830 18.814 -27.060 1.00 88.44 375 PRO A C 1
ATOM 2892 O O . PRO A 1 375 ? 25.756 19.625 -27.020 1.00 88.44 375 PRO A O 1
ATOM 2895 N N . ARG A 1 376 ? 25.051 17.492 -27.036 1.00 85.50 376 ARG A N 1
ATOM 2896 C CA . ARG A 1 376 ? 26.380 16.882 -27.106 1.00 85.50 376 ARG A CA 1
ATOM 2897 C C . ARG A 1 376 ? 26.919 16.921 -28.539 1.00 85.50 376 ARG A C 1
ATOM 2899 O O . ARG A 1 376 ? 26.384 16.243 -29.419 1.00 85.50 376 ARG A O 1
ATOM 2906 N N . GLN A 1 377 ? 28.031 17.636 -28.726 1.00 85.00 377 GLN A N 1
ATOM 2907 C CA . GLN A 1 377 ? 28.768 17.684 -29.994 1.00 85.00 377 GLN A CA 1
ATOM 2908 C C . GLN A 1 377 ? 29.174 16.282 -30.480 1.00 85.00 377 GLN A C 1
ATOM 2910 O O . GLN A 1 377 ? 29.351 15.353 -29.686 1.00 85.00 377 GLN A O 1
ATOM 2915 N N . LEU A 1 378 ? 29.274 16.126 -31.801 1.00 90.12 378 LEU A N 1
ATOM 2916 C CA . LEU A 1 378 ? 29.658 14.867 -32.430 1.00 90.12 378 LEU A CA 1
ATOM 2917 C C . LEU A 1 378 ? 31.176 14.669 -32.348 1.00 90.12 378 LEU A C 1
ATOM 2919 O O . LEU A 1 378 ? 31.936 15.529 -32.778 1.00 90.12 378 LEU A O 1
ATOM 2923 N N . ASP A 1 379 ? 31.597 13.497 -31.871 1.00 89.75 379 ASP A N 1
ATOM 2924 C CA . ASP A 1 379 ? 32.998 13.037 -31.947 1.00 89.75 379 ASP A CA 1
ATOM 2925 C C . ASP A 1 379 ? 33.252 12.165 -33.190 1.00 89.75 379 ASP A C 1
ATOM 2927 O O . ASP A 1 379 ? 34.313 11.567 -33.353 1.00 89.75 379 ASP A O 1
ATOM 2931 N N . THR A 1 380 ? 32.240 12.037 -34.047 1.00 91.19 380 THR A N 1
ATOM 2932 C CA . THR A 1 380 ? 32.231 11.210 -35.257 1.00 91.19 380 THR A CA 1
ATOM 2933 C C . THR A 1 380 ? 31.807 12.074 -36.445 1.00 91.19 380 THR A C 1
ATOM 2935 O O . THR A 1 380 ? 31.080 13.045 -36.240 1.00 91.19 380 THR A O 1
ATOM 2938 N N . PRO A 1 381 ? 32.234 11.751 -37.682 1.00 92.31 381 PRO A N 1
ATOM 2939 C CA . PRO A 1 381 ? 31.872 12.543 -38.860 1.00 92.31 381 PRO A CA 1
ATOM 2940 C C . PRO A 1 381 ? 30.359 12.622 -39.106 1.00 92.31 381 PRO A C 1
ATOM 2942 O O . PRO A 1 381 ? 29.861 13.671 -39.495 1.00 92.31 381 PRO A O 1
ATOM 2945 N N . ASN A 1 382 ? 29.644 11.527 -38.830 1.00 94.06 382 ASN A N 1
ATOM 2946 C CA . ASN A 1 382 ? 28.188 11.441 -38.895 1.00 94.06 382 ASN A CA 1
ATOM 2947 C C . ASN A 1 382 ? 27.649 10.993 -37.536 1.00 94.06 382 ASN A C 1
ATOM 2949 O O . ASN A 1 382 ? 28.277 10.180 -36.857 1.00 94.06 382 ASN A O 1
ATOM 2953 N N . THR A 1 383 ? 26.460 11.456 -37.155 1.00 93.94 383 THR A N 1
ATOM 2954 C CA . THR A 1 383 ? 25.799 11.009 -35.927 1.00 93.94 383 THR A CA 1
ATOM 2955 C C . THR A 1 383 ? 25.515 9.511 -35.971 1.00 93.94 383 THR A C 1
ATOM 2957 O O . THR A 1 383 ? 24.924 8.988 -36.918 1.00 93.94 383 THR A O 1
ATOM 2960 N N . LEU A 1 384 ? 25.894 8.830 -34.892 1.00 94.12 384 LEU A N 1
ATOM 2961 C CA . LEU A 1 384 ? 25.506 7.449 -34.609 1.00 94.12 384 LEU A CA 1
ATOM 2962 C C . LEU A 1 384 ? 24.407 7.382 -33.537 1.00 94.12 384 LEU A C 1
ATOM 2964 O O . LEU A 1 384 ? 24.068 6.301 -33.062 1.00 94.12 384 LEU A O 1
ATOM 2968 N N . TYR A 1 385 ? 23.824 8.517 -33.133 1.00 93.00 385 TYR A N 1
ATOM 2969 C CA . TYR A 1 385 ? 22.738 8.531 -32.154 1.00 93.00 385 TYR A CA 1
ATOM 2970 C C . TYR A 1 385 ? 21.461 7.950 -32.764 1.00 93.00 385 TYR A C 1
ATOM 2972 O O . TYR A 1 385 ? 20.879 8.532 -33.678 1.00 93.00 385 TYR A O 1
ATOM 2980 N N . SER A 1 386 ? 20.985 6.833 -32.213 1.00 93.00 386 SER A N 1
ATOM 2981 C CA . SER A 1 386 ? 19.826 6.090 -32.725 1.00 93.00 386 SER A CA 1
ATOM 2982 C C . SER A 1 386 ? 18.559 6.946 -32.851 1.00 93.00 386 SER A C 1
ATOM 2984 O O . SER A 1 386 ? 17.807 6.814 -33.815 1.00 93.00 386 SER A O 1
ATOM 2986 N N . MET A 1 387 ? 18.351 7.878 -31.914 1.00 90.94 387 MET A N 1
ATOM 2987 C CA . MET A 1 387 ? 17.181 8.761 -31.888 1.00 90.94 387 MET A CA 1
ATOM 2988 C C . MET A 1 387 ? 17.149 9.753 -33.052 1.00 90.94 387 MET A C 1
ATOM 2990 O O . MET A 1 387 ? 16.066 10.169 -33.448 1.00 90.94 387 MET A O 1
ATOM 2994 N N . GLY A 1 388 ? 18.308 10.101 -33.625 1.00 90.56 388 GLY A N 1
ATOM 2995 C CA . GLY A 1 388 ? 18.371 10.918 -34.841 1.00 90.56 388 GLY A CA 1
ATOM 2996 C C . GLY A 1 388 ? 17.780 10.207 -36.062 1.00 90.56 388 GLY A C 1
ATOM 2997 O O . GLY A 1 388 ? 17.363 10.863 -37.008 1.00 90.56 388 GLY A O 1
ATOM 2998 N N . TYR A 1 389 ? 17.687 8.877 -36.004 1.00 94.38 389 TYR A N 1
ATOM 2999 C CA . TYR A 1 389 ? 17.135 8.019 -37.050 1.00 94.38 389 TYR A CA 1
ATOM 3000 C C . TYR A 1 389 ? 15.778 7.403 -36.660 1.00 94.38 389 TYR A C 1
ATOM 3002 O O . TYR A 1 389 ? 15.296 6.504 -37.341 1.00 94.38 389 TYR A O 1
ATOM 3010 N N . GLY A 1 390 ? 15.152 7.861 -35.567 1.00 93.44 390 GLY A N 1
ATOM 3011 C CA . GLY A 1 390 ? 13.839 7.373 -35.119 1.00 93.44 390 GLY A CA 1
ATOM 3012 C C . GLY A 1 390 ? 13.857 6.051 -34.336 1.00 93.44 390 GLY A C 1
ATOM 3013 O O . GLY A 1 390 ? 12.804 5.455 -34.113 1.00 93.44 390 GLY A O 1
ATOM 3014 N N . TYR A 1 391 ? 15.029 5.578 -33.896 1.00 94.56 391 TYR A N 1
ATOM 3015 C CA . TYR A 1 391 ? 15.159 4.352 -33.101 1.00 94.56 391 TYR A CA 1
ATOM 3016 C C . TYR A 1 391 ? 15.364 4.675 -31.613 1.00 94.56 391 TYR A C 1
ATOM 3018 O O . TYR A 1 391 ? 16.399 5.220 -31.218 1.00 94.56 391 TYR A O 1
ATOM 3026 N N . HIS A 1 392 ? 14.387 4.326 -30.768 1.00 92.19 392 HIS A N 1
ATOM 3027 C CA . HIS A 1 392 ? 14.310 4.812 -29.377 1.00 92.19 392 HIS A CA 1
ATOM 3028 C C . HIS A 1 392 ? 14.364 3.727 -28.290 1.00 92.19 392 HIS A C 1
ATOM 3030 O O . HIS A 1 392 ? 14.372 4.056 -27.106 1.00 92.19 392 HIS A O 1
ATOM 3036 N N . THR A 1 393 ? 14.362 2.440 -28.643 1.00 90.94 393 THR A N 1
ATOM 3037 C CA . THR A 1 393 ? 14.185 1.365 -27.656 1.00 90.94 393 THR A CA 1
ATOM 3038 C C . THR A 1 393 ? 14.949 0.096 -28.021 1.00 90.94 393 THR A C 1
ATOM 3040 O O . THR A 1 393 ? 15.187 -0.166 -29.197 1.00 90.94 393 THR A O 1
ATOM 3043 N N . ARG A 1 394 ? 15.256 -0.711 -26.997 1.00 88.94 394 ARG A N 1
ATOM 3044 C CA . ARG A 1 394 ? 15.828 -2.064 -27.092 1.00 88.94 394 ARG A CA 1
ATOM 3045 C C . ARG A 1 394 ? 17.195 -2.120 -27.785 1.00 88.94 394 ARG A C 1
ATOM 3047 O O . ARG A 1 394 ? 17.967 -1.166 -27.765 1.00 88.94 394 ARG A O 1
ATOM 3054 N N . SER A 1 395 ? 17.540 -3.293 -28.299 1.00 91.19 395 SER A N 1
ATOM 3055 C CA . SER A 1 395 ? 18.809 -3.554 -28.954 1.00 91.19 395 SER A CA 1
ATOM 3056 C C . SER A 1 395 ? 18.932 -2.779 -30.264 1.00 91.19 395 SER A C 1
ATOM 3058 O O . SER A 1 395 ? 18.020 -2.784 -31.087 1.00 91.19 395 SER A O 1
ATOM 3060 N N . LEU A 1 396 ? 20.081 -2.143 -30.454 1.00 93.44 396 LEU A N 1
ATOM 3061 C CA . LEU A 1 396 ? 20.465 -1.409 -31.650 1.00 93.44 396 LEU A CA 1
ATOM 3062 C C . LEU A 1 396 ? 21.637 -2.137 -32.299 1.00 93.44 396 LEU A C 1
ATOM 3064 O O . LEU A 1 396 ? 22.584 -2.504 -31.605 1.00 93.44 396 LEU A O 1
ATOM 3068 N N . LEU A 1 397 ? 21.588 -2.330 -33.611 1.00 94.12 397 LEU A N 1
ATOM 3069 C CA . LEU A 1 397 ? 22.661 -2.965 -34.362 1.00 94.12 397 LEU A CA 1
ATOM 3070 C C . LEU A 1 397 ? 23.216 -1.970 -35.377 1.00 94.12 397 LEU A C 1
ATOM 3072 O O . LEU A 1 397 ? 22.471 -1.401 -36.169 1.00 94.12 397 LEU A O 1
ATOM 3076 N N . TYR A 1 398 ? 24.525 -1.753 -35.326 1.00 94.12 398 TYR A N 1
ATOM 3077 C CA . TYR A 1 398 ? 25.244 -0.870 -36.239 1.00 94.12 398 TYR A CA 1
ATOM 3078 C C . TYR A 1 398 ? 26.168 -1.690 -37.124 1.00 94.12 398 TYR A C 1
ATOM 3080 O O . TYR A 1 398 ? 26.803 -2.632 -36.643 1.00 94.12 398 TYR A O 1
ATOM 3088 N N . ARG A 1 399 ? 26.268 -1.306 -38.399 1.00 93.69 399 ARG A N 1
ATOM 3089 C CA . ARG A 1 399 ? 27.176 -1.925 -39.364 1.00 93.69 399 ARG A CA 1
ATOM 3090 C C . ARG A 1 399 ? 28.109 -0.890 -39.979 1.00 93.69 399 ARG A C 1
ATOM 3092 O O . ARG A 1 399 ? 27.659 0.049 -40.629 1.00 93.69 399 ARG A O 1
ATOM 3099 N N . GLY A 1 400 ? 29.408 -1.044 -39.736 1.00 91.50 400 GLY A N 1
ATOM 3100 C CA . GLY A 1 400 ? 30.453 -0.166 -40.260 1.00 91.50 400 GLY A CA 1
ATOM 3101 C C . GLY A 1 400 ? 31.232 -0.850 -41.376 1.00 91.50 400 GLY A C 1
ATOM 3102 O O . GLY A 1 400 ? 31.947 -1.817 -41.109 1.00 91.50 400 GLY A O 1
ATOM 3103 N N . HIS A 1 401 ? 31.102 -0.341 -42.602 1.00 91.00 401 HIS A N 1
ATOM 3104 C CA . HIS A 1 401 ? 31.797 -0.833 -43.796 1.00 91.00 401 HIS A CA 1
ATOM 3105 C C . HIS A 1 401 ? 33.128 -0.106 -43.988 1.00 91.00 401 HIS A C 1
ATOM 3107 O O . HIS A 1 401 ? 33.174 1.124 -43.938 1.00 91.00 401 HIS A O 1
ATOM 3113 N N . PHE A 1 402 ? 34.210 -0.845 -44.233 1.00 86.44 402 PHE A N 1
ATOM 3114 C CA . PHE A 1 402 ? 35.535 -0.269 -44.473 1.00 86.44 402 PHE A CA 1
ATOM 3115 C C . PHE A 1 402 ? 36.396 -1.162 -45.375 1.00 86.44 402 PHE A C 1
ATOM 3117 O O . PHE A 1 402 ? 36.202 -2.372 -45.444 1.00 86.44 402 PHE A O 1
ATOM 3124 N 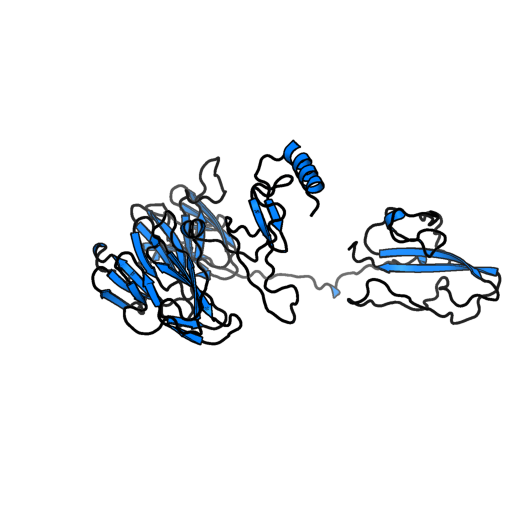N . ASN A 1 403 ? 37.384 -0.562 -46.045 1.00 85.31 403 ASN A N 1
ATOM 3125 C CA . ASN A 1 403 ? 38.437 -1.293 -46.752 1.00 85.31 403 ASN A CA 1
ATOM 3126 C C . ASN A 1 403 ? 39.709 -1.281 -45.902 1.00 85.31 403 ASN A C 1
ATOM 3128 O O . ASN A 1 403 ? 40.123 -0.223 -45.424 1.00 85.31 403 ASN A O 1
ATOM 3132 N N . SER A 1 404 ? 40.352 -2.433 -45.730 1.00 79.94 404 SER A N 1
ATOM 3133 C CA . SER A 1 404 ? 41.607 -2.524 -44.975 1.00 79.94 404 SER A CA 1
ATOM 3134 C C . SER A 1 404 ? 42.737 -1.718 -45.639 1.00 79.94 404 SER A C 1
ATOM 3136 O O . SER A 1 404 ? 42.918 -1.736 -46.860 1.00 79.94 404 SER A O 1
ATOM 3138 N N . ASN A 1 405 ? 43.560 -1.039 -44.835 1.00 70.19 405 ASN A N 1
ATOM 3139 C CA . ASN A 1 405 ? 44.798 -0.402 -45.291 1.00 70.19 405 ASN A CA 1
ATOM 3140 C C . ASN A 1 405 ? 46.009 -0.954 -44.508 1.00 70.19 405 ASN A C 1
ATOM 3142 O O . ASN A 1 405 ? 45.850 -1.592 -43.469 1.00 70.19 405 ASN A O 1
ATOM 3146 N N . SER A 1 406 ? 47.233 -0.732 -44.998 1.00 55.34 406 SER A N 1
ATOM 3147 C CA . SER A 1 406 ? 48.463 -1.290 -44.409 1.00 55.34 406 SER A CA 1
ATOM 3148 C C . SER A 1 406 ? 48.904 -0.630 -43.083 1.00 55.34 406 SER A C 1
ATOM 3150 O O . SER A 1 406 ? 50.061 -0.793 -42.692 1.00 55.34 406 SER A O 1
ATOM 3152 N N . ARG A 1 407 ? 48.051 0.176 -42.429 1.00 56.84 407 ARG A N 1
ATOM 3153 C CA . ARG A 1 407 ? 48.369 0.961 -41.220 1.00 56.84 407 ARG A CA 1
ATOM 3154 C C . ARG A 1 407 ? 47.268 1.018 -40.141 1.00 56.84 407 ARG A C 1
ATOM 3156 O O . ARG A 1 407 ? 47.496 1.695 -39.143 1.00 56.84 407 ARG A O 1
ATOM 3163 N N . GLU A 1 408 ? 46.137 0.323 -40.260 1.00 54.28 408 GLU A N 1
ATOM 3164 C CA . GLU A 1 408 ? 45.085 0.383 -39.221 1.00 54.28 408 GLU A CA 1
ATOM 3165 C C . GLU A 1 408 ? 45.324 -0.598 -38.054 1.00 54.28 408 GLU A C 1
ATOM 3167 O O . GLU A 1 408 ? 45.547 -1.791 -38.289 1.00 54.28 408 GLU A O 1
ATOM 3172 N N . PRO A 1 409 ? 45.184 -0.145 -36.793 1.00 42.91 409 PRO A N 1
ATOM 3173 C CA . PRO A 1 409 ? 44.983 -1.008 -35.642 1.00 42.91 409 PRO A CA 1
ATOM 3174 C C . PRO A 1 409 ? 43.480 -1.279 -35.424 1.00 42.91 409 PRO A C 1
ATOM 3176 O O . PRO A 1 409 ? 42.735 -0.404 -35.005 1.00 42.91 409 PRO A O 1
ATOM 3179 N N . ASN A 1 410 ? 43.094 -2.542 -35.617 1.00 48.44 410 ASN A N 1
ATOM 3180 C CA . ASN A 1 410 ? 41.968 -3.239 -34.974 1.00 48.44 410 ASN A CA 1
ATOM 3181 C C . ASN A 1 410 ? 40.511 -2.803 -35.268 1.00 48.44 410 ASN A C 1
ATOM 3183 O O . ASN A 1 410 ? 40.020 -1.816 -34.730 1.00 48.44 410 ASN A O 1
ATOM 3187 N N . VAL A 1 411 ? 39.757 -3.649 -35.990 1.00 45.12 411 VAL A N 1
ATOM 3188 C CA . VAL A 1 411 ? 38.289 -3.558 -36.174 1.00 45.12 411 VAL A CA 1
ATOM 3189 C C . VAL A 1 411 ? 37.674 -4.966 -36.270 1.00 45.12 411 VAL A C 1
ATOM 3191 O O . VAL A 1 411 ? 38.318 -5.871 -36.782 1.00 45.12 411 VAL A O 1
ATOM 3194 N N . TRP A 1 412 ? 36.436 -5.159 -35.803 1.00 49.22 412 TRP A N 1
ATOM 3195 C CA . TRP A 1 412 ? 35.642 -6.391 -35.975 1.00 49.22 412 TRP A CA 1
ATOM 3196 C C . TRP A 1 412 ? 35.323 -6.734 -37.418 1.00 49.22 412 TRP A C 1
ATOM 3198 O O . TRP A 1 412 ? 35.119 -5.845 -38.239 1.00 49.22 412 TRP A O 1
ATOM 3208 N N . LEU A 1 413 ? 35.268 -8.034 -37.703 1.00 61.44 413 LEU A N 1
ATOM 3209 C CA . LEU A 1 413 ? 35.505 -8.539 -39.043 1.00 61.44 413 LEU A CA 1
ATOM 3210 C C . LEU A 1 413 ? 34.541 -9.672 -39.400 1.00 61.44 413 LEU A C 1
ATOM 3212 O O . LEU A 1 413 ? 34.789 -10.825 -39.053 1.00 61.44 413 LEU A O 1
ATOM 3216 N N . ASN A 1 414 ? 33.478 -9.354 -40.134 1.00 75.00 414 ASN A N 1
ATOM 3217 C CA . ASN A 1 414 ? 32.577 -10.347 -40.721 1.00 75.00 414 ASN A CA 1
ATOM 3218 C C . ASN A 1 414 ? 32.030 -11.345 -39.668 1.00 75.00 414 ASN A C 1
ATOM 3220 O O . ASN A 1 414 ? 31.304 -10.933 -38.766 1.00 75.00 414 ASN A O 1
ATOM 3224 N N . ASP A 1 415 ? 32.401 -12.626 -39.762 1.00 79.19 415 ASP A N 1
ATOM 3225 C CA . ASP A 1 415 ? 31.958 -13.732 -38.902 1.00 79.19 415 ASP A CA 1
ATOM 3226 C C . ASP A 1 415 ? 32.854 -13.972 -37.668 1.00 79.19 415 ASP A C 1
ATOM 3228 O O . ASP A 1 415 ? 32.607 -14.881 -36.873 1.00 79.19 415 ASP A O 1
ATOM 3232 N N . THR A 1 416 ? 33.901 -13.163 -37.474 1.00 83.12 416 THR A N 1
ATOM 3233 C CA . THR A 1 416 ? 34.859 -13.346 -36.377 1.00 83.12 416 THR A CA 1
ATOM 3234 C C . THR A 1 416 ? 34.437 -12.589 -35.118 1.00 83.12 416 THR A C 1
ATOM 3236 O O . THR A 1 416 ? 34.363 -11.358 -35.113 1.00 83.12 416 THR A O 1
ATOM 3239 N N . PHE A 1 417 ? 34.252 -13.316 -34.009 1.00 86.00 417 PHE A N 1
ATOM 3240 C CA . PHE A 1 417 ? 33.976 -12.718 -32.703 1.00 86.00 417 PHE A CA 1
ATOM 3241 C C . PHE A 1 417 ? 35.255 -12.214 -32.001 1.00 86.00 417 PHE A C 1
ATOM 3243 O O . PHE A 1 417 ? 36.083 -13.023 -31.596 1.00 86.00 417 PHE A O 1
ATOM 3250 N N . LEU A 1 418 ? 35.420 -10.902 -31.798 1.00 84.38 418 LEU A N 1
ATOM 3251 C CA . LEU A 1 418 ? 36.517 -10.282 -31.035 1.00 84.38 418 LEU A CA 1
ATOM 3252 C C . LEU A 1 418 ? 36.233 -9.954 -29.536 1.00 84.38 418 LEU A C 1
ATOM 3254 O O . LEU A 1 418 ? 37.088 -9.330 -28.911 1.00 84.38 418 LEU A O 1
ATOM 3258 N N . GLY A 1 419 ? 35.082 -10.310 -28.929 1.00 85.8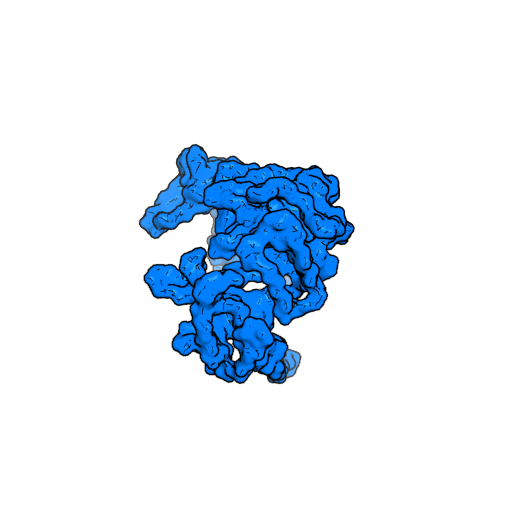8 419 GLY A N 1
ATOM 3259 C CA . GLY A 1 419 ? 34.702 -9.915 -27.550 1.00 85.88 419 GLY A CA 1
ATOM 3260 C C . GLY A 1 419 ? 33.349 -9.199 -27.296 1.00 85.88 419 GLY A C 1
ATOM 3261 O O . GLY A 1 419 ? 32.591 -8.807 -28.173 1.00 85.88 419 GLY A O 1
ATOM 3262 N N . SER A 1 420 ? 33.015 -9.008 -26.025 1.00 89.44 420 SER A N 1
ATOM 3263 C CA . SER A 1 420 ? 31.774 -8.341 -25.617 1.00 89.44 420 SER A CA 1
ATOM 3264 C C . SER A 1 420 ? 31.957 -7.636 -24.289 1.00 89.44 420 SER A C 1
ATOM 3266 O O . SER A 1 420 ? 32.655 -8.145 -23.409 1.00 89.44 420 SER A O 1
ATOM 3268 N N . TRP A 1 421 ? 31.233 -6.539 -24.094 1.00 89.88 421 TRP A N 1
ATOM 3269 C CA . TRP A 1 421 ? 31.008 -6.028 -22.753 1.00 89.88 421 TRP A CA 1
ATOM 3270 C C . TRP A 1 421 ? 29.767 -6.697 -22.140 1.00 89.88 421 TRP A C 1
ATOM 3272 O O . TRP A 1 421 ? 28.655 -6.480 -22.608 1.00 89.88 421 TRP A O 1
ATOM 3282 N N . VAL A 1 422 ? 29.958 -7.510 -21.096 1.00 89.31 422 VAL A N 1
ATOM 3283 C CA . VAL A 1 422 ? 28.891 -8.237 -20.383 1.00 89.31 422 VAL A CA 1
ATOM 3284 C C . VAL A 1 422 ? 27.962 -7.359 -19.525 1.00 89.31 422 VAL A C 1
ATOM 3286 O O . VAL A 1 422 ? 26.894 -7.820 -19.139 1.00 89.31 422 VAL A O 1
ATOM 3289 N N . GLY A 1 423 ? 28.321 -6.099 -19.262 1.00 86.31 423 GLY A N 1
ATOM 3290 C CA . GLY A 1 423 ? 27.484 -5.124 -18.554 1.00 86.31 423 GLY A CA 1
ATOM 3291 C C . GLY A 1 423 ? 27.801 -4.964 -17.059 1.00 86.31 423 GLY A C 1
ATOM 3292 O O . GLY A 1 423 ? 28.259 -5.883 -16.387 1.00 86.31 423 GLY A O 1
ATOM 3293 N N . SER A 1 424 ? 27.573 -3.752 -16.542 1.00 86.56 424 SER A N 1
ATOM 3294 C CA . SER A 1 424 ? 27.683 -3.381 -15.122 1.00 86.56 424 SER A CA 1
ATOM 3295 C C . SER A 1 424 ? 26.645 -2.312 -14.820 1.00 86.56 424 SER A C 1
ATOM 3297 O O . SER A 1 424 ? 26.430 -1.415 -15.638 1.00 86.56 424 SER A O 1
ATOM 3299 N N . SER A 1 425 ? 26.052 -2.360 -13.628 1.00 81.88 425 SER A N 1
ATOM 3300 C CA . SER A 1 425 ? 25.117 -1.335 -13.151 1.00 81.88 425 SER A CA 1
ATOM 3301 C C . SER A 1 425 ? 25.757 0.056 -13.050 1.00 81.88 425 SER A C 1
ATOM 3303 O O . SER A 1 425 ? 25.063 1.064 -13.171 1.00 81.88 425 SER A O 1
ATOM 3305 N N . ALA A 1 426 ? 27.081 0.126 -12.879 1.00 86.62 426 ALA A N 1
ATOM 3306 C CA . ALA A 1 426 ? 27.813 1.380 -12.720 1.00 86.62 426 ALA A CA 1
ATOM 3307 C C . ALA A 1 426 ? 28.066 2.132 -14.040 1.00 86.62 426 ALA A C 1
ATOM 3309 O O . ALA A 1 426 ? 28.418 3.311 -14.016 1.00 86.62 426 ALA A O 1
ATOM 3310 N N . ASN A 1 427 ? 27.913 1.478 -15.197 1.00 86.56 427 ASN A N 1
ATOM 3311 C CA . ASN A 1 427 ? 28.342 2.030 -16.481 1.00 86.56 427 ASN A CA 1
ATOM 3312 C C . ASN A 1 427 ? 27.161 2.220 -17.438 1.00 86.56 427 ASN A C 1
ATOM 3314 O O . ASN A 1 427 ? 26.553 1.255 -17.887 1.00 86.56 427 ASN A O 1
ATOM 3318 N N . SER A 1 428 ? 26.888 3.470 -17.819 1.00 85.19 428 SER A N 1
ATOM 3319 C CA . SER A 1 428 ? 25.994 3.804 -18.941 1.00 85.19 428 SER A CA 1
ATOM 3320 C C . SER A 1 428 ? 26.726 3.905 -20.283 1.00 85.19 428 SER A C 1
ATOM 3322 O O . SER A 1 428 ? 26.104 3.770 -21.331 1.00 85.19 428 SER A O 1
ATOM 3324 N N . THR A 1 429 ? 28.042 4.133 -20.257 1.00 86.88 429 THR A N 1
ATOM 3325 C CA . THR A 1 429 ? 28.926 4.210 -21.429 1.00 86.88 429 THR A CA 1
ATOM 3326 C C . THR A 1 429 ? 30.265 3.549 -21.114 1.00 86.88 429 THR A C 1
ATOM 3328 O O . THR A 1 429 ? 30.738 3.633 -19.978 1.00 86.88 429 THR A O 1
ATOM 3331 N N . LEU A 1 430 ? 30.902 2.936 -22.113 1.00 87.69 430 LEU A N 1
ATOM 3332 C CA . LEU A 1 430 ? 32.218 2.309 -21.986 1.00 87.69 430 LEU A CA 1
ATOM 3333 C C . LEU A 1 430 ? 33.054 2.591 -23.240 1.00 87.69 430 LEU A C 1
ATOM 3335 O O . LEU A 1 430 ? 32.551 2.478 -24.354 1.00 87.69 430 LEU A O 1
ATOM 3339 N N . VAL A 1 431 ? 34.339 2.892 -23.049 1.00 89.19 431 VAL A N 1
ATOM 3340 C CA . VAL A 1 431 ? 35.342 2.808 -24.118 1.00 89.19 431 VAL A CA 1
ATOM 3341 C C . VAL A 1 431 ? 35.900 1.393 -24.116 1.00 89.19 431 VAL A C 1
ATOM 3343 O O . VAL A 1 431 ? 36.441 0.944 -23.105 1.00 89.19 431 VAL A O 1
ATOM 3346 N N . HIS A 1 432 ? 35.757 0.685 -25.231 1.00 84.38 432 HIS A N 1
ATOM 3347 C CA . HIS A 1 432 ? 36.205 -0.693 -25.349 1.00 84.38 432 HIS A CA 1
ATOM 3348 C C . HIS A 1 432 ? 37.155 -0.841 -26.534 1.00 84.38 432 HIS A C 1
ATOM 3350 O O . HIS A 1 432 ? 36.776 -0.622 -27.681 1.00 84.38 432 HIS A O 1
ATOM 3356 N N . ASN A 1 433 ? 38.401 -1.205 -26.231 1.00 85.00 433 ASN A N 1
ATOM 3357 C CA . ASN A 1 433 ? 39.429 -1.448 -27.231 1.00 85.00 433 ASN A CA 1
ATOM 3358 C C . ASN A 1 433 ? 39.459 -2.945 -27.541 1.00 85.00 433 ASN A C 1
ATOM 3360 O O . ASN A 1 433 ? 39.713 -3.752 -26.646 1.00 85.00 433 ASN A O 1
ATOM 3364 N N . MET A 1 434 ? 39.225 -3.305 -28.799 1.00 78.94 434 MET A N 1
ATOM 3365 C CA . MET A 1 434 ? 39.382 -4.672 -29.293 1.00 78.94 434 MET A CA 1
ATOM 3366 C C . MET A 1 434 ? 40.643 -4.768 -30.151 1.00 78.94 434 MET A C 1
ATOM 3368 O O . MET A 1 434 ? 41.065 -3.772 -30.734 1.00 78.94 434 MET A O 1
ATOM 3372 N N . SER A 1 435 ? 41.235 -5.962 -30.221 1.00 74.31 435 SER A N 1
ATOM 3373 C CA . SER A 1 435 ? 42.396 -6.252 -31.066 1.00 74.31 435 SER A CA 1
ATOM 3374 C C . SER A 1 435 ? 42.073 -7.331 -32.086 1.00 74.31 435 SER A C 1
ATOM 3376 O O . SER A 1 435 ? 41.359 -8.283 -31.777 1.00 74.31 435 SER A O 1
ATOM 3378 N N . LEU A 1 436 ? 42.621 -7.199 -33.291 1.00 72.38 436 LEU A N 1
ATOM 3379 C CA . LEU A 1 436 ? 42.530 -8.233 -34.317 1.00 72.38 436 LEU A CA 1
ATOM 3380 C C . LEU A 1 436 ? 43.581 -9.322 -34.086 1.00 72.38 436 LEU A C 1
ATOM 3382 O O . LEU A 1 436 ? 44.729 -9.032 -33.756 1.00 72.38 436 LEU A O 1
ATOM 3386 N N . SER A 1 437 ? 43.201 -10.582 -34.301 1.00 66.81 437 SER A N 1
ATOM 3387 C CA . SER A 1 437 ? 44.102 -11.736 -34.173 1.00 66.81 437 SER A CA 1
ATOM 3388 C C . SER A 1 437 ? 45.069 -11.896 -35.353 1.00 66.81 437 SER A C 1
ATOM 3390 O O . SER A 1 437 ? 46.040 -12.644 -35.248 1.00 66.81 437 SER A O 1
ATOM 3392 N N . SER A 1 438 ? 44.821 -11.218 -36.479 1.00 69.81 438 SER A N 1
ATOM 3393 C CA . SER A 1 438 ? 45.628 -11.316 -37.701 1.00 69.81 438 SER A CA 1
ATOM 3394 C C . SER A 1 438 ? 45.571 -10.042 -38.544 1.00 69.81 438 SER A C 1
ATOM 3396 O O . SER A 1 438 ? 44.582 -9.311 -38.520 1.00 69.81 438 SER A O 1
ATOM 3398 N N . VAL A 1 439 ? 46.622 -9.808 -39.337 1.00 72.62 439 VAL A N 1
ATOM 3399 C CA . VAL A 1 439 ? 46.681 -8.703 -40.307 1.00 72.62 439 VAL A CA 1
ATOM 3400 C C . VAL A 1 439 ? 45.667 -8.942 -41.425 1.00 72.62 439 VAL A C 1
ATOM 3402 O O . VAL A 1 439 ? 45.624 -10.025 -42.007 1.00 72.62 439 VAL A O 1
ATOM 3405 N N . LEU A 1 440 ? 44.871 -7.921 -41.738 1.00 76.75 440 LEU A N 1
ATOM 3406 C CA . LEU A 1 440 ? 43.884 -7.982 -42.810 1.00 76.75 440 LEU A CA 1
ATOM 3407 C C . LEU A 1 440 ? 44.558 -7.828 -44.182 1.00 76.75 440 LEU A C 1
ATOM 3409 O O . LEU A 1 440 ? 45.337 -6.886 -44.360 1.00 76.75 440 LEU A O 1
ATOM 3413 N N . PRO A 1 441 ? 44.256 -8.696 -45.166 1.00 80.31 441 PRO A N 1
ATOM 3414 C CA . PRO A 1 441 ? 44.646 -8.501 -46.557 1.00 80.31 441 PRO A CA 1
ATOM 3415 C C . PRO A 1 441 ? 44.317 -7.092 -47.041 1.00 80.31 441 PRO A C 1
ATOM 3417 O O . PRO A 1 441 ? 43.162 -6.681 -46.979 1.00 80.31 441 PRO A O 1
ATOM 3420 N N . GLN A 1 442 ? 45.324 -6.352 -47.506 1.00 80.62 442 GLN A N 1
ATOM 3421 C CA . GLN A 1 442 ? 45.192 -4.949 -47.900 1.00 80.62 442 GLN A CA 1
ATOM 3422 C C . GLN A 1 442 ? 44.155 -4.758 -49.018 1.00 80.62 442 GLN A C 1
ATOM 3424 O O . GLN A 1 442 ? 44.151 -5.497 -50.001 1.00 80.62 442 GLN A O 1
ATOM 3429 N N . GLY A 1 443 ? 43.311 -3.733 -48.885 1.00 80.31 443 GLY A N 1
ATOM 3430 C CA . GLY A 1 443 ? 42.306 -3.352 -49.878 1.00 80.31 443 GLY A CA 1
ATOM 3431 C C . GLY A 1 443 ? 41.064 -4.244 -49.905 1.00 80.31 443 GLY A C 1
ATOM 3432 O O . GLY A 1 443 ? 40.225 -4.063 -50.782 1.00 80.31 443 GLY A O 1
ATOM 3433 N N . SER A 1 444 ? 40.938 -5.193 -48.973 1.00 85.06 444 SER A N 1
ATOM 3434 C CA . SER A 1 444 ? 39.767 -6.072 -48.892 1.00 85.06 444 SER A CA 1
ATOM 3435 C C . SER A 1 444 ? 38.620 -5.396 -48.127 1.00 85.06 444 SER A C 1
ATOM 3437 O O . SER A 1 444 ? 38.896 -4.698 -47.143 1.00 85.06 444 SER A O 1
ATOM 3439 N N . PRO A 1 445 ? 37.357 -5.587 -48.558 1.00 86.69 445 PRO A N 1
ATOM 3440 C CA . PRO A 1 445 ? 36.192 -5.029 -47.883 1.00 86.69 445 PRO A CA 1
ATOM 3441 C C . PRO A 1 445 ? 35.840 -5.832 -46.629 1.00 86.69 445 PRO A C 1
ATOM 3443 O O . PRO A 1 445 ? 35.880 -7.065 -46.630 1.00 86.69 445 PRO A O 1
ATOM 3446 N N . TYR A 1 446 ? 35.452 -5.120 -45.576 1.00 85.94 446 TYR A N 1
ATOM 3447 C CA . TYR A 1 446 ? 35.060 -5.686 -44.293 1.00 85.94 446 TYR A CA 1
ATOM 3448 C C . TYR A 1 446 ? 33.862 -4.962 -43.702 1.00 85.94 446 TYR A C 1
ATOM 3450 O O . TYR A 1 446 ? 33.689 -3.755 -43.897 1.00 85.94 446 TYR A O 1
ATOM 3458 N N . VAL A 1 447 ? 33.069 -5.706 -42.929 1.00 88.62 447 VAL A N 1
ATOM 3459 C CA . VAL A 1 447 ? 31.958 -5.147 -42.162 1.00 88.62 447 VAL A CA 1
ATOM 3460 C C . VAL A 1 447 ? 32.128 -5.460 -40.683 1.00 88.62 447 VAL A C 1
ATOM 3462 O O . VAL A 1 447 ? 32.281 -6.614 -40.283 1.00 88.62 447 VAL A O 1
ATOM 3465 N N . SER A 1 448 ? 32.071 -4.411 -39.869 1.00 88.12 448 SER A N 1
ATOM 3466 C CA . SER A 1 448 ? 31.973 -4.505 -38.414 1.00 88.12 448 SER A CA 1
ATOM 3467 C C . SER A 1 448 ? 30.507 -4.473 -37.999 1.00 88.12 448 SER A C 1
ATOM 3469 O O . SER A 1 448 ? 29.783 -3.580 -38.427 1.00 88.12 448 SER A O 1
ATOM 3471 N N . SER A 1 449 ? 30.065 -5.421 -37.170 1.00 89.88 449 SER A N 1
ATOM 3472 C CA . SER A 1 449 ? 28.717 -5.419 -36.583 1.00 89.88 449 SER A CA 1
ATOM 3473 C C . SER A 1 449 ? 28.800 -5.162 -35.084 1.00 89.88 449 SER A C 1
ATOM 3475 O O . SER A 1 449 ? 29.511 -5.873 -34.377 1.00 89.88 449 SER A O 1
ATOM 3477 N N . VAL A 1 450 ? 28.073 -4.159 -34.592 1.00 91.12 450 VAL A N 1
ATOM 3478 C CA . VAL A 1 450 ? 28.063 -3.772 -33.175 1.00 91.12 450 VAL A CA 1
ATOM 3479 C C . VAL A 1 450 ? 26.637 -3.805 -32.643 1.00 91.12 450 VAL A C 1
ATOM 3481 O O . VAL A 1 450 ? 25.821 -2.952 -32.991 1.00 91.12 450 VAL A O 1
ATOM 3484 N N . LEU A 1 451 ? 26.350 -4.787 -31.787 1.00 91.75 451 LEU A N 1
ATOM 3485 C CA . LEU A 1 451 ? 25.081 -4.906 -31.073 1.00 91.75 451 LEU A CA 1
ATOM 3486 C C . LEU A 1 451 ? 25.167 -4.172 -29.729 1.00 91.75 451 LEU A C 1
ATOM 3488 O O . LEU A 1 451 ? 26.006 -4.493 -28.889 1.00 91.75 451 LEU A O 1
ATOM 3492 N N . ILE A 1 452 ? 24.275 -3.210 -29.512 1.00 91.56 452 ILE A N 1
ATOM 3493 C CA . ILE A 1 452 ? 24.181 -2.408 -28.291 1.00 91.56 452 ILE A CA 1
ATOM 3494 C C . ILE A 1 452 ? 22.823 -2.662 -27.648 1.00 91.56 452 ILE A C 1
ATOM 3496 O O . ILE A 1 452 ? 21.790 -2.389 -28.250 1.00 91.56 452 ILE A O 1
ATOM 3500 N N . CYS A 1 453 ? 22.804 -3.133 -26.404 1.00 85.75 453 CYS A N 1
ATOM 3501 C CA . CYS A 1 453 ? 21.565 -3.229 -25.636 1.00 85.75 453 CYS A CA 1
ATOM 3502 C C . CYS A 1 453 ? 21.219 -1.864 -25.017 1.00 85.75 453 CYS A C 1
ATOM 3504 O O . CYS A 1 453 ? 21.938 -1.386 -24.136 1.00 85.75 453 CYS A O 1
ATOM 3506 N N . SER A 1 454 ? 20.124 -1.232 -25.457 1.00 84.25 454 SER A N 1
ATOM 3507 C CA . SER A 1 454 ? 19.584 -0.041 -24.791 1.00 84.25 454 SER A CA 1
ATOM 3508 C C . SER A 1 454 ? 18.596 -0.433 -23.697 1.00 84.25 454 SER A C 1
ATOM 3510 O O . SER A 1 454 ? 17.625 -1.148 -23.948 1.00 84.25 454 SER A O 1
ATOM 3512 N N . HIS A 1 455 ? 18.804 0.108 -22.497 1.00 82.44 455 HIS A N 1
ATOM 3513 C CA . HIS A 1 455 ? 17.921 -0.075 -21.339 1.00 82.44 455 HIS A CA 1
ATOM 3514 C C . HIS A 1 455 ? 16.840 1.022 -21.246 1.00 82.44 455 HIS A C 1
ATOM 3516 O O . HIS A 1 455 ? 16.199 1.173 -20.210 1.00 82.44 455 HIS A O 1
ATOM 3522 N N . GLY A 1 456 ? 16.638 1.775 -22.335 1.00 74.00 456 GLY A N 1
ATOM 3523 C CA . GLY A 1 456 ? 15.732 2.921 -22.411 1.00 74.00 456 GLY A CA 1
ATOM 3524 C C . GLY A 1 456 ? 16.448 4.271 -22.255 1.00 74.00 456 GLY A C 1
ATOM 3525 O O . GLY A 1 456 ? 17.605 4.314 -21.824 1.00 74.00 456 GLY A O 1
ATOM 3526 N N . PRO A 1 457 ? 15.793 5.380 -22.646 1.00 71.75 457 PRO A N 1
ATOM 3527 C CA . PRO A 1 457 ? 16.283 6.721 -22.349 1.00 71.75 457 PRO A CA 1
ATOM 3528 C C . PRO A 1 457 ? 16.295 6.952 -20.833 1.00 71.75 457 PRO A C 1
ATOM 3530 O O . PRO A 1 457 ? 15.404 6.475 -20.130 1.00 71.75 457 PRO A O 1
ATOM 3533 N N . ARG A 1 458 ? 17.308 7.671 -20.344 1.00 52.41 458 ARG A N 1
ATOM 3534 C CA . ARG A 1 458 ? 17.302 8.228 -18.987 1.00 52.41 458 ARG A CA 1
ATOM 3535 C C . ARG A 1 458 ? 16.684 9.610 -18.982 1.00 52.41 458 ARG A C 1
ATOM 3537 O O . ARG A 1 458 ? 16.910 10.332 -19.981 1.00 52.41 458 ARG A O 1
#

pLDDT: mean 85.02, std 13.54, range [31.84, 98.0]